Protein AF-A0A0R3VYQ1-F1 (afdb_monomer_lite)

Secondary structure (DSSP, 8-state):
--HHHHHHHHHHHHHHHHHHHHHHTSS--S-HHHHHHHHHHHHHT--SHHHHHHHHHHHTSSS-----HHHHHHHHHHHHHHHHHHTSSSS--HHHHHHHHHHHHHHHHT-S--TTTS-HHHHHHHHHHHHHHHHS---HHHHHHHHHHHHHHHHHHTTS-HHHHHHHHHS-TTTTT-TTS--S---HHHHHHHHHHHT---HHHHHHHHHHHHTT--HHHHHHHHHHHHHHHS-S-----HHHHHHHHHHHHHHHHHHHH---HHHHHHHHHTTTTHHHHHHHHHHTT-S-HHHHHHHHHHHHHHHHHHHHT--SSS--HHHHHHHHHHHTS-TTSHHHHHHHHHHHHHHHHH----HHHHHHHHHHTT---------TT--HHHHHHHHHHHHHHHT--SHHHHHHHHHHHHHHHHTS-SS--HHHHHHHHHHHHHHTSTT---HHHHHHHHHH-TTHHHHHHHHHGGG--TTTHHHHHHHHHHHHSTTSTT---PPPP-HHHHHHHHHHHHHHTT---SS--------

Foldseek 3Di:
DDPVVLVVVLVVLLVVLLVVLVVQLPDDDPPLVVNLVSLVVNLVSQPDLVSNLVSLLSQLPLRADDHDLVSLAVNLVSLLVSLCQCLDPVNPDLVSNLSSLQSLLSSLQRDQDQQPRYDPVSLVSVLVSLLSVQVDPDPLVSLLSNLQSVLNNLVSNQNDALQVLVCVQLVCPPPVPPPPDDPPDDGSSSVSVCSQVVPDPDLLSQLSNLSNSLVPHDLVRCLNCLLSSLVSLLDPDPDPPVSNLLSSLSSLLSSLVSLLPRPDLVSLCVCVVVVSCVSLVVSLVVCCPPPPPSSNVSSLSSLLSVLLSVLQSPPDPDDDPVLLVSLLVLQVDDLLDLSSLSSLLSNLVSNVVNDLDALLNVLVSNVVSPNDFDDDPDDPPADPSQRSLLRNLLVLQVSCPDLSSLLSSLSSLLSNLVRHDPPDDSNNVSSLCSLLVQLQDPVHGDPSSLVNNCLSNVVSLLCCCVPPVVSHDPSNLVSNVSSVVCCPDCSSPDDDDRPDDDPVSVVVNVVVVVVVVVPPDDDDDDDDDDD

Radius of gyration: 31.17 Å; chains: 1; bounding box: 85×54×91 Å

Organism: Taenia asiatica (NCBI:txid60517)

Structure (mmCIF, N/CA/C/O backbone):
data_AF-A0A0R3VYQ1-F1
#
_entry.id   AF-A0A0R3VYQ1-F1
#
loop_
_atom_site.group_PDB
_atom_site.id
_atom_site.type_symbol
_atom_site.label_atom_id
_atom_site.label_alt_id
_atom_site.label_comp_id
_atom_site.label_asym_id
_atom_site.label_entity_id
_atom_site.label_seq_id
_atom_site.pdbx_PDB_ins_code
_atom_site.Cartn_x
_atom_site.Cartn_y
_atom_site.Cartn_z
_atom_site.occupancy
_atom_site.B_iso_or_equiv
_atom_site.auth_seq_id
_atom_site.auth_comp_id
_atom_site.auth_asym_id
_atom_site.auth_atom_id
_atom_site.pdbx_PDB_model_num
ATOM 1 N N . MET A 1 1 ? -56.409 3.157 23.678 1.00 45.16 1 MET A N 1
ATOM 2 C CA . MET A 1 1 ? -55.342 3.843 22.927 1.00 45.16 1 MET A CA 1
ATOM 3 C C . MET A 1 1 ? -54.782 2.841 21.954 1.00 45.16 1 MET A C 1
ATOM 5 O O . MET A 1 1 ? -54.425 1.750 22.385 1.00 45.16 1 MET A O 1
ATOM 9 N N . ASP A 1 2 ? -54.827 3.175 20.672 1.00 32.62 2 ASP A N 1
ATOM 10 C CA . ASP A 1 2 ? -54.421 2.280 19.596 1.00 32.62 2 ASP A CA 1
ATOM 11 C C . ASP A 1 2 ? -52.894 2.101 19.630 1.00 32.62 2 ASP A C 1
ATOM 13 O O . ASP A 1 2 ? -52.153 3.074 19.787 1.00 32.62 2 ASP A O 1
ATOM 17 N N . LEU A 1 3 ? -52.404 0.863 19.523 1.00 35.00 3 LEU A N 1
ATOM 18 C CA . LEU A 1 3 ? -50.963 0.544 19.594 1.00 35.00 3 LEU A CA 1
ATOM 19 C C . LEU A 1 3 ? -50.147 1.296 18.522 1.00 35.00 3 LEU A C 1
ATOM 21 O O . LEU A 1 3 ? -48.975 1.616 18.713 1.00 35.00 3 LEU A O 1
ATOM 25 N N . THR A 1 4 ? -50.794 1.643 17.413 1.00 38.72 4 THR A N 1
ATOM 26 C CA . THR A 1 4 ? -50.254 2.455 16.320 1.00 38.72 4 THR A CA 1
ATOM 27 C C . THR A 1 4 ? -50.067 3.926 16.702 1.00 38.72 4 THR A C 1
ATOM 29 O O . THR A 1 4 ? -49.025 4.498 16.379 1.00 38.72 4 THR A O 1
ATOM 32 N N . GLU A 1 5 ? -50.993 4.533 17.451 1.00 32.50 5 GLU A N 1
ATOM 33 C CA . GLU A 1 5 ? -50.864 5.918 17.936 1.00 32.50 5 GLU A CA 1
ATOM 34 C C . GLU A 1 5 ? -49.740 6.062 18.967 1.00 32.50 5 GLU A C 1
ATOM 36 O O . GLU A 1 5 ? -48.996 7.042 18.928 1.00 32.50 5 GLU A O 1
ATOM 41 N N . VAL A 1 6 ? -49.560 5.061 19.836 1.00 40.41 6 VAL A N 1
ATOM 42 C CA . VAL A 1 6 ? -48.460 5.026 20.817 1.00 40.41 6 VAL A CA 1
ATOM 43 C C . VAL A 1 6 ? -47.104 4.981 20.114 1.00 40.41 6 VAL A C 1
ATOM 45 O O . VAL A 1 6 ? -46.226 5.784 20.429 1.00 40.41 6 VAL A O 1
ATOM 48 N N . SER A 1 7 ? -46.960 4.120 19.101 1.00 42.09 7 SER A N 1
ATOM 49 C CA . SER A 1 7 ? -45.720 4.007 18.320 1.00 42.09 7 SER A CA 1
ATOM 50 C C . SER A 1 7 ? -45.385 5.292 17.543 1.00 42.09 7 SER A C 1
ATOM 52 O O . SER A 1 7 ? -44.220 5.684 17.430 1.00 42.09 7 SER A O 1
ATOM 54 N N . HIS A 1 8 ? -46.408 5.999 17.050 1.00 43.09 8 HIS A N 1
ATOM 55 C CA . HIS A 1 8 ? -46.244 7.259 16.328 1.00 43.09 8 HIS A CA 1
ATOM 56 C C . HIS A 1 8 ? -45.840 8.399 17.274 1.00 43.09 8 HIS A C 1
ATOM 58 O O . HIS A 1 8 ? -44.893 9.132 16.985 1.00 43.09 8 HIS A O 1
ATOM 64 N N . LEU A 1 9 ? -46.498 8.513 18.432 1.00 41.31 9 LEU A N 1
ATOM 65 C CA . LEU A 1 9 ? -46.154 9.477 19.482 1.00 41.31 9 LEU A CA 1
ATOM 66 C C . LEU A 1 9 ? -44.746 9.245 20.040 1.00 41.31 9 LEU A C 1
ATOM 68 O O . LEU A 1 9 ? -44.014 10.209 20.234 1.00 41.31 9 LEU A O 1
ATOM 72 N N . GLN A 1 10 ? -44.321 7.995 20.226 1.00 47.66 10 GLN A N 1
ATOM 73 C CA . GLN A 1 10 ? -42.955 7.663 20.649 1.00 47.66 10 GLN A CA 1
ATOM 74 C C . GLN A 1 10 ? -41.904 8.016 19.588 1.00 47.66 10 GLN A C 1
ATOM 76 O O . GLN A 1 10 ? -40.834 8.526 19.923 1.00 47.66 10 GLN A O 1
ATOM 81 N N . CYS A 1 11 ? -42.197 7.787 18.305 1.00 47.78 11 CYS A N 1
ATOM 82 C CA . CYS A 1 11 ? -41.309 8.170 17.206 1.00 47.78 11 CYS A CA 1
ATOM 83 C C . CYS A 1 11 ? -41.167 9.698 17.105 1.00 47.78 11 CYS A C 1
ATOM 85 O O . CYS A 1 11 ? -40.054 10.213 16.970 1.00 47.78 11 CYS A O 1
ATOM 87 N N . GLU A 1 12 ? -42.273 10.433 17.235 1.00 47.22 12 GLU A N 1
ATOM 88 C CA . GLU A 1 12 ? -42.270 11.898 17.270 1.00 47.22 12 GLU A CA 1
ATOM 89 C C . GLU A 1 12 ? -41.597 12.445 18.533 1.00 47.22 12 GLU A C 1
ATOM 91 O O . GLU A 1 12 ? -40.822 13.390 18.427 1.00 47.22 12 GLU A O 1
ATOM 96 N N . LEU A 1 13 ? -41.765 11.808 19.696 1.00 48.72 13 LEU A N 1
ATOM 97 C CA . LEU A 1 13 ? -41.075 12.188 20.930 1.00 48.72 13 LEU A CA 1
ATOM 98 C C . LEU A 1 13 ? -39.569 11.904 20.845 1.00 48.72 13 LEU A C 1
ATOM 100 O O . LEU A 1 13 ? -38.765 12.736 21.244 1.00 48.72 13 LEU A O 1
ATOM 104 N N . SER A 1 14 ? -39.150 10.791 20.238 1.00 48.53 14 SER A N 1
ATOM 105 C CA . SER A 1 14 ? -37.733 10.503 19.973 1.00 48.53 14 SER A CA 1
ATOM 106 C C . SER A 1 14 ? -37.116 11.519 19.004 1.00 48.53 14 SER A C 1
ATOM 108 O O . SER A 1 14 ? -35.980 11.964 19.200 1.00 48.53 14 SER A O 1
ATOM 110 N N . LYS A 1 15 ? -37.855 11.936 17.964 1.00 55.78 15 LYS A N 1
ATOM 111 C CA . LYS A 1 15 ? -37.440 13.012 17.046 1.00 55.78 15 LYS A CA 1
ATOM 112 C C . LYS A 1 15 ? -37.413 14.374 17.734 1.00 55.78 15 LYS A C 1
ATOM 114 O O . LYS A 1 15 ? -36.499 15.145 17.456 1.00 55.78 15 LYS A O 1
ATOM 119 N N . PHE A 1 16 ? -38.377 14.651 18.607 1.00 55.66 16 PHE A N 1
ATOM 120 C CA . PHE A 1 16 ? -38.473 15.867 19.405 1.00 55.66 16 PHE A CA 1
ATOM 121 C C . PHE A 1 16 ? -37.310 15.954 20.393 1.00 55.66 16 PHE A C 1
ATOM 123 O O . PHE A 1 16 ? -36.534 16.891 20.299 1.00 55.66 16 PHE A O 1
ATOM 130 N N . ILE A 1 17 ? -37.065 14.920 21.202 1.00 56.56 17 ILE A N 1
ATOM 131 C CA . ILE A 1 17 ? -35.902 14.823 22.096 1.00 56.56 17 ILE A CA 1
ATOM 132 C C . ILE A 1 17 ? -34.601 14.937 21.290 1.00 56.56 17 ILE A C 1
ATOM 134 O O . ILE A 1 17 ? -33.708 15.676 21.671 1.00 56.56 17 ILE A O 1
ATOM 138 N N . SER A 1 18 ? -34.497 14.309 20.111 1.00 52.81 18 SER A N 1
ATOM 139 C CA . SER A 1 18 ? -33.324 14.470 19.229 1.00 52.81 18 SER A CA 1
ATOM 140 C C . SER A 1 18 ? -33.150 15.898 18.672 1.00 52.81 18 SER A C 1
ATOM 142 O O . SER A 1 18 ? -32.033 16.274 18.310 1.00 52.81 18 SER A O 1
ATOM 144 N N . ARG A 1 19 ? -34.238 16.667 18.512 1.00 56.88 19 ARG A N 1
ATOM 145 C CA . ARG A 1 19 ? -34.227 18.073 18.065 1.00 56.88 19 ARG A CA 1
ATOM 146 C C . ARG A 1 19 ? -33.914 19.019 19.221 1.00 56.88 19 ARG A C 1
ATOM 148 O O . ARG A 1 19 ? -33.087 19.902 19.038 1.00 56.88 19 ARG A O 1
ATOM 155 N N . GLU A 1 20 ? -34.500 18.789 20.388 1.00 54.22 20 GLU A N 1
ATOM 156 C CA . GLU A 1 20 ? -34.239 19.554 21.608 1.00 54.22 20 GLU A CA 1
ATOM 157 C C . GLU A 1 20 ? -32.807 19.329 22.106 1.00 54.22 20 GLU A C 1
ATOM 159 O O . GLU A 1 20 ? -32.096 20.289 22.377 1.00 54.22 20 GLU A O 1
ATOM 164 N N . LEU A 1 21 ? -32.296 18.091 22.055 1.00 52.69 21 LEU A N 1
ATOM 165 C CA . LEU A 1 21 ? -30.882 17.790 22.319 1.00 52.69 21 LEU A CA 1
ATOM 166 C C . LEU A 1 21 ? -29.932 18.581 21.405 1.00 52.69 21 LEU A C 1
ATOM 168 O O . LEU A 1 21 ? -28.858 18.973 21.840 1.00 52.69 21 LEU A O 1
ATOM 172 N N . LYS A 1 22 ? -30.313 18.870 20.151 1.00 48.47 22 LYS A N 1
ATOM 173 C CA . LYS A 1 22 ? -29.518 19.744 19.267 1.00 48.47 22 LYS A CA 1
ATOM 174 C C . LYS A 1 22 ? -29.574 21.221 19.665 1.00 48.47 22 LYS A C 1
ATOM 176 O O . LYS A 1 22 ? -28.632 21.941 19.346 1.00 48.47 22 LYS A O 1
ATOM 181 N N . HIS A 1 23 ? -30.659 21.671 20.291 1.00 45.97 23 HIS A N 1
ATOM 182 C CA . HIS A 1 23 ? -30.848 23.058 20.718 1.00 45.97 23 HIS A CA 1
ATOM 183 C C . HIS A 1 23 ? -30.190 23.359 22.073 1.00 45.97 23 HIS A C 1
ATOM 185 O O . HIS A 1 23 ? -29.711 24.472 22.263 1.00 45.97 23 HIS A O 1
ATOM 191 N N . VAL A 1 24 ? -30.096 22.374 22.972 1.00 46.88 24 VAL A N 1
ATOM 192 C CA . VAL A 1 24 ? -29.507 22.523 24.320 1.00 46.88 24 VAL A CA 1
ATOM 193 C C . VAL A 1 24 ? -27.963 22.499 24.309 1.00 46.88 24 VAL A C 1
ATOM 195 O O . VAL A 1 24 ? -27.329 23.026 25.218 1.00 46.88 24 VAL A O 1
ATOM 198 N N . CYS A 1 25 ? -27.323 21.987 23.250 1.00 44.28 25 CYS A N 1
ATOM 199 C CA . CYS A 1 25 ? -25.856 21.917 23.109 1.00 44.28 25 CYS A CA 1
ATOM 200 C C . CYS A 1 25 ? -25.134 23.258 22.832 1.00 44.28 25 CYS A C 1
ATOM 202 O O . CYS A 1 25 ? -23.959 23.247 22.459 1.00 44.28 25 CYS A O 1
ATOM 204 N N . SER A 1 26 ? -25.777 24.419 22.987 1.00 43.22 26 SER A N 1
ATOM 205 C CA . SER A 1 26 ? -25.088 25.716 22.924 1.00 43.22 26 SER A CA 1
ATOM 206 C C . SER A 1 26 ? -24.446 26.056 24.277 1.00 43.22 26 SER A C 1
ATOM 208 O O . SER A 1 26 ? -25.034 26.784 25.066 1.00 43.22 26 SER A O 1
ATOM 210 N N . ASN A 1 27 ? -23.266 25.478 24.516 1.00 41.31 27 ASN A N 1
ATOM 211 C CA . ASN A 1 27 ? -22.177 25.778 25.468 1.00 41.31 27 ASN A CA 1
ATOM 212 C C . ASN A 1 27 ? -22.392 26.340 26.894 1.00 41.31 27 ASN A C 1
ATOM 214 O O . ASN A 1 27 ? -21.417 26.302 27.626 1.00 41.31 27 ASN A O 1
ATOM 218 N N . ASP A 1 28 ? -23.566 26.768 27.355 1.00 44.12 28 ASP A N 1
ATOM 219 C CA . ASP A 1 28 ? -23.769 27.264 28.731 1.00 44.12 28 ASP A CA 1
ATOM 220 C C . ASP A 1 28 ? -25.247 27.128 29.158 1.00 44.12 28 ASP A C 1
ATOM 222 O O . ASP A 1 28 ? -25.944 28.119 29.386 1.00 44.12 28 ASP A O 1
ATOM 226 N N . CYS A 1 29 ? -25.775 25.899 29.232 1.00 42.38 29 CYS A N 1
ATOM 227 C CA . CYS A 1 29 ? -27.145 25.675 29.710 1.00 42.38 29 CYS A CA 1
ATOM 228 C C . CYS A 1 29 ? -27.147 25.195 31.179 1.00 42.38 29 CYS A C 1
ATOM 230 O O . CYS A 1 29 ? -26.582 24.141 31.464 1.00 42.38 29 CYS A O 1
ATOM 232 N N . PRO A 1 30 ? -27.794 25.907 32.121 1.00 42.44 30 PRO A N 1
ATOM 233 C CA . PRO A 1 30 ? -27.829 25.550 33.547 1.00 42.44 30 PRO A CA 1
ATOM 234 C C . PRO A 1 30 ? -28.748 24.355 33.895 1.00 42.44 30 PRO A C 1
ATOM 236 O O . PRO A 1 30 ? -28.987 24.097 35.071 1.00 42.44 30 PRO A O 1
ATOM 239 N N . HIS A 1 31 ? -29.251 23.606 32.905 1.00 52.00 31 HIS A N 1
ATOM 240 C CA . HIS A 1 31 ? -30.287 22.573 33.064 1.00 52.00 31 HIS A CA 1
ATOM 241 C C . HIS A 1 31 ? -29.769 21.130 32.863 1.00 52.00 31 HIS A C 1
ATOM 243 O O . HIS A 1 31 ? -30.383 20.337 32.150 1.00 52.00 31 HIS A O 1
ATOM 249 N N . ASN A 1 32 ? -28.645 20.755 33.489 1.00 53.91 32 ASN A N 1
ATOM 250 C CA . ASN A 1 32 ? -28.122 19.377 33.405 1.00 53.91 32 ASN A CA 1
ATOM 251 C C . ASN A 1 32 ? -29.105 18.316 33.952 1.00 53.91 32 ASN A C 1
ATOM 253 O O . ASN A 1 32 ? -29.183 17.222 33.401 1.00 53.91 32 ASN A O 1
ATOM 257 N N . GLU A 1 33 ? -29.900 18.641 34.978 1.00 57.22 33 GLU A N 1
ATOM 258 C CA . GLU A 1 33 ? -30.879 17.705 35.564 1.00 57.22 33 GLU A CA 1
ATOM 259 C C . GLU A 1 33 ? -32.045 17.376 34.611 1.00 57.22 33 GLU A C 1
ATOM 261 O O . GLU A 1 33 ? -32.518 16.239 34.564 1.00 57.22 33 GLU A O 1
ATOM 266 N N . GLU A 1 34 ? -32.493 18.342 33.802 1.00 65.12 34 GLU A N 1
ATOM 267 C CA . GLU A 1 34 ? -33.549 18.112 32.805 1.00 65.12 34 GLU A CA 1
ATOM 268 C C . GLU A 1 34 ? -33.045 17.227 31.660 1.00 65.12 34 GLU A C 1
ATOM 270 O O . GLU A 1 34 ? -33.768 16.354 31.174 1.00 65.12 34 GLU A O 1
ATOM 275 N N . LEU A 1 35 ? -31.780 17.402 31.267 1.00 69.38 35 LEU A N 1
ATOM 276 C CA . LEU A 1 35 ? -31.125 16.580 30.256 1.00 69.38 35 LEU A CA 1
ATOM 277 C C . LEU A 1 35 ? -31.011 15.115 30.701 1.00 69.38 35 LEU A C 1
ATOM 279 O O . LEU A 1 35 ? -31.327 14.214 29.924 1.00 69.38 35 LEU A O 1
ATOM 283 N N . ASP A 1 36 ? -30.612 14.873 31.949 1.00 72.31 36 ASP A N 1
ATOM 284 C CA . ASP A 1 36 ? -30.504 13.527 32.517 1.00 72.31 36 ASP A CA 1
ATOM 285 C C . ASP A 1 36 ? -31.854 12.804 32.550 1.00 72.31 36 ASP A C 1
ATOM 287 O O . ASP A 1 36 ? -31.963 11.654 32.110 1.00 72.31 36 ASP A O 1
ATOM 291 N N . MET A 1 37 ? -32.912 13.497 32.984 1.00 74.31 37 MET A N 1
ATOM 292 C CA . MET A 1 37 ? -34.269 12.947 32.974 1.00 74.31 37 MET A CA 1
ATOM 293 C C . MET A 1 37 ? -34.762 12.645 31.556 1.00 74.31 37 MET A C 1
ATOM 295 O O . MET A 1 37 ? -35.376 11.602 31.329 1.00 74.31 37 MET A O 1
ATOM 299 N N . LEU A 1 38 ? -34.471 13.513 30.583 1.00 74.81 38 LEU A N 1
ATOM 300 C CA . LEU A 1 38 ? -34.826 13.291 29.178 1.00 74.81 38 LEU A CA 1
ATOM 301 C C . LEU A 1 38 ? -34.079 12.098 28.572 1.00 74.81 38 LEU A C 1
ATOM 303 O O . LEU A 1 38 ? -34.663 11.339 27.794 1.00 74.81 38 LEU A O 1
ATOM 307 N N . VAL A 1 39 ? -32.810 11.901 28.935 1.00 79.25 39 VAL A N 1
ATOM 308 C CA . VAL A 1 39 ? -32.007 10.754 28.493 1.00 79.25 39 VAL A CA 1
ATOM 309 C C . VAL A 1 39 ? -32.536 9.455 29.099 1.00 79.25 39 VAL A C 1
ATOM 311 O O . VAL A 1 39 ? -32.794 8.504 28.355 1.00 79.25 39 VAL A O 1
ATOM 314 N N . ALA A 1 40 ? -32.772 9.420 30.413 1.00 78.00 40 ALA A N 1
ATOM 315 C CA . ALA A 1 40 ? -33.327 8.254 31.097 1.00 78.00 40 ALA A CA 1
ATOM 316 C C . ALA A 1 40 ? -34.730 7.902 30.571 1.00 78.00 40 ALA A C 1
ATOM 318 O O . ALA A 1 40 ? -35.016 6.742 30.254 1.00 78.00 40 ALA A O 1
ATOM 319 N N . HIS A 1 41 ? -35.591 8.908 30.389 1.00 77.00 41 HIS A N 1
ATOM 320 C CA . HIS A 1 41 ? -36.925 8.706 29.837 1.00 77.00 41 HIS A CA 1
ATOM 321 C C . HIS A 1 41 ? -36.859 8.222 28.381 1.00 77.00 41 HIS A C 1
ATOM 323 O O . HIS A 1 41 ? -37.486 7.220 28.038 1.00 77.00 41 HIS A O 1
ATOM 329 N N . GLY A 1 42 ? -36.031 8.845 27.539 1.00 75.62 42 GLY A N 1
ATOM 330 C CA . GLY A 1 42 ? -35.837 8.435 26.148 1.00 75.62 42 GLY A CA 1
ATOM 331 C C . GLY A 1 42 ? -35.333 6.995 25.998 1.00 75.62 42 GLY A C 1
ATOM 332 O O . GLY A 1 42 ? -35.818 6.267 25.130 1.00 75.62 42 GLY A O 1
ATOM 333 N N . LEU A 1 43 ? -34.430 6.543 26.876 1.00 79.56 43 LEU A N 1
ATOM 334 C CA . LEU A 1 43 ? -33.985 5.146 26.915 1.00 79.56 43 LEU A CA 1
ATOM 335 C C . LEU A 1 43 ? -35.097 4.181 27.328 1.00 79.56 43 LEU A C 1
ATOM 337 O O . LEU A 1 43 ? -35.216 3.111 26.728 1.00 79.56 43 LEU A O 1
ATOM 341 N N . SER A 1 44 ? -35.931 4.552 28.305 1.00 78.44 44 SER A N 1
ATOM 342 C CA . SER A 1 44 ? -37.046 3.701 28.749 1.00 78.44 44 SER A CA 1
ATOM 343 C C . SER A 1 44 ? -38.131 3.520 27.679 1.00 78.44 44 SER A C 1
ATOM 345 O O . SER A 1 44 ? -38.766 2.470 27.626 1.00 78.44 44 SER A O 1
ATOM 347 N N . LEU A 1 45 ? -38.286 4.492 26.775 1.00 77.88 45 LEU A N 1
ATOM 348 C CA . LEU A 1 45 ? -39.202 4.424 25.630 1.00 77.88 45 LEU A CA 1
ATOM 349 C C . LEU A 1 45 ? -38.680 3.577 24.461 1.00 77.88 45 LEU A C 1
ATOM 351 O O . LEU A 1 45 ? -39.418 3.304 23.518 1.00 77.88 45 LEU A O 1
ATOM 355 N N . CYS A 1 46 ? -37.409 3.176 24.482 1.00 80.50 46 CYS A N 1
ATOM 356 C CA . CYS A 1 46 ? -36.840 2.357 23.422 1.00 80.50 46 CYS A CA 1
ATOM 357 C C . CYS A 1 46 ? -37.143 0.868 23.668 1.00 80.50 46 CYS A C 1
ATOM 359 O O . CYS A 1 46 ? -36.549 0.235 24.549 1.00 80.50 46 CYS A O 1
ATOM 361 N N . GLU A 1 47 ? -38.024 0.296 22.845 1.00 77.19 47 GLU A N 1
ATOM 362 C CA . GLU A 1 47 ? -38.499 -1.092 22.972 1.00 77.19 47 GLU A CA 1
ATOM 363 C C . GLU A 1 47 ? -37.479 -2.142 22.508 1.00 77.19 47 GLU A C 1
ATOM 365 O O . GLU A 1 47 ? -37.463 -3.261 23.013 1.00 77.19 47 GLU A O 1
ATOM 370 N N . THR A 1 48 ? -36.595 -1.790 21.568 1.00 82.94 48 THR A N 1
ATOM 371 C CA . THR A 1 48 ? -35.614 -2.726 20.992 1.00 82.94 48 THR A CA 1
ATOM 372 C C . THR A 1 48 ? -34.173 -2.301 21.257 1.00 82.94 48 THR A C 1
ATOM 374 O O . THR A 1 48 ? -33.861 -1.107 21.353 1.00 82.94 48 THR A O 1
ATOM 377 N N . ASN A 1 49 ? -33.256 -3.274 21.269 1.00 84.69 49 ASN A N 1
ATOM 378 C CA . ASN A 1 49 ? -31.814 -3.022 21.361 1.00 84.69 49 ASN A CA 1
ATOM 379 C C . ASN A 1 49 ? -31.316 -2.095 20.241 1.00 84.69 49 ASN A C 1
ATOM 381 O O . ASN A 1 49 ? -30.498 -1.213 20.487 1.00 84.69 49 ASN A O 1
ATOM 385 N N . SER A 1 50 ? -31.863 -2.225 19.027 1.00 81.38 50 SER A N 1
ATOM 386 C CA . SER A 1 50 ? -31.516 -1.348 17.905 1.00 81.38 50 SER A CA 1
ATOM 387 C C . SER A 1 50 ? -31.950 0.101 18.149 1.00 81.38 50 SER A C 1
ATOM 389 O O . SER A 1 50 ? -31.152 1.018 17.957 1.00 81.38 50 SER A O 1
ATOM 391 N N . THR A 1 51 ? -33.176 0.319 18.638 1.00 81.81 51 THR A N 1
ATOM 392 C CA . THR A 1 51 ? -33.670 1.668 18.964 1.00 81.81 51 THR A CA 1
ATOM 393 C C . THR A 1 51 ? -32.896 2.307 20.114 1.00 81.81 51 THR A C 1
ATOM 395 O O . THR A 1 51 ? -32.535 3.479 20.016 1.00 81.81 51 THR A O 1
ATOM 398 N N . ARG A 1 52 ? -32.545 1.527 21.149 1.00 84.00 52 ARG A N 1
ATOM 399 C CA . ARG A 1 52 ? -31.699 1.982 22.266 1.00 84.00 52 ARG A CA 1
ATOM 400 C C . ARG A 1 52 ? -30.324 2.415 21.772 1.00 84.00 52 ARG A C 1
ATOM 402 O O . ARG A 1 52 ? -29.854 3.499 22.105 1.00 84.00 52 ARG A O 1
ATOM 409 N N . LEU A 1 53 ? -29.711 1.600 20.917 1.00 85.56 53 LEU A N 1
ATOM 410 C CA . LEU A 1 53 ? -28.400 1.884 20.349 1.00 85.56 53 LEU A CA 1
ATOM 411 C C . LEU A 1 53 ? -28.411 3.139 19.464 1.00 85.56 53 LEU A C 1
ATOM 413 O O . LEU A 1 53 ? -27.526 3.987 19.569 1.00 85.56 53 LEU A O 1
ATOM 417 N N . GLN A 1 54 ? -29.432 3.297 18.618 1.00 84.00 54 GLN A N 1
ATOM 418 C CA . GLN A 1 54 ? -29.599 4.500 17.803 1.00 84.00 54 GLN A CA 1
ATOM 419 C C . GLN A 1 54 ? -29.812 5.748 18.663 1.00 84.00 54 GLN A C 1
ATOM 421 O O . GLN A 1 54 ? -29.256 6.799 18.346 1.00 84.00 54 GLN A O 1
ATOM 426 N N . PHE A 1 55 ? -30.579 5.646 19.749 1.00 83.56 55 PHE A N 1
ATOM 427 C CA . PHE A 1 55 ? -30.783 6.746 20.686 1.00 83.56 55 PHE A CA 1
ATOM 428 C C . PHE A 1 55 ? -29.465 7.169 21.349 1.00 83.56 55 PHE A C 1
ATOM 430 O O . PHE A 1 55 ? -29.074 8.332 21.231 1.00 83.56 55 PHE A O 1
ATOM 437 N N . LEU A 1 56 ? -28.708 6.218 21.908 1.00 84.62 56 LEU A N 1
ATOM 438 C CA . LEU A 1 56 ? -27.379 6.477 22.476 1.00 84.62 56 LEU A CA 1
ATOM 439 C C . LEU A 1 56 ? -26.412 7.082 21.449 1.00 84.62 56 LEU A C 1
ATOM 441 O O . LEU A 1 56 ? -25.685 8.018 21.768 1.00 84.62 56 LEU A O 1
ATOM 445 N N . SER A 1 57 ? -26.449 6.625 20.192 1.00 83.88 57 SER A N 1
ATOM 446 C CA . SER A 1 57 ? -25.612 7.182 19.118 1.00 83.88 57 SER A CA 1
ATOM 447 C C . SER A 1 57 ? -25.908 8.644 18.786 1.00 83.88 57 SER A C 1
ATOM 449 O O . SER A 1 57 ? -25.052 9.334 18.236 1.00 83.88 57 SER A O 1
ATOM 451 N N . LYS A 1 58 ? -27.126 9.119 19.071 1.00 80.50 58 LYS A N 1
ATOM 452 C CA . LYS A 1 58 ? -27.505 10.518 18.864 1.00 80.50 58 LYS A CA 1
ATOM 453 C C . LYS A 1 58 ? -27.063 11.402 20.021 1.00 80.50 58 LYS A C 1
ATOM 455 O O . LYS A 1 58 ? -26.703 12.542 19.751 1.00 80.50 58 LYS A O 1
ATOM 460 N N . ILE A 1 59 ? -27.090 10.872 21.244 1.00 76.81 59 ILE A N 1
ATOM 461 C CA . ILE A 1 59 ? -26.590 11.549 22.444 1.00 76.81 59 ILE A CA 1
ATOM 462 C C . ILE A 1 59 ? -25.072 11.687 22.342 1.00 76.81 59 ILE A C 1
ATOM 464 O O . ILE A 1 59 ? -24.543 12.789 22.345 1.00 76.81 59 ILE A O 1
ATOM 468 N N . TYR A 1 60 ? -24.368 10.573 22.152 1.00 75.94 60 TYR A N 1
ATOM 469 C CA . TYR A 1 60 ? -22.906 10.531 22.151 1.00 75.94 60 TYR A CA 1
ATOM 470 C C . TYR A 1 60 ? -22.323 10.669 20.744 1.00 75.94 60 TYR A C 1
ATOM 472 O O . TYR A 1 60 ? -21.515 9.858 20.293 1.00 75.94 60 TYR A O 1
ATOM 480 N N . LYS A 1 61 ? -22.752 11.712 20.027 1.00 70.06 61 LYS A N 1
ATOM 481 C CA . LYS A 1 61 ? -22.071 12.152 18.803 1.00 70.06 61 LYS A CA 1
ATOM 482 C C . LYS A 1 61 ? -20.730 12.809 19.154 1.00 70.06 61 LYS A C 1
ATOM 484 O O . LYS A 1 61 ? -20.554 13.241 20.285 1.00 70.06 61 LYS A O 1
ATOM 489 N N . PRO A 1 62 ? -19.810 12.982 18.187 1.00 54.94 62 PRO A N 1
ATOM 490 C CA . PRO A 1 62 ? -18.536 13.683 18.409 1.00 54.94 62 PRO A CA 1
ATOM 491 C C . PRO A 1 62 ? -18.661 15.166 18.835 1.00 54.94 62 PRO A C 1
ATOM 493 O O . PRO A 1 62 ? -17.652 15.854 18.918 1.00 54.94 62 PRO A O 1
ATOM 496 N N . ALA A 1 63 ? -19.871 15.676 19.092 1.00 50.31 63 ALA A N 1
ATOM 497 C CA . ALA A 1 63 ? -20.112 16.976 19.707 1.00 50.31 63 ALA A CA 1
ATOM 498 C C . ALA A 1 63 ? -20.476 16.756 21.184 1.00 50.31 63 ALA A C 1
ATOM 500 O O . ALA A 1 63 ? -21.406 16.009 21.479 1.00 50.31 63 ALA A O 1
ATOM 501 N N . HIS A 1 64 ? -19.716 17.373 22.089 1.00 54.66 64 HIS A N 1
ATOM 502 C CA . HIS A 1 64 ? -19.774 17.151 23.535 1.00 54.66 64 HIS A CA 1
ATOM 503 C C . HIS A 1 64 ? -21.183 17.368 24.117 1.00 54.66 64 HIS A C 1
ATOM 505 O O . HIS A 1 64 ? -21.669 18.495 24.175 1.00 54.66 64 HIS A O 1
ATOM 511 N N . VAL A 1 65 ? -21.822 16.288 24.577 1.00 59.44 65 VAL A N 1
ATOM 512 C CA . VAL A 1 65 ? -23.022 16.344 25.425 1.00 59.44 65 VAL A CA 1
ATOM 513 C C . VAL A 1 65 ? -22.597 16.042 26.859 1.00 59.44 65 VAL A C 1
ATOM 515 O O . VAL A 1 65 ? -22.073 14.963 27.135 1.00 59.44 65 VAL A O 1
ATOM 518 N N . PHE A 1 66 ? -22.817 16.994 27.766 1.00 64.44 66 PHE A N 1
ATOM 519 C CA . PHE A 1 66 ? -22.509 16.852 29.188 1.00 64.44 66 PHE A CA 1
ATOM 520 C C . PHE A 1 66 ? -23.737 16.316 29.932 1.00 64.44 66 PHE A C 1
ATOM 522 O O . PHE A 1 66 ? -24.620 17.080 30.294 1.00 64.44 66 PHE A O 1
ATOM 529 N N . VAL A 1 67 ? -23.800 15.000 30.135 1.00 71.81 67 VAL A N 1
ATOM 530 C CA . VAL A 1 67 ? -24.744 14.364 31.078 1.00 71.81 67 VAL A CA 1
ATOM 531 C C . VAL A 1 67 ? -24.092 14.216 32.454 1.00 71.81 67 VAL A C 1
ATOM 533 O O . VAL A 1 67 ? -22.859 14.250 32.552 1.00 71.81 67 VAL A O 1
ATOM 536 N N . SER A 1 68 ? -24.877 14.035 33.520 1.00 74.69 68 SER A N 1
ATOM 537 C CA . SER A 1 68 ? -24.294 13.781 34.841 1.00 74.69 68 SER A CA 1
ATOM 538 C C . SER A 1 68 ? -23.526 12.461 34.894 1.00 74.69 68 SER A C 1
ATOM 540 O O . SER A 1 68 ? -23.669 11.562 34.058 1.00 74.69 68 SER A O 1
ATOM 542 N N . LYS A 1 69 ? -22.690 12.344 35.930 1.00 75.12 69 LYS A N 1
ATOM 543 C CA . LYS A 1 69 ? -21.891 11.150 36.212 1.00 75.12 69 LYS A CA 1
ATOM 544 C C . LYS A 1 69 ? -22.760 9.891 36.322 1.00 75.12 69 LYS A C 1
ATOM 546 O O . LYS A 1 69 ? -22.418 8.867 35.741 1.00 75.12 69 LYS A O 1
ATOM 551 N N . GLU A 1 70 ? -23.882 9.984 37.027 1.00 80.44 70 GLU A N 1
ATOM 552 C CA . GLU A 1 70 ? -24.793 8.861 37.275 1.00 80.44 70 GLU A CA 1
ATOM 553 C C . GLU A 1 70 ? -25.452 8.381 35.976 1.00 80.44 70 GLU A C 1
ATOM 555 O O . GLU A 1 70 ? -25.444 7.185 35.677 1.00 80.44 70 GLU A O 1
ATOM 560 N N . THR A 1 71 ? -25.931 9.310 35.143 1.00 81.06 71 THR A N 1
ATOM 561 C CA . THR A 1 71 ? -26.475 8.998 33.813 1.00 81.06 71 THR A CA 1
ATOM 562 C C . THR A 1 71 ? -25.418 8.367 32.909 1.00 81.06 71 THR A C 1
ATOM 564 O O . THR A 1 71 ? -25.706 7.423 32.172 1.00 81.06 71 THR A O 1
ATOM 567 N N . LEU A 1 72 ? -24.172 8.848 32.962 1.00 80.62 72 LEU A N 1
ATOM 568 C CA . LEU A 1 72 ? -23.070 8.298 32.173 1.00 80.62 72 LEU A CA 1
ATOM 569 C C . LEU A 1 72 ? -22.743 6.845 32.570 1.00 80.62 72 LEU A C 1
ATOM 571 O O . LEU A 1 72 ? -22.549 6.006 31.688 1.00 80.62 72 LEU A O 1
ATOM 575 N N . GLU A 1 73 ? -22.733 6.527 33.867 1.00 80.44 73 GLU A N 1
ATOM 576 C CA . GLU A 1 73 ? -22.537 5.161 34.383 1.00 80.44 73 GLU A CA 1
ATOM 577 C C . GLU A 1 73 ? -23.682 4.216 33.973 1.00 80.44 73 GLU A C 1
ATOM 579 O O . GLU A 1 73 ? -23.442 3.095 33.505 1.00 80.44 73 GLU A O 1
ATOM 584 N N . GLN A 1 74 ? -24.933 4.674 34.068 1.00 84.50 74 GLN A N 1
ATOM 585 C CA . GLN A 1 74 ? -26.104 3.901 33.636 1.00 84.50 74 GLN A CA 1
ATOM 586 C C . GLN A 1 74 ? -26.104 3.649 32.123 1.00 84.50 74 GLN A C 1
ATOM 588 O O . GLN A 1 74 ? -26.363 2.528 31.666 1.00 84.50 74 GLN A O 1
ATOM 593 N N . ASN A 1 75 ? -25.761 4.669 31.334 1.00 87.19 75 ASN A N 1
ATOM 594 C CA . ASN A 1 75 ? -25.656 4.562 29.882 1.00 87.19 75 ASN A CA 1
ATOM 595 C C . ASN A 1 75 ? -24.524 3.621 29.472 1.00 87.19 75 ASN A C 1
ATOM 597 O O . ASN A 1 75 ? -24.687 2.850 28.527 1.00 87.19 75 ASN A O 1
ATOM 601 N N . PHE A 1 76 ? -23.404 3.628 30.198 1.00 86.44 76 PHE A N 1
ATOM 602 C CA . PHE A 1 76 ? -22.312 2.688 29.973 1.00 86.44 76 PHE A CA 1
ATOM 603 C C . PHE A 1 76 ? -22.710 1.248 30.267 1.00 86.44 76 PHE A C 1
ATOM 605 O O . PHE A 1 76 ? -22.480 0.371 29.435 1.00 86.44 76 PHE A O 1
ATOM 612 N N . THR A 1 77 ? -23.369 1.009 31.397 1.00 87.38 77 THR A N 1
ATOM 613 C CA . THR A 1 77 ? -23.882 -0.322 31.746 1.00 87.38 77 THR A CA 1
ATOM 614 C C . THR A 1 77 ? -24.838 -0.831 30.664 1.00 87.38 77 THR A C 1
ATOM 616 O O . THR A 1 77 ? -24.665 -1.935 30.142 1.00 87.38 77 THR A O 1
ATOM 619 N N . SER A 1 78 ? -25.768 0.028 30.232 1.00 88.12 78 SER A N 1
ATOM 620 C CA . SER A 1 78 ? -26.701 -0.262 29.137 1.00 88.12 78 SER A CA 1
ATOM 621 C C . SER A 1 78 ? -25.975 -0.552 27.821 1.00 88.12 78 SER A C 1
ATOM 623 O O . SER A 1 78 ? -26.334 -1.478 27.095 1.00 88.12 78 SER A O 1
ATOM 625 N N . LEU A 1 79 ? -24.922 0.204 27.502 1.00 90.31 79 LEU A N 1
ATOM 626 C CA . LEU A 1 79 ? -24.110 -0.013 26.309 1.00 90.31 79 LEU A CA 1
ATOM 627 C C . LEU A 1 79 ? -23.366 -1.353 26.353 1.00 90.31 79 LEU A C 1
ATOM 629 O O . LEU A 1 79 ? -23.277 -2.023 25.327 1.00 90.31 79 LEU A O 1
ATOM 633 N N . LEU A 1 80 ? -22.859 -1.769 27.518 1.00 89.62 80 LEU A N 1
ATOM 634 C CA . LEU A 1 80 ? -22.223 -3.078 27.686 1.00 89.62 80 LEU A CA 1
ATOM 635 C C . LEU A 1 80 ? -23.218 -4.227 27.509 1.00 89.62 80 LEU A C 1
ATOM 637 O O . LEU A 1 80 ? -22.851 -5.255 26.941 1.00 89.62 80 LEU A O 1
ATOM 641 N N . ASP A 1 81 ? -24.463 -4.064 27.956 1.00 90.00 81 ASP A N 1
ATOM 642 C CA . ASP A 1 81 ? -25.533 -5.035 27.699 1.00 90.00 81 ASP A CA 1
ATOM 643 C C . ASP A 1 81 ? -25.861 -5.129 26.207 1.00 90.00 81 ASP A C 1
ATOM 645 O O . ASP A 1 81 ? -25.915 -6.228 25.651 1.00 90.00 81 ASP A O 1
ATOM 649 N N . LEU A 1 82 ? -25.993 -3.984 25.529 1.00 90.69 82 LEU A N 1
ATOM 650 C CA . LEU A 1 82 ? -26.216 -3.929 24.081 1.00 90.69 82 LEU A CA 1
ATOM 651 C C . LEU A 1 82 ? -25.051 -4.544 23.301 1.00 90.69 82 LEU A C 1
ATOM 653 O O . LEU A 1 82 ? -25.274 -5.313 22.368 1.00 90.69 82 LEU A O 1
ATOM 657 N N . LEU A 1 83 ? -23.810 -4.247 23.694 1.00 89.62 83 LEU A N 1
ATOM 658 C CA . LEU A 1 83 ? -22.617 -4.836 23.096 1.00 89.62 83 LEU A CA 1
ATOM 659 C C . LEU A 1 83 ? -22.576 -6.347 23.340 1.00 89.62 83 LEU A C 1
ATOM 661 O O . LEU A 1 83 ? -22.269 -7.092 22.416 1.00 89.62 83 LEU A O 1
ATOM 665 N N . SER A 1 84 ? -22.918 -6.822 24.540 1.00 88.56 84 SER A N 1
ATOM 666 C CA . SER A 1 84 ? -22.991 -8.255 24.845 1.00 88.56 84 SER A CA 1
ATOM 667 C C . SER A 1 84 ? -24.052 -8.972 24.004 1.00 88.56 84 SER A C 1
ATOM 669 O O . SER A 1 84 ? -23.818 -10.093 23.559 1.00 88.56 84 SER A O 1
ATOM 671 N N . ALA A 1 85 ? -25.203 -8.338 23.766 1.00 87.62 85 ALA A N 1
ATOM 672 C CA . ALA A 1 85 ? -26.263 -8.887 22.923 1.00 87.62 85 ALA A CA 1
ATOM 673 C C . ALA A 1 85 ? -25.840 -8.934 21.444 1.00 87.62 85 ALA A C 1
ATOM 675 O O . ALA A 1 85 ? -25.885 -9.997 20.822 1.00 87.62 85 ALA A O 1
ATOM 676 N N . ALA A 1 86 ? -25.328 -7.816 20.915 1.00 85.69 86 ALA A N 1
ATOM 677 C CA . ALA A 1 86 ? -24.848 -7.694 19.534 1.00 85.69 86 ALA A CA 1
ATOM 678 C C . ALA A 1 86 ? -23.599 -8.546 19.244 1.00 85.69 86 ALA A C 1
ATOM 680 O O . ALA A 1 86 ? -23.301 -8.860 18.092 1.00 85.69 86 ALA A O 1
ATOM 681 N N . SER A 1 87 ? -22.858 -8.916 20.289 1.00 83.88 87 SER A N 1
ATOM 682 C CA . SER A 1 87 ? -21.732 -9.844 20.224 1.00 83.88 87 SER A CA 1
ATOM 683 C C . SER A 1 87 ? -22.118 -11.271 20.609 1.00 83.88 87 SER A C 1
ATOM 685 O O . SER A 1 87 ? -21.234 -12.109 20.713 1.00 83.88 87 SER A O 1
ATOM 687 N N . SER A 1 88 ? -23.392 -11.618 20.814 1.00 82.94 88 SER A N 1
ATOM 688 C CA . SER A 1 88 ? -23.796 -12.999 21.128 1.00 82.94 88 SER A CA 1
ATOM 689 C C . SER A 1 88 ? -23.577 -13.941 19.928 1.00 82.94 88 SER A C 1
ATOM 691 O O . SER A 1 88 ? -23.433 -13.493 18.793 1.00 82.94 88 SER A O 1
ATOM 693 N N . LYS A 1 89 ? -23.434 -15.260 20.146 1.00 70.25 89 LYS A N 1
ATOM 694 C CA . LYS A 1 89 ? -23.175 -16.218 19.040 1.00 70.25 89 LYS A CA 1
ATOM 695 C C . LYS A 1 89 ? -24.359 -16.348 18.077 1.00 70.25 89 LYS A C 1
ATOM 697 O O . LYS A 1 89 ? -24.148 -16.634 16.906 1.00 70.25 89 LYS A O 1
ATOM 702 N N . SER A 1 90 ? -25.577 -16.153 18.571 1.00 73.00 90 SER A N 1
ATOM 703 C CA . SER A 1 90 ? -26.818 -16.300 17.809 1.00 73.00 90 SER A CA 1
ATOM 704 C C . SER A 1 90 ? -27.235 -15.035 17.055 1.00 73.00 90 SER A C 1
ATOM 706 O O . SER A 1 90 ? -27.940 -15.150 16.060 1.00 73.00 90 SER A O 1
ATOM 708 N N . GLU A 1 91 ? -26.806 -13.848 17.496 1.00 74.31 91 GLU A N 1
ATOM 709 C CA . GLU A 1 91 ? -27.280 -12.554 16.969 1.00 74.31 91 GLU A CA 1
ATOM 710 C C . GLU A 1 91 ? -26.128 -11.608 16.584 1.00 74.31 91 GLU A C 1
ATOM 712 O O . GLU A 1 91 ? -26.253 -10.387 16.673 1.00 74.31 91 GLU A O 1
ATOM 717 N N . TYR A 1 92 ? -24.982 -12.162 16.175 1.00 81.44 92 TYR A N 1
ATOM 718 C CA . TYR A 1 92 ? -23.806 -11.358 15.851 1.00 81.44 92 TYR A CA 1
ATOM 719 C C . TYR A 1 92 ? -24.075 -10.354 14.717 1.00 81.44 92 TYR A C 1
ATOM 721 O O . TYR A 1 92 ? -24.566 -10.724 13.648 1.00 81.44 92 TYR A O 1
ATOM 729 N N . ASN A 1 93 ? -23.720 -9.085 14.941 1.00 85.31 93 ASN A N 1
ATOM 730 C CA . ASN A 1 93 ? -23.931 -8.011 13.973 1.00 85.31 93 ASN A CA 1
ATOM 731 C C . ASN A 1 93 ? -22.781 -6.985 13.977 1.00 85.31 93 ASN A C 1
ATOM 733 O O . ASN A 1 93 ? -22.728 -6.120 14.855 1.00 85.31 93 ASN A O 1
ATOM 737 N N . ASP A 1 94 ? -21.914 -7.025 12.952 1.00 84.00 94 ASP A N 1
ATOM 738 C CA . ASP A 1 94 ? -20.779 -6.098 12.757 1.00 84.00 94 ASP A CA 1
ATOM 739 C C . ASP A 1 94 ? -21.180 -4.630 12.936 1.00 84.00 94 ASP A C 1
ATOM 741 O O . ASP A 1 94 ? -20.491 -3.854 13.596 1.00 84.00 94 ASP A O 1
ATOM 745 N N . THR A 1 95 ? -22.319 -4.236 12.362 1.00 86.50 95 THR A N 1
ATOM 746 C CA . THR A 1 95 ? -22.756 -2.834 12.349 1.00 86.50 95 THR A CA 1
ATOM 747 C C . THR A 1 95 ? -23.135 -2.368 13.749 1.00 86.50 95 THR A C 1
ATOM 749 O O . THR A 1 95 ? -22.777 -1.261 14.153 1.00 86.50 95 THR A O 1
ATOM 752 N N . GLN A 1 96 ? -23.839 -3.212 14.507 1.00 88.00 96 GLN A N 1
ATOM 753 C CA . GLN A 1 96 ? -24.218 -2.899 15.883 1.00 88.00 96 GLN A CA 1
ATOM 754 C C . GLN A 1 96 ? -23.004 -2.911 16.812 1.00 88.00 96 GLN A C 1
ATOM 756 O O . GLN A 1 96 ? -22.873 -2.002 17.625 1.00 88.00 96 GLN A O 1
ATOM 761 N N . VAL A 1 97 ? -22.078 -3.862 16.647 1.00 87.94 97 VAL A N 1
ATOM 762 C CA . VAL A 1 97 ? -20.830 -3.918 17.427 1.00 87.94 97 VAL A CA 1
ATOM 763 C C . VAL A 1 97 ? -19.980 -2.666 17.202 1.00 87.94 97 VAL A C 1
ATOM 765 O O . VAL A 1 97 ? -19.593 -2.009 18.169 1.00 87.94 97 VAL A O 1
ATOM 768 N N . ILE A 1 98 ? -19.752 -2.278 15.943 1.00 87.81 98 ILE A N 1
ATOM 769 C CA . ILE A 1 98 ? -18.990 -1.066 15.605 1.00 87.81 98 ILE A CA 1
ATOM 770 C C . ILE A 1 98 ? -19.681 0.182 16.165 1.00 87.81 98 ILE A C 1
ATOM 772 O O . ILE A 1 98 ? -19.017 1.071 16.700 1.00 87.81 98 ILE A O 1
ATOM 776 N N . LEU A 1 99 ? -21.012 0.265 16.067 1.00 88.31 99 LEU A N 1
ATOM 777 C CA . LEU A 1 99 ? -21.763 1.396 16.605 1.00 88.31 99 LEU A CA 1
ATOM 778 C C . LEU A 1 99 ? -21.668 1.461 18.136 1.00 88.31 99 LEU A C 1
ATOM 780 O O . LEU A 1 99 ? -21.435 2.545 18.666 1.00 88.31 99 LEU A O 1
ATOM 784 N N . CYS A 1 100 ? -21.762 0.324 18.835 1.00 89.94 100 CYS A N 1
ATOM 785 C CA . CYS A 1 100 ? -21.544 0.251 20.280 1.00 89.94 100 CYS A CA 1
ATOM 786 C C . CYS A 1 100 ? -20.152 0.768 20.662 1.00 89.94 100 CYS A C 1
ATOM 788 O O . CYS A 1 100 ? -20.031 1.605 21.553 1.00 89.94 100 CYS A O 1
ATOM 790 N N . LEU A 1 101 ? -19.100 0.320 19.969 1.00 87.06 101 LEU A N 1
ATOM 791 C CA . LEU A 1 101 ? -17.728 0.741 20.270 1.00 87.06 101 LEU A CA 1
ATOM 792 C C . LEU A 1 101 ? -17.463 2.205 19.921 1.00 87.06 101 LEU A C 1
ATOM 794 O O . LEU A 1 101 ? -16.696 2.874 20.608 1.00 87.06 101 LEU A O 1
ATOM 798 N N . ARG A 1 102 ? -18.137 2.738 18.901 1.00 87.75 102 ARG A N 1
ATOM 799 C CA . ARG A 1 102 ? -18.071 4.164 18.576 1.00 87.75 102 ARG A CA 1
ATOM 800 C C . ARG A 1 102 ? -18.717 5.013 19.665 1.00 87.75 102 ARG A C 1
ATOM 802 O O . ARG A 1 102 ? -18.128 6.011 20.069 1.00 87.75 102 ARG A O 1
ATOM 809 N N . ILE A 1 103 ? -19.894 4.607 20.143 1.00 87.00 103 ILE A N 1
ATOM 810 C CA . ILE A 1 103 ? -20.574 5.262 21.269 1.00 87.00 103 ILE A CA 1
ATOM 811 C C . ILE A 1 103 ? -19.686 5.201 22.508 1.00 87.00 103 ILE A C 1
ATOM 813 O O . ILE A 1 103 ? -19.498 6.224 23.149 1.00 87.00 103 ILE A O 1
ATOM 817 N N . PHE A 1 104 ? -19.082 4.045 22.795 1.00 86.12 104 PHE A N 1
ATOM 818 C CA . PHE A 1 104 ? -18.134 3.875 23.896 1.00 86.12 104 PHE A CA 1
ATOM 819 C C . PHE A 1 104 ? -16.965 4.863 23.806 1.00 86.12 104 PHE A C 1
ATOM 821 O O . PHE A 1 104 ? -16.717 5.606 24.752 1.00 86.12 104 PHE A O 1
ATOM 828 N N . ALA A 1 105 ? -16.285 4.931 22.657 1.00 81.44 105 ALA A N 1
ATOM 829 C CA . ALA A 1 105 ? -15.180 5.865 22.455 1.00 81.44 105 ALA A CA 1
ATOM 830 C C . ALA A 1 105 ? -15.631 7.330 22.618 1.00 81.44 105 ALA A C 1
ATOM 832 O O . ALA A 1 105 ? -14.963 8.109 23.293 1.00 81.44 105 ALA A O 1
ATOM 833 N N . SER A 1 106 ? -16.795 7.698 22.065 1.00 80.56 106 SER A N 1
ATOM 834 C CA . SER A 1 106 ? -17.349 9.056 22.177 1.00 80.56 106 SER A CA 1
ATOM 835 C C . SER A 1 106 ? -17.743 9.419 23.611 1.00 80.56 106 SER A C 1
ATOM 837 O O . SER A 1 106 ? -17.361 10.487 24.087 1.00 80.56 106 SER A O 1
ATOM 839 N N . MET A 1 107 ? -18.427 8.515 24.319 1.00 81.75 107 MET A N 1
ATOM 840 C CA . MET A 1 107 ? -18.796 8.666 25.730 1.00 81.75 107 MET A CA 1
ATOM 841 C C . MET A 1 107 ? -17.587 8.995 26.596 1.00 81.75 107 MET A C 1
ATOM 843 O O . MET A 1 107 ? -17.662 9.879 27.441 1.00 81.75 107 MET A O 1
ATOM 847 N N . ILE A 1 108 ? -16.477 8.293 26.370 1.00 76.25 108 ILE A N 1
ATOM 848 C CA . ILE A 1 108 ? -15.289 8.437 27.203 1.00 76.25 108 ILE A CA 1
ATOM 849 C C . ILE A 1 108 ? -14.464 9.660 26.779 1.00 76.25 108 ILE A C 1
ATOM 851 O O . ILE A 1 108 ? -13.963 10.398 27.621 1.00 76.25 108 ILE A O 1
ATOM 855 N N . SER A 1 109 ? -14.373 9.955 25.482 1.00 70.38 109 SER A N 1
ATOM 856 C CA . SER A 1 109 ? -13.648 11.141 25.001 1.00 70.38 109 SER A CA 1
ATOM 857 C C . SER A 1 109 ? -14.242 12.477 25.481 1.00 70.38 109 SER A C 1
ATOM 859 O O . SER A 1 109 ? -13.530 13.475 25.552 1.00 70.38 109 SER A O 1
ATOM 861 N N . GLY A 1 110 ? -15.539 12.512 25.813 1.00 62.69 110 GLY A N 1
ATOM 862 C CA . GLY A 1 110 ? -16.260 13.734 26.182 1.00 62.69 110 GLY A CA 1
ATOM 863 C C . GLY A 1 110 ? -16.157 14.148 27.652 1.00 62.69 110 GLY A C 1
ATOM 864 O O . GLY A 1 110 ? -16.598 15.240 27.996 1.00 62.69 110 GLY A O 1
ATOM 865 N N . SER A 1 111 ? -15.589 13.313 28.519 1.00 60.72 111 SER A N 1
ATOM 866 C CA . SER A 1 111 ? -15.598 13.521 29.972 1.00 60.72 111 SER A CA 1
ATOM 867 C C . SER A 1 111 ? -14.183 13.678 30.523 1.00 60.72 111 SER A C 1
ATOM 869 O O . SER A 1 111 ? -13.397 12.740 30.553 1.00 60.72 111 SER A O 1
ATOM 871 N N . SER A 1 112 ? -13.854 14.872 31.006 1.00 53.47 112 SER A N 1
ATOM 872 C CA . SER A 1 112 ? -12.503 15.247 31.443 1.00 53.47 112 SER A CA 1
ATOM 873 C C . SER A 1 112 ? -12.042 14.626 32.777 1.00 53.47 112 SER A C 1
ATOM 875 O O . SER A 1 112 ? -10.873 14.760 33.118 1.00 53.47 112 SER A O 1
ATOM 877 N N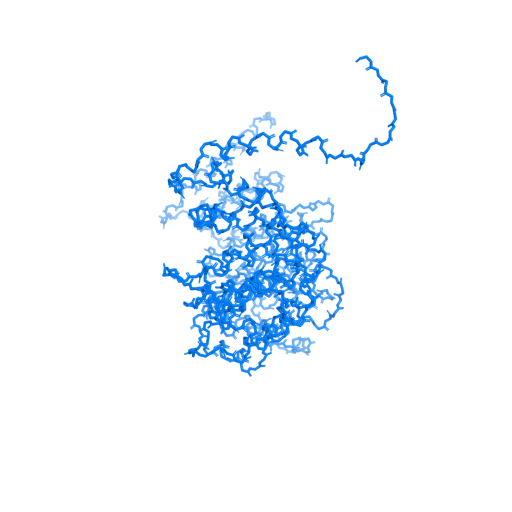 . ASN A 1 113 ? -12.908 13.918 33.522 1.00 53.72 113 ASN A N 1
ATOM 878 C CA . ASN A 1 113 ? -12.607 13.357 34.854 1.00 53.72 113 ASN A CA 1
ATOM 879 C C . ASN A 1 113 ? -13.123 11.913 35.041 1.00 53.72 113 ASN A C 1
ATOM 881 O O . ASN A 1 113 ? -13.956 11.625 35.899 1.00 53.72 113 ASN A O 1
ATOM 885 N N . LEU A 1 114 ? -12.617 10.982 34.230 1.00 55.59 114 LEU A N 1
ATOM 886 C CA . LEU A 1 114 ? -13.128 9.606 34.145 1.00 55.59 114 LEU A CA 1
ATOM 887 C C . LEU A 1 114 ? -12.453 8.548 35.013 1.00 55.59 114 LEU A C 1
ATOM 889 O O . LEU A 1 114 ? -12.998 7.447 35.116 1.00 55.59 114 LEU A O 1
ATOM 893 N N . LYS A 1 115 ? -11.299 8.841 35.632 1.00 50.75 115 LYS A N 1
ATOM 894 C CA . LYS A 1 115 ? -10.475 7.826 36.327 1.00 50.75 115 LYS A CA 1
ATOM 895 C C . LYS A 1 115 ? -11.235 7.005 37.389 1.00 50.75 115 LYS A C 1
ATOM 897 O O . LYS A 1 115 ? -10.762 5.940 37.766 1.00 50.75 115 LYS A O 1
ATOM 902 N N . TRP A 1 116 ? -12.407 7.463 37.839 1.00 53.59 116 TRP A N 1
ATOM 903 C CA . TRP A 1 116 ? -13.186 6.880 38.939 1.00 53.59 116 TRP A CA 1
ATOM 904 C C . TRP A 1 116 ? -14.661 6.602 38.604 1.00 53.59 116 TRP A C 1
ATOM 906 O O . TRP A 1 116 ? -15.479 6.528 39.521 1.00 53.59 116 TRP A O 1
ATOM 916 N N . LEU A 1 117 ? -15.034 6.537 37.320 1.00 62.88 117 LEU A N 1
ATOM 917 C CA . LEU A 1 117 ? -16.442 6.375 36.927 1.00 62.88 117 LEU A CA 1
ATOM 918 C C . LEU A 1 117 ? -16.890 4.914 36.816 1.00 62.88 117 LEU A C 1
ATOM 920 O O . LEU A 1 117 ? -18.003 4.578 37.186 1.00 62.88 117 LEU A O 1
ATOM 924 N N . PHE A 1 118 ? -16.047 4.027 36.292 1.00 69.69 118 PHE A N 1
ATOM 925 C CA . PHE A 1 118 ? -16.504 2.683 35.935 1.00 69.69 118 PHE A CA 1
ATOM 926 C C . PHE A 1 118 ? -16.115 1.642 36.972 1.00 69.69 118 PHE A C 1
ATOM 928 O O . PHE A 1 118 ? -14.979 1.599 37.450 1.00 69.69 118 PHE A O 1
ATOM 935 N N . SER A 1 119 ? -17.067 0.767 37.295 1.00 70.69 119 SER A N 1
ATOM 936 C CA . SER A 1 119 ? -16.840 -0.325 38.230 1.00 70.69 119 SER A CA 1
ATOM 937 C C . SER A 1 119 ? -15.828 -1.330 37.664 1.00 70.69 119 SER A C 1
ATOM 939 O O . SER A 1 119 ? -15.744 -1.567 36.454 1.00 70.69 119 SER A O 1
ATOM 941 N N . SER A 1 120 ? -15.078 -1.998 38.548 1.00 71.00 120 SER A N 1
ATOM 942 C CA . SER A 1 120 ? -14.196 -3.098 38.132 1.00 71.00 120 SER A CA 1
ATOM 943 C C . SER A 1 120 ? -14.969 -4.217 37.424 1.00 71.00 120 SER A C 1
ATOM 945 O O . SER A 1 120 ? -14.396 -4.901 36.581 1.00 71.00 120 SER A O 1
ATOM 947 N N . SER A 1 121 ? -16.245 -4.426 37.759 1.00 78.88 121 SER A N 1
ATOM 948 C CA . SER A 1 121 ? -17.101 -5.424 37.112 1.00 78.88 121 SER A CA 1
ATOM 949 C C . SER A 1 121 ? -17.420 -5.078 35.661 1.00 78.88 121 SER A C 1
ATOM 951 O O . SER A 1 121 ? -17.411 -5.977 34.818 1.00 78.88 121 SER A O 1
ATOM 953 N N . ASP A 1 122 ? -17.656 -3.802 35.354 1.00 78.38 122 ASP A N 1
ATOM 954 C CA . ASP A 1 122 ? -17.992 -3.356 33.999 1.00 78.38 122 ASP A CA 1
ATOM 955 C C . ASP A 1 122 ? -16.781 -3.418 33.077 1.00 78.38 122 ASP A C 1
ATOM 957 O O . ASP A 1 122 ? -16.873 -3.918 31.955 1.00 78.38 122 ASP A O 1
ATOM 961 N N . LEU A 1 123 ? -15.613 -3.010 33.579 1.00 76.50 123 LEU A N 1
ATOM 962 C CA . LEU A 1 123 ? -14.351 -3.195 32.867 1.00 76.50 123 LEU A CA 1
ATOM 963 C C . LEU A 1 123 ? -14.085 -4.687 32.620 1.00 76.50 123 LEU A C 1
ATOM 965 O O . LEU A 1 123 ? -13.780 -5.095 31.503 1.00 76.50 123 LEU A O 1
ATOM 969 N N . ASP A 1 124 ? -14.305 -5.548 33.612 1.00 76.94 124 ASP A N 1
ATOM 970 C CA . ASP A 1 124 ? -14.129 -6.995 33.449 1.00 76.94 124 ASP A CA 1
ATOM 971 C C . ASP A 1 124 ? -15.126 -7.620 32.468 1.00 76.94 124 ASP A C 1
ATOM 973 O O . ASP A 1 124 ? -14.826 -8.626 31.814 1.00 76.94 124 ASP A O 1
ATOM 977 N N . LYS A 1 125 ? -16.327 -7.052 32.362 1.00 83.00 125 LYS A N 1
ATOM 978 C CA . LYS A 1 125 ? -17.320 -7.429 31.358 1.00 83.00 125 LYS A CA 1
ATOM 979 C C . LYS A 1 125 ? -16.883 -6.976 29.965 1.00 83.00 125 LYS A C 1
ATOM 981 O O . LYS A 1 125 ? -16.900 -7.794 29.049 1.00 83.00 125 LYS A O 1
ATOM 986 N N . LEU A 1 126 ? -16.400 -5.742 29.820 1.00 83.31 126 LEU A N 1
ATOM 987 C CA . LEU A 1 126 ? -15.856 -5.228 28.565 1.00 83.31 126 LEU A CA 1
ATOM 988 C C . LEU A 1 126 ? -14.684 -6.085 28.065 1.00 83.31 126 LEU A C 1
ATOM 990 O O . LEU A 1 126 ? -14.708 -6.511 26.917 1.00 83.31 126 LEU A O 1
ATOM 994 N N . ALA A 1 127 ? -13.704 -6.413 28.917 1.00 77.00 127 ALA A N 1
ATOM 995 C CA . ALA A 1 127 ? -12.566 -7.263 28.533 1.00 77.00 127 ALA A CA 1
ATOM 996 C C . ALA A 1 127 ? -13.011 -8.636 28.025 1.00 77.00 127 ALA A C 1
ATOM 998 O O . ALA A 1 127 ? -12.458 -9.138 27.049 1.00 77.00 127 ALA A O 1
ATOM 999 N N . ARG A 1 128 ? -14.008 -9.245 28.680 1.00 79.75 128 ARG A N 1
ATOM 1000 C CA . ARG A 1 128 ? -14.567 -10.532 28.250 1.00 79.75 128 ARG A CA 1
ATOM 1001 C C . ARG A 1 128 ? -15.216 -10.423 26.875 1.00 79.75 128 ARG A C 1
ATOM 1003 O O . ARG A 1 128 ? -14.865 -11.196 25.995 1.00 79.75 128 ARG A O 1
ATOM 1010 N N . ILE A 1 129 ? -16.078 -9.427 26.675 1.00 83.19 129 ILE A N 1
ATOM 1011 C CA . ILE A 1 129 ? -16.745 -9.212 25.386 1.00 83.19 129 ILE A CA 1
ATOM 1012 C C . ILE A 1 129 ? -15.721 -8.932 24.274 1.00 83.19 129 ILE A C 1
ATOM 1014 O O . ILE A 1 129 ? -15.841 -9.473 23.179 1.00 83.19 129 ILE A O 1
ATOM 1018 N N . GLN A 1 130 ? -14.689 -8.130 24.549 1.00 80.25 130 GLN A N 1
ATOM 1019 C CA . GLN A 1 130 ? -13.628 -7.851 23.577 1.00 80.25 130 GLN A CA 1
ATOM 1020 C C . GLN A 1 130 ? -12.822 -9.099 23.236 1.00 80.25 130 GLN A C 1
ATOM 1022 O O . GLN A 1 130 ? -12.610 -9.375 22.060 1.00 80.25 130 GLN A O 1
ATOM 1027 N N . SER A 1 131 ? -12.422 -9.880 24.244 1.00 76.31 131 SER A N 1
ATOM 1028 C CA . SER A 1 131 ? -11.758 -11.166 24.020 1.00 76.31 131 SER A CA 1
ATOM 1029 C C . SER A 1 131 ? -12.595 -12.039 23.085 1.00 76.31 131 SER A C 1
ATOM 1031 O O . SER A 1 131 ? -12.077 -12.483 22.067 1.00 76.31 131 SER A O 1
ATOM 1033 N N . ASP A 1 132 ? -13.893 -12.186 23.367 1.00 78.62 132 ASP A N 1
ATOM 1034 C CA . ASP A 1 132 ? -14.832 -12.969 22.557 1.00 78.62 132 ASP A CA 1
ATOM 1035 C C . ASP A 1 132 ? -14.951 -12.456 21.113 1.00 78.62 132 ASP A C 1
ATOM 1037 O O . ASP A 1 132 ? -15.022 -13.253 20.176 1.00 78.62 132 ASP A O 1
ATOM 1041 N N . LEU A 1 133 ? -14.967 -11.135 20.910 1.00 78.56 133 LEU A N 1
ATOM 1042 C CA . LEU A 1 133 ? -15.007 -10.515 19.582 1.00 78.56 133 LEU A CA 1
ATOM 1043 C C . LEU A 1 133 ? -13.733 -10.793 18.775 1.00 78.56 133 LEU A C 1
ATOM 1045 O O . LEU A 1 133 ? -13.824 -11.034 17.572 1.00 78.56 133 LEU A O 1
ATOM 1049 N N . PHE A 1 134 ? -12.568 -10.808 19.428 1.00 74.75 134 PHE A N 1
ATOM 1050 C CA . PHE A 1 134 ? -11.289 -11.138 18.797 1.00 74.75 134 PHE A CA 1
ATOM 1051 C C . PHE A 1 134 ? -11.113 -12.646 18.519 1.00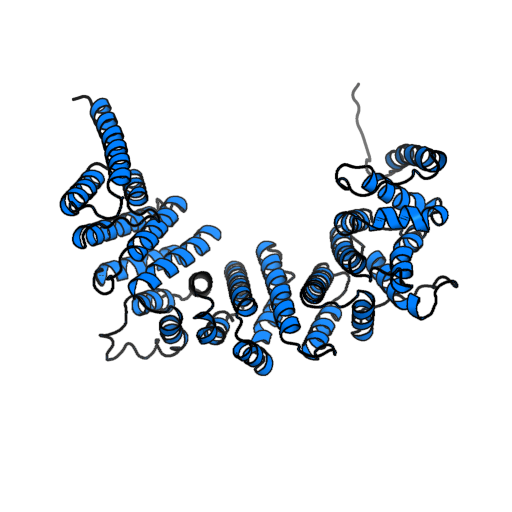 74.75 134 PHE A C 1
ATOM 1053 O O . PHE A 1 134 ? -10.286 -13.001 17.682 1.00 74.75 134 PHE A O 1
ATOM 1060 N N . GLU A 1 135 ? -11.849 -13.550 19.187 1.00 70.06 135 GLU A N 1
ATOM 1061 C CA . GLU A 1 135 ? -11.815 -14.996 18.866 1.00 70.06 135 GLU A CA 1
ATOM 1062 C C . GLU A 1 135 ? -12.718 -15.382 17.690 1.00 70.06 135 GLU A C 1
ATOM 1064 O O . GLU A 1 135 ? -12.560 -16.450 17.099 1.00 70.06 135 GLU A O 1
ATOM 1069 N N . ARG A 1 136 ? -13.726 -14.562 17.395 1.00 71.38 136 ARG A N 1
ATOM 1070 C CA . ARG A 1 136 ? -14.768 -14.909 16.429 1.00 71.38 136 ARG A CA 1
ATOM 1071 C C . ARG A 1 136 ? -14.318 -14.670 14.999 1.00 71.38 136 ARG A C 1
ATOM 1073 O O . ARG A 1 136 ? -13.506 -13.794 14.712 1.00 71.38 136 ARG A O 1
ATOM 1080 N N . VAL A 1 137 ? -14.952 -15.403 14.085 1.00 63.09 137 VAL A N 1
ATOM 1081 C CA . VAL A 1 137 ? -14.885 -15.140 12.643 1.00 63.09 137 VAL A CA 1
ATOM 1082 C C . VAL A 1 137 ? -15.669 -13.857 12.356 1.00 63.09 137 VAL A C 1
ATOM 1084 O O . VAL A 1 137 ? -16.844 -13.888 12.002 1.00 63.09 137 VAL A O 1
ATOM 1087 N N . THR A 1 138 ? -15.028 -12.721 12.603 1.00 72.94 138 THR A N 1
ATOM 1088 C CA . THR A 1 138 ? -15.523 -11.384 12.268 1.00 72.94 138 THR A CA 1
ATOM 1089 C C . THR A 1 138 ? -14.922 -10.949 10.937 1.00 72.94 138 THR A C 1
ATOM 1091 O O . THR A 1 138 ? -13.894 -11.481 10.503 1.00 72.94 138 THR A O 1
ATOM 1094 N N . SER A 1 139 ? -15.554 -9.999 10.244 1.00 80.88 139 SER A N 1
ATOM 1095 C CA . SER A 1 139 ? -14.918 -9.437 9.053 1.00 80.88 139 SER A CA 1
ATOM 1096 C C . SER A 1 139 ? -13.606 -8.745 9.446 1.00 80.88 139 SER A C 1
ATOM 1098 O O . SER A 1 139 ? -13.524 -8.083 10.480 1.00 80.88 139 SER A O 1
ATOM 1100 N N . PHE A 1 140 ? -12.569 -8.863 8.612 1.00 82.31 140 PHE A N 1
ATOM 1101 C CA . PHE A 1 140 ? -11.263 -8.253 8.895 1.00 82.31 140 PHE A CA 1
ATOM 1102 C C . PHE A 1 140 ? -11.366 -6.738 9.150 1.00 82.31 140 PHE A C 1
ATOM 1104 O O . PHE A 1 140 ? -10.735 -6.200 10.054 1.00 82.31 140 PHE A O 1
ATOM 1111 N N . ASN A 1 141 ? -12.239 -6.046 8.413 1.00 83.81 141 ASN A N 1
ATOM 1112 C CA . ASN A 1 141 ? -12.489 -4.620 8.622 1.00 83.81 141 ASN A CA 1
ATOM 1113 C C . ASN A 1 141 ? -13.158 -4.331 9.973 1.00 83.81 141 ASN A C 1
ATOM 1115 O O . ASN A 1 141 ? -12.829 -3.328 10.609 1.00 83.81 141 ASN A O 1
ATOM 1119 N N . CYS A 1 142 ? -14.080 -5.191 10.422 1.00 84.00 142 CYS A N 1
ATOM 1120 C CA . CYS A 1 142 ? -14.671 -5.080 11.753 1.00 84.00 142 CYS A CA 1
ATOM 1121 C C . CYS A 1 142 ? -13.604 -5.301 12.829 1.00 84.00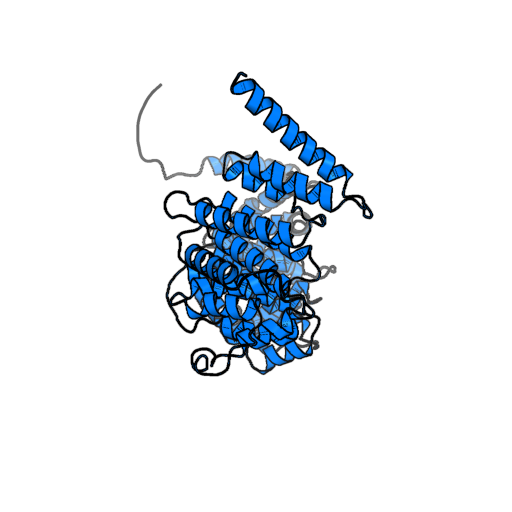 142 CYS A C 1
ATOM 1123 O O . CYS A 1 142 ? -13.513 -4.495 13.747 1.00 84.00 142 CYS A O 1
ATOM 1125 N N . LEU A 1 143 ? -12.731 -6.300 12.666 1.00 85.31 143 LEU A N 1
ATOM 1126 C CA . LEU A 1 143 ? -11.611 -6.565 13.571 1.00 85.31 143 LEU A CA 1
ATOM 1127 C C . LEU A 1 143 ? -10.711 -5.333 13.764 1.00 85.31 143 LEU A C 1
ATOM 1129 O O . LEU A 1 143 ? -10.465 -4.927 14.901 1.00 85.31 143 LEU A O 1
ATOM 1133 N N . LEU A 1 144 ? -10.269 -4.712 12.663 1.00 87.00 144 LEU A N 1
ATOM 1134 C CA . LEU A 1 144 ? -9.449 -3.496 12.709 1.00 87.00 144 LEU A CA 1
ATOM 1135 C C . LEU A 1 144 ? -10.217 -2.314 13.312 1.00 87.00 144 LEU A C 1
ATOM 1137 O O . LEU A 1 144 ? -9.697 -1.591 14.154 1.00 87.00 144 LEU A O 1
ATOM 1141 N N . THR A 1 145 ? -11.473 -2.111 12.912 1.00 87.38 145 THR A N 1
ATOM 1142 C CA . THR A 1 145 ? -12.285 -0.997 13.429 1.00 87.38 145 THR A CA 1
ATOM 1143 C C . THR A 1 145 ? -12.514 -1.134 14.933 1.00 87.38 145 THR A C 1
ATOM 1145 O O . THR A 1 145 ? -12.396 -0.157 15.672 1.00 87.38 145 THR A O 1
ATOM 1148 N N . ASN A 1 146 ? -12.806 -2.350 15.396 1.00 86.81 146 ASN A N 1
ATOM 1149 C CA . ASN A 1 146 ? -13.020 -2.647 16.804 1.00 86.81 146 ASN A CA 1
ATOM 1150 C C . ASN A 1 146 ? -11.754 -2.377 17.613 1.00 86.81 146 ASN A C 1
ATOM 1152 O O . ASN A 1 146 ? -11.846 -1.766 18.676 1.00 86.81 146 ASN A O 1
ATOM 1156 N N . SER A 1 147 ? -10.581 -2.777 17.112 1.00 86.50 147 SER A N 1
ATOM 1157 C CA . SER A 1 147 ? -9.334 -2.546 17.836 1.00 86.50 147 SER A CA 1
ATOM 1158 C C . SER A 1 147 ? -8.977 -1.067 17.947 1.00 86.50 147 SER A C 1
ATOM 1160 O O . SER A 1 147 ? -8.563 -0.636 19.022 1.00 86.50 147 SER A O 1
ATOM 1162 N N . VAL A 1 148 ? -9.204 -0.271 16.897 1.00 87.62 148 VAL A N 1
ATOM 1163 C CA . VAL A 1 148 ? -8.991 1.185 16.932 1.00 87.62 148 VAL A CA 1
ATOM 1164 C C . VAL A 1 148 ? -9.939 1.858 17.924 1.00 87.62 148 VAL A C 1
ATOM 1166 O O . VAL A 1 148 ? -9.488 2.584 18.805 1.00 87.62 148 VAL A O 1
ATOM 1169 N N . LEU A 1 149 ? -11.248 1.600 17.826 1.00 85.44 149 LEU A N 1
ATOM 1170 C CA . LEU A 1 149 ? -12.246 2.214 18.713 1.00 85.44 149 LEU A CA 1
ATOM 1171 C C . LEU A 1 149 ? -12.036 1.817 20.177 1.00 85.44 149 LEU A C 1
ATOM 1173 O O . LEU A 1 149 ? -12.208 2.640 21.078 1.00 85.44 149 LEU A O 1
ATOM 1177 N N . LEU A 1 150 ? -11.637 0.566 20.415 1.00 80.12 150 LEU A N 1
ATOM 1178 C CA . LEU A 1 150 ? -11.276 0.100 21.743 1.00 80.12 150 LEU A CA 1
ATOM 1179 C C . LEU A 1 150 ? -10.051 0.854 22.261 1.00 80.12 150 LEU A C 1
ATOM 1181 O O . LEU A 1 150 ? -10.118 1.411 23.351 1.00 80.12 150 LEU A O 1
ATOM 1185 N N . ALA A 1 151 ? -8.966 0.924 21.487 1.00 79.75 151 ALA A N 1
ATOM 1186 C CA . ALA A 1 151 ? -7.770 1.655 21.890 1.00 79.75 151 ALA A CA 1
ATOM 1187 C C . ALA A 1 151 ? -8.101 3.120 22.231 1.00 79.75 151 ALA A C 1
ATOM 1189 O O . ALA A 1 151 ? -7.678 3.604 23.278 1.00 79.75 151 ALA A O 1
ATOM 1190 N N . GLN A 1 152 ? -8.932 3.790 21.418 1.00 80.00 152 GLN A N 1
ATOM 1191 C CA . GLN A 1 152 ? -9.379 5.167 21.673 1.00 80.00 152 GLN A CA 1
ATOM 1192 C C . GLN A 1 152 ? -10.098 5.289 23.014 1.00 80.00 152 GLN A C 1
ATOM 1194 O O . GLN A 1 152 ? -9.691 6.080 23.864 1.00 80.00 152 GLN A O 1
ATOM 1199 N N . GLY A 1 153 ? -11.146 4.485 23.219 1.00 74.88 153 GLY A N 1
ATOM 1200 C CA . GLY A 1 153 ? -11.926 4.534 24.451 1.00 74.88 153 GLY A CA 1
ATOM 1201 C C . GLY A 1 153 ? -11.078 4.210 25.678 1.00 74.88 153 GLY A C 1
ATOM 1202 O O . GLY A 1 153 ? -11.187 4.884 26.694 1.00 74.88 153 GLY A O 1
ATOM 1203 N N . LEU A 1 154 ? -10.175 3.233 25.591 1.00 73.19 154 LEU A N 1
ATOM 1204 C CA . LEU A 1 154 ? -9.331 2.886 26.727 1.00 73.19 154 LEU A CA 1
ATOM 1205 C C . LEU A 1 154 ? -8.293 3.975 27.034 1.00 73.19 154 LEU A C 1
ATOM 1207 O O . LEU A 1 154 ? -8.095 4.287 28.206 1.00 73.19 154 LEU A O 1
ATOM 1211 N N . CYS A 1 155 ? -7.641 4.573 26.032 1.00 71.00 155 CYS A N 1
ATOM 1212 C CA . CYS A 1 155 ? -6.687 5.661 26.273 1.00 71.00 155 CYS A CA 1
ATOM 1213 C C . CYS A 1 155 ? -7.360 6.864 26.949 1.00 71.00 155 CYS A C 1
ATOM 1215 O O . CYS A 1 155 ? -6.783 7.472 27.854 1.00 71.00 155 CYS A O 1
ATOM 1217 N N . SER A 1 156 ? -8.607 7.168 26.576 1.00 72.56 156 SER A N 1
ATOM 1218 C CA . SER A 1 156 ? -9.385 8.242 27.198 1.00 72.56 156 SER A CA 1
ATOM 1219 C C . SER A 1 156 ? -9.733 7.980 28.675 1.00 72.56 156 SER A C 1
ATOM 1221 O O . SER A 1 156 ? -9.857 8.939 29.434 1.00 72.56 156 SER A O 1
ATOM 1223 N N . LEU A 1 157 ? -9.827 6.721 29.129 1.00 68.69 157 LEU A N 1
ATOM 1224 C CA . LEU A 1 157 ? -10.135 6.391 30.535 1.00 68.69 157 LEU A CA 1
ATOM 1225 C C . LEU A 1 157 ? -9.063 6.844 31.529 1.00 68.69 157 LEU A C 1
ATOM 1227 O O . LEU A 1 157 ? -9.373 7.128 32.686 1.00 68.69 157 LEU A O 1
ATOM 1231 N N . GLU A 1 158 ? -7.801 6.889 31.111 1.00 61.31 158 GLU A N 1
ATOM 1232 C CA . GLU A 1 158 ? -6.691 7.134 32.030 1.00 61.31 158 GLU A CA 1
ATOM 1233 C C . GLU A 1 158 ? -6.151 8.573 31.995 1.00 61.31 158 GLU A C 1
ATOM 1235 O O . GLU A 1 158 ? -5.215 8.874 32.735 1.00 61.31 158 GLU A O 1
ATOM 1240 N N . GLY A 1 159 ? -6.685 9.466 31.156 1.00 55.53 159 GLY A N 1
ATOM 1241 C CA . GLY A 1 159 ? -6.397 10.911 31.204 1.00 55.53 159 GLY A CA 1
ATOM 1242 C C . GLY A 1 159 ? -4.908 11.310 31.217 1.00 55.53 159 GLY A C 1
ATOM 1243 O O . GLY A 1 159 ? -4.505 12.107 32.056 1.00 55.53 159 GLY A O 1
ATOM 1244 N N . GLY A 1 160 ? -4.077 10.740 30.336 1.00 59.47 160 GLY A N 1
ATOM 1245 C CA . GLY A 1 160 ? -2.630 11.030 30.235 1.00 59.47 160 GLY A CA 1
ATOM 1246 C C . GLY A 1 160 ? -2.059 10.623 28.870 1.00 59.47 160 GLY A C 1
ATOM 1247 O O . GLY A 1 160 ? -2.808 10.048 28.081 1.00 59.47 160 GLY A O 1
ATOM 1248 N N . SER A 1 161 ? -0.777 10.910 28.599 1.00 57.44 161 SER A N 1
ATOM 1249 C CA . SER A 1 161 ? -0.137 10.607 27.304 1.00 57.44 161 SER A CA 1
ATOM 1250 C C . SER A 1 161 ? -0.179 9.107 26.999 1.00 57.44 161 SER A C 1
ATOM 1252 O O . SER A 1 161 ? -0.079 8.265 27.895 1.00 57.44 161 SER A O 1
ATOM 1254 N N . VAL A 1 162 ? -0.380 8.761 25.727 1.00 59.78 162 VAL A N 1
ATOM 1255 C CA . VAL A 1 162 ? -0.495 7.361 25.294 1.00 59.78 162 VAL A CA 1
ATOM 1256 C C . VAL A 1 162 ? 0.871 6.674 25.411 1.00 59.78 162 VAL A C 1
ATOM 1258 O O . VAL A 1 162 ? 0.924 5.497 25.764 1.00 59.78 162 VAL A O 1
ATOM 1261 N N . SER A 1 163 ? 1.962 7.427 25.213 1.00 56.75 163 SER A N 1
ATOM 1262 C CA . SER A 1 163 ? 3.360 6.973 25.331 1.00 56.75 163 SER A CA 1
ATOM 1263 C C . SER A 1 163 ? 3.661 6.278 26.661 1.00 56.75 163 SER A C 1
ATOM 1265 O O . SER A 1 163 ? 3.963 5.087 26.670 1.00 56.75 163 SER A O 1
ATOM 1267 N N . GLU A 1 164 ? 3.520 6.976 27.793 1.00 59.59 164 GLU A N 1
ATOM 1268 C CA . GLU A 1 164 ? 3.999 6.495 29.100 1.00 59.59 164 GLU A CA 1
ATOM 1269 C C . GLU A 1 164 ? 3.295 5.194 29.526 1.00 59.59 164 GLU A C 1
ATOM 1271 O O . GLU A 1 164 ? 3.905 4.259 30.049 1.00 59.59 164 GLU A O 1
ATOM 1276 N N . LYS A 1 165 ? 2.000 5.093 29.218 1.00 61.75 165 LYS A N 1
ATOM 1277 C CA . LYS A 1 165 ? 1.150 3.947 29.570 1.00 61.75 165 LYS A CA 1
ATOM 1278 C C . LYS A 1 165 ? 1.371 2.755 28.663 1.00 61.75 165 LYS A C 1
ATOM 1280 O O . LYS A 1 165 ? 1.452 1.618 29.127 1.00 61.75 165 LYS A O 1
ATOM 1285 N N . VAL A 1 166 ? 1.501 3.004 27.363 1.00 60.16 166 VAL A N 1
ATOM 1286 C CA . VAL A 1 166 ? 1.832 1.954 26.404 1.00 60.16 166 VAL A CA 1
ATOM 1287 C C . VAL A 1 166 ? 3.246 1.435 26.660 1.00 60.16 166 VAL A C 1
ATOM 1289 O O . VAL A 1 166 ? 3.458 0.227 26.610 1.00 60.16 166 VAL A O 1
ATOM 1292 N N . GLN A 1 167 ? 4.192 2.294 27.042 1.00 57.91 167 GLN A N 1
ATOM 1293 C CA . GLN A 1 167 ? 5.539 1.884 27.428 1.00 57.91 167 GLN A CA 1
ATOM 1294 C C . GLN A 1 167 ? 5.521 0.980 28.669 1.00 57.91 167 GLN A C 1
ATOM 1296 O O . GLN A 1 167 ? 6.112 -0.096 28.633 1.00 57.91 167 GLN A O 1
ATOM 1301 N N . GLN A 1 168 ? 4.778 1.336 29.724 1.00 60.44 168 GLN A N 1
ATOM 1302 C CA . GLN A 1 168 ? 4.619 0.482 30.913 1.00 60.44 168 GLN A CA 1
ATOM 1303 C C . GLN A 1 168 ? 3.996 -0.889 30.599 1.00 60.44 168 GLN A C 1
ATOM 1305 O O . GLN A 1 168 ? 4.334 -1.880 31.250 1.00 60.44 168 GLN A O 1
ATOM 1310 N N . LEU A 1 169 ? 3.116 -0.967 29.596 1.00 57.25 169 LEU A N 1
ATOM 1311 C CA . LEU A 1 169 ? 2.451 -2.206 29.183 1.00 57.25 169 LEU A CA 1
ATOM 1312 C C . LEU A 1 169 ? 3.282 -3.074 28.239 1.00 57.25 169 LEU A C 1
ATOM 1314 O O . LEU A 1 169 ? 3.263 -4.297 28.365 1.00 57.25 169 LEU A O 1
ATOM 1318 N N . LEU A 1 170 ? 3.998 -2.465 27.292 1.00 53.75 170 LEU A N 1
ATOM 1319 C CA . LEU A 1 170 ? 4.815 -3.180 26.309 1.00 53.75 170 LEU A CA 1
ATOM 1320 C C . LEU A 1 170 ? 6.194 -3.569 26.863 1.00 53.75 170 LEU A C 1
ATOM 1322 O O . LEU A 1 170 ? 6.744 -4.589 26.448 1.00 53.75 170 LEU A O 1
ATOM 1326 N N . MET A 1 171 ? 6.735 -2.809 27.825 1.00 50.59 171 MET A N 1
ATOM 1327 C CA . MET A 1 171 ? 8.033 -3.075 28.469 1.00 50.59 171 MET A CA 1
ATOM 1328 C C . MET A 1 171 ? 7.964 -4.041 29.648 1.00 50.59 171 MET A C 1
ATOM 1330 O O . MET A 1 171 ? 8.972 -4.252 30.320 1.00 50.59 171 MET A O 1
ATOM 1334 N N . ASN A 1 172 ? 6.810 -4.660 29.902 1.00 48.16 172 ASN A N 1
ATOM 1335 C CA . ASN A 1 172 ? 6.662 -5.644 30.966 1.00 48.16 172 ASN A CA 1
ATOM 1336 C C . ASN A 1 172 ? 6.523 -7.068 30.397 1.00 48.16 172 ASN A C 1
ATOM 1338 O O . ASN A 1 172 ? 5.448 -7.666 30.462 1.00 48.16 172 ASN A O 1
ATOM 1342 N N . PRO A 1 173 ? 7.613 -7.673 29.880 1.00 41.31 173 PRO A N 1
ATOM 1343 C CA . PRO A 1 173 ? 7.603 -9.082 29.492 1.00 41.31 173 PRO A CA 1
ATOM 1344 C C . PRO A 1 173 ? 7.433 -10.012 30.714 1.00 41.31 173 PRO A C 1
ATOM 1346 O O . PRO A 1 173 ? 7.211 -11.208 30.552 1.00 41.31 173 PRO A O 1
ATOM 1349 N N . ILE A 1 174 ? 7.496 -9.467 31.939 1.00 40.84 174 ILE A N 1
ATOM 1350 C CA . ILE A 1 174 ? 7.425 -10.176 33.228 1.00 40.84 174 ILE A CA 1
ATOM 1351 C C . ILE A 1 174 ? 6.031 -10.051 33.879 1.00 40.84 174 ILE A C 1
ATOM 1353 O O . ILE A 1 174 ? 5.811 -10.533 34.988 1.00 40.84 174 ILE A O 1
ATOM 1357 N N . PHE A 1 175 ? 5.022 -9.475 33.215 1.00 38.72 175 PHE A N 1
ATOM 1358 C CA . PHE A 1 175 ? 3.692 -9.413 33.842 1.00 38.72 175 PHE A CA 1
ATOM 1359 C C . PHE A 1 175 ? 3.040 -10.796 34.019 1.00 38.72 175 PHE A C 1
ATOM 1361 O O . PHE A 1 175 ? 2.192 -10.955 34.892 1.00 38.72 175 PHE A O 1
ATOM 1368 N N . ASN A 1 176 ? 3.514 -11.826 33.307 1.00 36.94 176 ASN A N 1
ATOM 1369 C CA . ASN A 1 176 ? 3.099 -13.217 33.524 1.00 36.94 176 ASN A CA 1
ATOM 1370 C C . ASN A 1 176 ? 3.604 -13.825 34.853 1.00 36.94 176 ASN A C 1
ATOM 1372 O O . ASN A 1 176 ? 3.078 -14.855 35.264 1.00 36.94 176 ASN A O 1
ATOM 1376 N N . GLN A 1 177 ? 4.591 -13.227 35.540 1.00 33.72 177 GLN A N 1
ATOM 1377 C CA . GLN A 1 177 ? 5.150 -13.768 36.795 1.00 33.72 177 GLN A CA 1
ATOM 1378 C C . GLN A 1 177 ? 4.864 -12.931 38.052 1.00 33.72 177 GLN A C 1
ATOM 1380 O O . GLN A 1 177 ? 5.039 -13.440 39.156 1.00 33.72 177 GLN A O 1
ATOM 1385 N N . LEU A 1 178 ? 4.397 -11.684 37.926 1.00 31.03 178 LEU A N 1
ATOM 1386 C CA . LEU A 1 178 ? 4.282 -10.748 39.059 1.00 31.03 178 LEU A CA 1
ATOM 1387 C C . LEU A 1 178 ? 2.849 -10.385 39.481 1.00 31.03 178 LEU A C 1
ATOM 1389 O O . LEU A 1 178 ? 2.659 -9.474 40.282 1.00 31.03 178 LEU A O 1
ATOM 1393 N N . ILE A 1 179 ? 1.830 -11.141 39.060 1.00 38.09 179 ILE A N 1
ATOM 1394 C CA . ILE A 1 179 ? 0.488 -11.076 39.678 1.00 38.09 179 ILE A CA 1
ATOM 1395 C C . ILE A 1 179 ? 0.415 -12.097 40.824 1.00 38.09 179 ILE A C 1
ATOM 1397 O O . ILE A 1 179 ? -0.388 -13.023 40.824 1.00 38.09 179 ILE A O 1
ATOM 1401 N N . GLY A 1 180 ? 1.328 -11.962 41.783 1.00 33.62 180 GLY A N 1
ATOM 1402 C CA . GLY A 1 180 ? 1.320 -12.731 43.031 1.00 33.62 180 GLY A CA 1
ATOM 1403 C C . GLY A 1 180 ? 1.161 -11.844 44.257 1.00 33.62 180 GLY A C 1
ATOM 1404 O O . GLY A 1 180 ? 0.524 -12.234 45.228 1.00 33.62 180 GLY A O 1
ATOM 1405 N N . THR A 1 181 ? 1.687 -10.622 44.223 1.00 33.47 181 THR A N 1
ATOM 1406 C CA . THR A 1 181 ? 1.720 -9.755 45.400 1.00 33.47 181 THR A CA 1
ATOM 1407 C C . THR A 1 181 ? 1.819 -8.300 44.948 1.00 33.47 181 THR A C 1
ATOM 1409 O O . THR A 1 181 ? 2.757 -7.980 44.232 1.00 33.47 181 THR A O 1
ATOM 1412 N N . THR A 1 182 ? 0.880 -7.458 45.407 1.00 36.44 182 THR A N 1
ATOM 1413 C CA . THR A 1 182 ? 0.851 -5.969 45.374 1.00 36.44 182 THR A CA 1
ATOM 1414 C C . THR A 1 182 ? 0.228 -5.207 44.183 1.00 36.44 182 THR A C 1
ATOM 1416 O O . THR A 1 182 ? 0.510 -4.025 43.995 1.00 36.44 182 THR A O 1
ATOM 1419 N N . ALA A 1 183 ? -0.726 -5.780 43.440 1.00 37.44 183 ALA A N 1
ATOM 1420 C CA . ALA A 1 183 ? -1.473 -5.042 42.405 1.00 37.44 183 ALA A CA 1
ATOM 1421 C C . ALA A 1 183 ? -2.783 -4.393 42.919 1.00 37.44 183 ALA A C 1
ATOM 1423 O O . ALA A 1 183 ? -3.872 -4.810 42.536 1.00 37.44 183 ALA A O 1
ATOM 1424 N N . GLU A 1 184 ? -2.694 -3.349 43.752 1.00 37.84 184 GLU A N 1
ATOM 1425 C CA . GLU A 1 184 ? -3.850 -2.481 44.089 1.00 37.84 184 GLU A CA 1
ATOM 1426 C C . GLU A 1 184 ? -3.809 -1.096 43.410 1.00 37.84 184 GLU A C 1
ATOM 1428 O O . GLU A 1 184 ? -4.710 -0.284 43.596 1.00 37.84 184 GLU A O 1
ATOM 1433 N N . LYS A 1 185 ? -2.806 -0.813 42.567 1.00 42.44 185 LYS A N 1
ATOM 1434 C CA . LYS A 1 185 ? -2.685 0.469 41.840 1.00 42.44 185 LYS A CA 1
ATOM 1435 C C . LYS A 1 185 ? -2.328 0.307 40.357 1.00 42.44 185 LYS A C 1
ATOM 1437 O O . LYS A 1 185 ? -1.487 1.030 39.840 1.00 42.44 185 LYS A O 1
ATOM 1442 N N . SER A 1 186 ? -2.935 -0.660 39.669 1.00 47.69 186 SER A N 1
ATOM 1443 C CA . SER A 1 186 ? -2.860 -0.731 38.201 1.00 47.69 186 SER A CA 1
ATOM 1444 C C . SER A 1 186 ? -4.008 0.084 37.602 1.00 47.69 186 SER A C 1
ATOM 1446 O O . SER A 1 186 ? -5.169 -0.167 37.931 1.00 47.69 186 SER A O 1
ATOM 1448 N N . GLU A 1 187 ? -3.678 1.075 36.771 1.00 57.53 187 GLU A N 1
ATOM 1449 C CA . GLU A 1 187 ? -4.643 1.932 36.074 1.00 57.53 187 GLU A CA 1
ATOM 1450 C C . GLU A 1 187 ? -5.561 1.113 35.113 1.00 57.53 187 GLU A C 1
ATOM 1452 O O . GLU A 1 187 ? -5.231 -0.003 34.689 1.00 57.53 187 GLU A O 1
ATOM 1457 N N . SER A 1 188 ? -6.770 1.617 34.823 1.00 58.34 188 SER A N 1
ATOM 1458 C CA . SER A 1 188 ? -7.867 0.881 34.157 1.00 58.34 188 SER A CA 1
ATOM 1459 C C . SER A 1 188 ? -7.565 0.376 32.731 1.00 58.34 188 SER A C 1
ATOM 1461 O O . SER A 1 188 ? -8.009 -0.720 32.380 1.00 58.34 188 SER A O 1
ATOM 1463 N N . PHE A 1 189 ? -6.804 1.120 31.920 1.00 60.72 189 PHE A N 1
ATOM 1464 C CA . PHE A 1 189 ? -6.272 0.689 30.612 1.00 60.72 189 PHE A CA 1
ATOM 1465 C C . PHE A 1 189 ? -5.314 -0.473 30.822 1.00 60.72 189 PHE A C 1
ATOM 1467 O O . PHE A 1 189 ? -5.487 -1.518 30.205 1.00 60.72 189 PHE A O 1
ATOM 1474 N N . SER A 1 190 ? -4.359 -0.336 31.746 1.00 60.44 190 SER A N 1
ATOM 1475 C CA . SER A 1 190 ? -3.336 -1.355 31.995 1.00 60.44 190 SER A CA 1
ATOM 1476 C C . SER A 1 190 ? -3.930 -2.690 32.429 1.00 60.44 190 SER A C 1
ATOM 1478 O O . SER A 1 190 ? -3.538 -3.757 31.943 1.00 60.44 190 SER A O 1
ATOM 1480 N N . ARG A 1 191 ? -4.950 -2.650 33.288 1.00 63.69 191 ARG A N 1
ATOM 1481 C CA . ARG A 1 191 ? -5.666 -3.848 33.732 1.00 63.69 191 ARG A CA 1
ATOM 1482 C C . ARG A 1 191 ? -6.516 -4.480 32.628 1.00 63.69 191 ARG A C 1
ATOM 1484 O O . ARG A 1 191 ? -6.578 -5.704 32.537 1.00 63.69 191 ARG A O 1
ATOM 1491 N N . LEU A 1 192 ? -7.179 -3.683 31.791 1.00 62.81 192 LEU A N 1
ATOM 1492 C CA . LEU A 1 192 ? -8.004 -4.219 30.708 1.00 62.81 192 LEU A CA 1
ATOM 1493 C C . LEU A 1 192 ? -7.152 -4.756 29.554 1.00 62.81 192 LEU A C 1
ATOM 1495 O O . LEU A 1 192 ? -7.391 -5.855 29.060 1.00 62.81 192 LEU A O 1
ATOM 1499 N N . TYR A 1 193 ? -6.131 -3.999 29.171 1.00 66.38 193 TYR A N 1
ATOM 1500 C CA . TYR A 1 193 ? -5.176 -4.345 28.131 1.00 66.38 193 TYR A CA 1
ATOM 1501 C C . TYR A 1 193 ? -4.414 -5.617 28.494 1.00 66.38 193 TYR A C 1
ATOM 1503 O O . TYR A 1 193 ? -4.363 -6.549 27.694 1.00 66.38 193 TYR A O 1
ATOM 1511 N N . SER A 1 194 ? -3.915 -5.717 29.733 1.00 64.25 194 SER A N 1
ATOM 1512 C CA . SER A 1 194 ? -3.310 -6.958 30.224 1.00 64.25 194 SER A CA 1
ATOM 1513 C C . SER A 1 194 ? -4.298 -8.117 30.192 1.00 64.25 194 SER A C 1
ATOM 1515 O O . SER A 1 194 ? -3.910 -9.192 29.771 1.00 64.25 194 SER A O 1
ATOM 1517 N N . LYS A 1 195 ? -5.581 -7.937 30.530 1.00 65.12 195 LYS A N 1
ATOM 1518 C CA . LYS A 1 195 ? -6.581 -9.016 30.413 1.00 65.12 195 LYS A CA 1
ATOM 1519 C C . LYS A 1 195 ? -6.827 -9.467 28.975 1.00 65.12 195 LYS A C 1
ATOM 1521 O O . LYS A 1 195 ? -7.017 -10.663 28.761 1.00 65.12 195 LYS A O 1
ATOM 1526 N N . ILE A 1 196 ? -6.820 -8.547 28.013 1.00 65.44 196 ILE A N 1
ATOM 1527 C CA . ILE A 1 196 ? -6.963 -8.873 26.588 1.00 65.44 196 ILE A CA 1
ATOM 1528 C C . ILE A 1 196 ? -5.708 -9.603 26.080 1.00 65.44 196 ILE A C 1
ATOM 1530 O O . ILE A 1 196 ? -5.828 -10.589 25.357 1.00 65.44 196 ILE A O 1
ATOM 1534 N N . MET A 1 197 ? -4.517 -9.173 26.509 1.00 62.44 197 MET A N 1
ATOM 1535 C CA . MET A 1 197 ? -3.236 -9.765 26.103 1.00 62.44 197 MET A CA 1
ATOM 1536 C C . MET A 1 197 ? -2.935 -11.107 26.793 1.00 62.44 197 MET A C 1
ATOM 1538 O O . MET A 1 197 ? -2.566 -12.071 26.128 1.00 62.44 197 MET A O 1
ATOM 1542 N N . MET A 1 198 ? -3.133 -11.202 28.110 1.00 56.09 198 MET A N 1
ATOM 1543 C CA . MET A 1 198 ? -2.849 -12.381 28.947 1.00 56.09 198 MET A CA 1
ATOM 1544 C C . MET A 1 198 ? -3.745 -13.576 28.645 1.00 56.09 198 MET A C 1
ATOM 1546 O O . MET A 1 198 ? -3.343 -14.712 28.860 1.00 56.09 198 MET A O 1
ATOM 1550 N N . ARG A 1 199 ? -4.979 -13.338 28.187 1.00 51.88 199 ARG A N 1
ATOM 1551 C CA . ARG A 1 199 ? -5.913 -14.415 27.828 1.00 51.88 199 ARG A CA 1
ATOM 1552 C C . ARG A 1 199 ? -5.711 -14.939 26.407 1.00 51.88 199 ARG A C 1
ATOM 1554 O O . ARG A 1 199 ? -6.500 -15.766 25.960 1.00 51.88 199 ARG A O 1
ATOM 1561 N N . SER A 1 200 ? -4.723 -14.431 25.671 1.00 50.62 200 SER A N 1
ATOM 1562 C CA . SER A 1 200 ? -4.570 -14.754 24.256 1.00 50.62 200 SER A CA 1
ATOM 1563 C C . SER A 1 200 ? -3.532 -15.855 24.023 1.00 50.62 200 SER A C 1
ATOM 1565 O O . SER A 1 200 ? -2.337 -15.601 23.941 1.00 50.62 200 SER A O 1
ATOM 1567 N N . ASP A 1 201 ? -4.014 -17.078 23.801 1.00 55.09 201 ASP A N 1
ATOM 1568 C CA . ASP A 1 201 ? -3.228 -18.147 23.159 1.00 55.09 201 ASP A CA 1
ATOM 1569 C C . ASP A 1 201 ? -3.087 -17.917 21.631 1.00 55.09 201 ASP A C 1
ATOM 1571 O O . ASP A 1 201 ? -2.451 -18.694 20.921 1.00 55.09 201 ASP A O 1
ATOM 1575 N N . PHE A 1 202 ? -3.685 -16.838 21.101 1.00 65.19 202 PHE A N 1
ATOM 1576 C CA . PHE A 1 202 ? -3.843 -16.571 19.669 1.00 65.19 202 PHE A CA 1
ATOM 1577 C C . PHE A 1 202 ? -3.091 -15.300 19.219 1.00 65.19 202 PHE A C 1
ATOM 1579 O O . PHE A 1 202 ? -3.488 -14.192 19.599 1.00 65.19 202 PHE A O 1
ATOM 1586 N N . PRO A 1 203 ? -2.071 -15.418 18.341 1.00 72.31 203 PRO A N 1
ATOM 1587 C CA . PRO A 1 203 ? -1.278 -14.285 17.847 1.00 72.31 203 PRO A CA 1
ATOM 1588 C C . PRO A 1 203 ? -2.089 -13.163 17.177 1.00 72.31 203 PRO A C 1
ATOM 1590 O O . PRO A 1 203 ? -1.733 -11.990 17.288 1.00 72.31 203 PRO A O 1
ATOM 1593 N N . SER A 1 204 ? -3.203 -13.496 16.519 1.00 75.81 204 SER A N 1
ATOM 1594 C CA . SER A 1 204 ? -4.059 -12.536 15.809 1.00 75.81 204 SER A CA 1
ATOM 1595 C C . SER A 1 204 ? -4.670 -11.476 16.732 1.00 75.81 204 SER A C 1
ATOM 1597 O O . SER A 1 204 ? -4.789 -10.316 16.349 1.00 75.81 204 SER A O 1
ATOM 1599 N N . ARG A 1 205 ? -5.007 -11.817 17.980 1.00 76.62 205 ARG A N 1
ATOM 1600 C CA . ARG A 1 205 ? -5.636 -10.860 18.911 1.00 76.62 205 ARG A CA 1
ATOM 1601 C C . ARG A 1 205 ? -4.652 -9.809 19.381 1.00 76.62 205 ARG A C 1
ATOM 1603 O O . ARG A 1 205 ? -4.949 -8.619 19.338 1.00 76.62 205 ARG A O 1
ATOM 1610 N N . ARG A 1 206 ? -3.460 -10.259 19.777 1.00 77.69 206 ARG A N 1
ATOM 1611 C CA . ARG A 1 206 ? -2.359 -9.379 20.168 1.00 77.69 206 ARG A CA 1
ATOM 1612 C C . ARG A 1 206 ? -2.028 -8.404 19.044 1.00 77.69 206 ARG A C 1
ATOM 1614 O O . ARG A 1 206 ? -1.951 -7.207 19.294 1.00 77.69 206 ARG A O 1
ATOM 1621 N N . LEU A 1 207 ? -1.913 -8.891 17.808 1.00 82.00 207 LEU A N 1
ATOM 1622 C CA . LEU A 1 207 ? -1.649 -8.037 16.648 1.00 82.00 207 LEU A CA 1
ATOM 1623 C C . LEU A 1 207 ? -2.797 -7.062 16.361 1.00 82.00 207 LEU A C 1
ATOM 1625 O O . LEU A 1 207 ? -2.540 -5.891 16.104 1.00 82.00 207 LEU A O 1
ATOM 1629 N N . ALA A 1 208 ? -4.056 -7.495 16.463 1.00 84.06 208 ALA A N 1
ATOM 1630 C CA . ALA A 1 208 ? -5.197 -6.601 16.279 1.00 84.06 208 ALA A CA 1
ATOM 1631 C C . ALA A 1 208 ? -5.196 -5.459 17.308 1.00 84.06 208 ALA A C 1
ATOM 1633 O O . ALA A 1 208 ? -5.421 -4.305 16.946 1.00 84.06 208 ALA A O 1
ATOM 1634 N N . VAL A 1 209 ? -4.883 -5.755 18.572 1.00 79.75 209 VAL A N 1
ATOM 1635 C CA . VAL A 1 209 ? -4.757 -4.741 19.626 1.00 79.75 209 VAL A CA 1
ATOM 1636 C C . VAL A 1 209 ? -3.566 -3.813 19.374 1.00 79.75 209 VAL A C 1
ATOM 1638 O O . VAL A 1 209 ? -3.732 -2.598 19.458 1.00 79.75 209 VAL A O 1
ATOM 1641 N N . ILE A 1 210 ? -2.398 -4.350 19.000 1.00 83.06 210 ILE A N 1
ATOM 1642 C CA . ILE A 1 210 ? -1.220 -3.543 18.631 1.00 83.06 210 ILE A CA 1
ATOM 1643 C C . ILE A 1 210 ? -1.560 -2.598 17.475 1.00 83.06 210 ILE A C 1
ATOM 1645 O O . ILE A 1 210 ? -1.240 -1.415 17.542 1.00 83.06 210 ILE A O 1
ATOM 1649 N N . PHE A 1 211 ? -2.256 -3.084 16.443 1.00 88.56 211 PHE A N 1
ATOM 1650 C CA . PHE A 1 211 ? -2.747 -2.248 15.348 1.00 88.56 211 PHE A CA 1
ATOM 1651 C C . PHE A 1 211 ? -3.647 -1.113 15.850 1.00 88.56 211 PHE A C 1
ATOM 1653 O O . PHE A 1 211 ? -3.495 0.032 15.422 1.00 88.56 211 PHE A O 1
ATOM 1660 N N . GLY A 1 212 ? -4.571 -1.421 16.766 1.00 87.25 212 GLY A N 1
ATOM 1661 C CA . GLY A 1 212 ? -5.465 -0.436 17.368 1.00 87.25 212 GLY A CA 1
ATOM 1662 C C . GLY A 1 212 ? -4.697 0.677 18.077 1.00 87.25 212 GLY A C 1
ATOM 1663 O O . GLY A 1 212 ? -4.974 1.847 17.835 1.00 87.25 212 GLY A O 1
ATOM 1664 N N . VAL A 1 213 ? -3.694 0.313 18.884 1.00 83.19 213 VAL A N 1
ATOM 1665 C CA . VAL A 1 213 ? -2.815 1.265 19.581 1.00 83.19 213 VAL A CA 1
ATOM 1666 C C . VAL A 1 213 ? -2.013 2.100 18.586 1.00 83.19 213 VAL A C 1
ATOM 1668 O O . VAL A 1 213 ? -2.062 3.324 18.657 1.00 83.19 213 VAL A O 1
ATOM 1671 N N . LEU A 1 214 ? -1.337 1.465 17.622 1.00 86.88 214 LEU A N 1
ATOM 1672 C CA . LEU A 1 214 ? -0.583 2.167 16.577 1.00 86.88 214 LEU A CA 1
ATOM 1673 C C . LEU A 1 214 ? -1.443 3.212 15.867 1.00 86.88 214 LEU A C 1
ATOM 1675 O O . LEU A 1 214 ? -0.983 4.315 15.639 1.00 86.88 214 LEU A O 1
ATOM 1679 N N . SER A 1 215 ? -2.707 2.897 15.590 1.00 88.56 215 SER A N 1
ATOM 1680 C CA . SER A 1 215 ? -3.610 3.783 14.847 1.00 88.56 215 SER A CA 1
ATOM 1681 C C . SER A 1 215 ? -4.031 5.053 15.599 1.00 88.56 215 SER A C 1
ATOM 1683 O O . SER A 1 215 ? -4.679 5.913 15.002 1.00 88.56 215 SER A O 1
ATOM 1685 N N . ILE A 1 216 ? -3.749 5.160 16.902 1.00 84.31 216 ILE A N 1
ATOM 1686 C CA . ILE A 1 216 ? -4.241 6.259 17.751 1.00 84.31 216 ILE A CA 1
ATOM 1687 C C . ILE A 1 216 ? -3.137 7.014 18.491 1.00 84.31 216 ILE A C 1
ATOM 1689 O O . ILE A 1 216 ? -3.402 8.086 19.032 1.00 84.31 216 ILE A O 1
ATOM 1693 N N . VAL A 1 217 ? -1.925 6.455 18.560 1.00 80.75 217 VAL A N 1
ATOM 1694 C CA . VAL A 1 217 ? -0.787 7.082 19.241 1.00 80.75 217 VAL A CA 1
ATOM 1695 C C . VAL A 1 217 ? -0.418 8.368 18.499 1.00 80.75 217 VAL A C 1
ATOM 1697 O O . VAL A 1 217 ? -0.325 8.384 17.271 1.00 80.75 217 VAL A O 1
ATOM 1700 N N . SER A 1 218 ? -0.220 9.464 19.234 1.00 78.31 218 SER A N 1
ATOM 1701 C CA . SER A 1 218 ? 0.222 10.724 18.634 1.00 78.31 218 SER A CA 1
ATOM 1702 C C . SER A 1 218 ? 1.674 10.622 18.160 1.00 78.31 218 SER A C 1
ATOM 1704 O O . SER A 1 218 ? 2.475 9.854 18.688 1.00 78.31 218 SER A O 1
ATOM 1706 N N . GLU A 1 219 ? 2.049 11.430 17.170 1.00 76.38 219 GLU A N 1
ATOM 1707 C CA . GLU A 1 219 ? 3.420 11.436 16.639 1.00 76.38 219 GLU A CA 1
ATOM 1708 C C . GLU A 1 219 ? 4.463 11.817 17.706 1.00 76.38 219 GLU A C 1
ATOM 1710 O O . GLU A 1 219 ? 5.563 11.269 17.695 1.00 76.38 219 GLU A O 1
ATOM 1715 N N . SER A 1 220 ? 4.104 12.694 18.655 1.00 73.00 220 SER A N 1
ATOM 1716 C CA . SER A 1 220 ? 4.963 13.080 19.786 1.00 73.00 220 SER A CA 1
ATOM 1717 C C . SER A 1 220 ? 5.257 11.915 20.726 1.00 73.00 220 SER A C 1
ATOM 1719 O O . SER A 1 220 ? 6.372 11.783 21.212 1.00 73.00 220 SER A O 1
ATOM 1721 N N . ASP A 1 221 ? 4.249 11.077 20.958 1.00 73.44 221 ASP A N 1
ATOM 1722 C CA . ASP A 1 221 ? 4.280 9.981 21.922 1.00 73.44 221 ASP A CA 1
ATOM 1723 C C . ASP A 1 221 ? 4.899 8.719 21.314 1.00 73.44 221 ASP A C 1
ATOM 1725 O O . ASP A 1 221 ? 5.451 7.873 22.013 1.00 73.44 221 ASP A O 1
ATOM 1729 N N . PHE A 1 222 ? 4.801 8.578 19.993 1.00 81.56 222 PHE A N 1
ATOM 1730 C CA . PHE A 1 222 ? 5.241 7.386 19.286 1.00 81.56 222 PHE A CA 1
ATOM 1731 C C . PHE A 1 222 ? 6.750 7.146 19.408 1.00 81.56 222 PHE A C 1
ATOM 1733 O O . PHE A 1 222 ? 7.176 5.993 19.479 1.00 81.56 222 PHE A O 1
ATOM 1740 N N . ALA A 1 223 ? 7.561 8.207 19.461 1.00 77.50 223 ALA A N 1
ATOM 1741 C CA . ALA A 1 223 ? 9.012 8.066 19.439 1.00 77.50 223 ALA A CA 1
ATOM 1742 C C . ALA A 1 223 ? 9.566 7.262 20.628 1.00 77.50 223 ALA A C 1
ATOM 1744 O O . ALA A 1 223 ? 10.488 6.469 20.450 1.00 77.50 223 ALA A O 1
ATOM 1745 N N . ASP A 1 224 ? 8.956 7.396 21.807 1.00 72.44 224 ASP A N 1
ATOM 1746 C CA . ASP A 1 224 ? 9.396 6.713 23.031 1.00 72.44 224 ASP A CA 1
ATOM 1747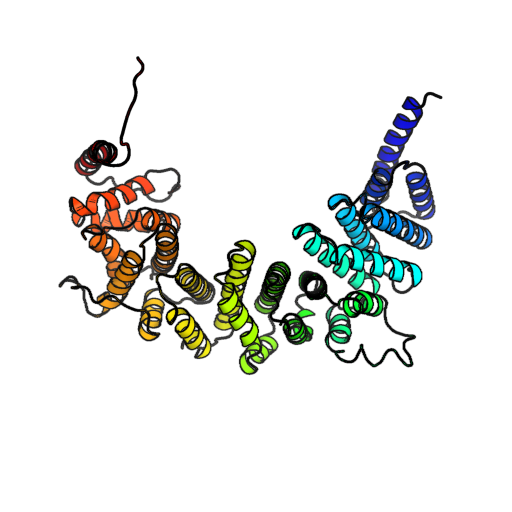 C C . ASP A 1 224 ? 9.021 5.220 23.056 1.00 72.44 224 ASP A C 1
ATOM 1749 O O . ASP A 1 224 ? 9.606 4.421 23.794 1.00 72.44 224 ASP A O 1
ATOM 1753 N N . VAL A 1 225 ? 8.024 4.828 22.253 1.00 74.25 225 VAL A N 1
ATOM 1754 C CA . VAL A 1 225 ? 7.453 3.471 22.229 1.00 74.25 225 VAL A CA 1
ATOM 1755 C C . VAL A 1 225 ? 7.743 2.711 20.936 1.00 74.25 225 VAL A C 1
ATOM 1757 O O . VAL A 1 225 ? 7.474 1.510 20.873 1.00 74.25 225 VAL A O 1
ATOM 1760 N N . ALA A 1 226 ? 8.323 3.364 19.926 1.00 79.44 226 ALA A N 1
ATOM 1761 C CA . ALA A 1 226 ? 8.515 2.826 18.581 1.00 79.44 226 ALA A CA 1
ATOM 1762 C C . ALA A 1 226 ? 9.269 1.484 18.560 1.00 79.44 226 ALA A C 1
ATOM 1764 O O . ALA A 1 226 ? 8.738 0.505 18.028 1.00 79.44 226 ALA A O 1
ATOM 1765 N N . SER A 1 227 ? 10.452 1.402 19.180 1.00 79.12 227 SER A N 1
ATOM 1766 C CA . SER A 1 227 ? 11.247 0.161 19.249 1.00 79.12 227 SER A CA 1
ATOM 1767 C C . SER A 1 227 ? 10.548 -0.937 20.057 1.00 79.12 227 SER A C 1
ATOM 1769 O O . SER A 1 227 ? 10.568 -2.112 19.689 1.00 79.12 227 SER A O 1
ATOM 1771 N N . SER A 1 228 ? 9.849 -0.565 21.137 1.00 75.94 228 SER A N 1
ATOM 1772 C CA . SER A 1 228 ? 9.058 -1.513 21.932 1.00 75.94 228 SER A CA 1
ATOM 1773 C C . SER A 1 228 ? 7.950 -2.145 21.102 1.00 75.94 228 SER A C 1
ATOM 1775 O O . SER A 1 228 ? 7.824 -3.365 21.056 1.00 75.94 228 SER A O 1
ATOM 1777 N N . MET A 1 229 ? 7.168 -1.317 20.405 1.00 78.06 229 MET A N 1
ATOM 1778 C CA . MET A 1 229 ? 6.086 -1.775 19.541 1.00 78.06 229 MET A CA 1
ATOM 1779 C C . MET A 1 229 ? 6.607 -2.671 18.432 1.00 78.06 229 MET A C 1
ATOM 1781 O O . MET A 1 229 ? 6.001 -3.704 18.162 1.00 78.06 229 MET A O 1
ATOM 1785 N N . LEU A 1 230 ? 7.743 -2.321 17.830 1.00 82.06 230 LEU A N 1
ATOM 1786 C CA . LEU A 1 230 ? 8.322 -3.115 16.759 1.00 82.06 230 LEU A CA 1
ATOM 1787 C C . LEU A 1 230 ? 8.640 -4.546 17.215 1.00 82.06 230 LEU A C 1
ATOM 1789 O O . LEU A 1 230 ? 8.196 -5.507 16.586 1.00 82.06 230 LEU A O 1
ATOM 1793 N N . ASN A 1 231 ? 9.289 -4.692 18.373 1.00 78.50 231 ASN A N 1
ATOM 1794 C CA . ASN A 1 231 ? 9.576 -5.993 18.990 1.00 78.50 231 ASN A CA 1
ATOM 1795 C C . ASN A 1 231 ? 8.316 -6.815 19.297 1.00 78.50 231 ASN A C 1
ATOM 1797 O O . ASN A 1 231 ? 8.364 -8.042 19.377 1.00 78.50 231 ASN A O 1
ATOM 1801 N N . GLN A 1 232 ? 7.177 -6.149 19.474 1.00 76.25 232 GLN A N 1
ATOM 1802 C CA . GLN A 1 232 ? 5.901 -6.786 19.787 1.00 76.25 232 GLN A CA 1
ATOM 1803 C C . GLN A 1 232 ? 5.148 -7.234 18.526 1.00 76.25 232 GLN A C 1
ATOM 1805 O O . GLN A 1 232 ? 4.318 -8.140 18.617 1.00 76.25 232 GLN A O 1
ATOM 1810 N N . ILE A 1 233 ? 5.439 -6.627 17.368 1.00 79.19 233 ILE A N 1
ATOM 1811 C CA . ILE A 1 233 ? 4.873 -7.013 16.069 1.00 79.19 233 ILE A CA 1
ATOM 1812 C C . ILE A 1 233 ? 5.566 -8.263 15.529 1.00 79.19 233 ILE A C 1
ATOM 1814 O O . ILE A 1 233 ? 4.881 -9.112 14.961 1.00 79.19 233 ILE A O 1
ATOM 1818 N N . ILE A 1 234 ? 6.893 -8.376 15.697 1.00 68.12 234 ILE A N 1
ATOM 1819 C CA . ILE A 1 234 ? 7.691 -9.492 15.170 1.00 68.12 234 ILE A CA 1
ATOM 1820 C C . ILE A 1 234 ? 7.159 -10.801 15.770 1.00 68.12 234 ILE A C 1
ATOM 1822 O O . ILE A 1 234 ? 7.341 -11.061 16.966 1.00 68.12 234 ILE A O 1
ATOM 1826 N N . PRO A 1 235 ? 6.473 -11.644 14.980 1.00 57.62 235 PRO A N 1
ATOM 1827 C CA . PRO A 1 235 ? 5.873 -12.841 15.527 1.00 57.62 235 PRO A CA 1
ATOM 1828 C C . PRO A 1 235 ? 6.986 -13.833 15.871 1.00 57.62 235 PRO A C 1
ATOM 1830 O O . PRO A 1 235 ? 7.746 -14.265 15.009 1.00 57.62 235 PRO A O 1
ATOM 1833 N N . GLN A 1 236 ? 7.054 -14.244 17.140 1.00 52.91 236 GLN A N 1
ATOM 1834 C CA . GLN A 1 236 ? 7.916 -15.350 17.578 1.00 52.91 236 GLN A CA 1
ATOM 1835 C C . GLN A 1 236 ? 7.499 -16.696 16.950 1.00 52.91 236 GLN A C 1
ATOM 1837 O O . GLN A 1 236 ? 8.280 -17.642 16.961 1.00 52.91 236 GLN A O 1
ATOM 1842 N N . ASN A 1 237 ? 6.297 -16.779 16.363 1.00 48.25 237 ASN A N 1
ATOM 1843 C CA . ASN A 1 237 ? 5.781 -17.972 15.701 1.00 48.25 237 ASN A CA 1
ATOM 1844 C C . ASN A 1 237 ? 5.585 -17.746 14.199 1.00 48.25 237 ASN A C 1
ATOM 1846 O O . ASN A 1 237 ? 4.721 -16.977 13.778 1.00 48.25 237 ASN A O 1
ATOM 1850 N N . ARG A 1 238 ? 6.344 -18.508 13.405 1.00 51.72 238 ARG A N 1
ATOM 1851 C CA . ARG A 1 238 ? 6.163 -18.727 11.962 1.00 51.72 238 ARG A CA 1
ATOM 1852 C C . ARG A 1 238 ? 4.937 -19.612 11.691 1.00 51.72 238 ARG A C 1
ATOM 1854 O O . ARG A 1 238 ? 5.054 -20.651 11.053 1.00 51.72 238 ARG A O 1
ATOM 1861 N N . ASN A 1 239 ? 3.777 -19.264 12.239 1.00 52.81 239 ASN A N 1
ATOM 1862 C CA . ASN A 1 239 ? 2.552 -19.966 11.876 1.00 52.81 239 ASN A CA 1
ATOM 1863 C C . ASN A 1 239 ? 2.072 -19.405 10.538 1.00 52.81 239 ASN A C 1
ATOM 1865 O O . ASN A 1 239 ? 1.861 -18.199 10.424 1.00 52.81 239 ASN A O 1
ATOM 1869 N N . ASP A 1 240 ? 1.864 -20.280 9.555 1.00 65.69 240 ASP A N 1
ATOM 1870 C CA . ASP A 1 240 ? 1.357 -19.966 8.209 1.00 65.69 240 ASP A CA 1
ATOM 1871 C C . ASP A 1 240 ? -0.105 -19.462 8.196 1.00 65.69 240 ASP A C 1
ATOM 1873 O O . ASP A 1 240 ? -0.785 -19.539 7.175 1.00 65.69 240 ASP A O 1
ATOM 1877 N N . ASP A 1 241 ? -0.610 -18.938 9.318 1.00 79.38 241 ASP A N 1
ATOM 1878 C CA . ASP A 1 241 ? -1.948 -18.366 9.415 1.00 79.38 241 ASP A CA 1
ATOM 1879 C C . ASP A 1 241 ? -2.019 -17.073 8.576 1.00 79.38 241 ASP A C 1
ATOM 1881 O O . ASP A 1 241 ? -1.353 -16.077 8.900 1.00 79.38 241 ASP A O 1
ATOM 1885 N N . PRO A 1 242 ? -2.834 -17.044 7.505 1.00 80.31 242 PRO A N 1
ATOM 1886 C CA . PRO A 1 242 ? -2.932 -15.876 6.645 1.00 80.31 242 PRO A CA 1
ATOM 1887 C C . PRO A 1 242 ? -3.510 -14.642 7.350 1.00 80.31 242 PRO A C 1
ATOM 1889 O O . PRO A 1 242 ? -3.156 -13.521 6.986 1.00 80.31 242 PRO A O 1
ATOM 1892 N N . LEU A 1 243 ? -4.356 -14.815 8.375 1.00 83.44 243 LEU A N 1
ATOM 1893 C CA . LEU A 1 243 ? -4.886 -13.704 9.171 1.00 83.44 243 LEU A CA 1
ATOM 1894 C C . LEU A 1 243 ? -3.786 -13.064 10.022 1.00 83.44 243 LEU A C 1
ATOM 1896 O O . LEU A 1 243 ? -3.712 -11.839 10.109 1.00 83.44 243 LEU A O 1
ATOM 1900 N N . VAL A 1 244 ? -2.919 -13.883 10.624 1.00 84.19 244 VAL A N 1
ATOM 1901 C CA . VAL A 1 244 ? -1.754 -13.402 11.382 1.00 84.19 244 VAL A CA 1
ATOM 1902 C C . VAL A 1 244 ? -0.804 -12.662 10.448 1.00 84.19 244 VAL A C 1
ATOM 1904 O O . VAL A 1 244 ? -0.437 -11.532 10.750 1.00 84.19 244 VAL A O 1
ATOM 1907 N N . GLY A 1 245 ? -0.490 -13.231 9.278 1.00 85.62 245 GLY A N 1
ATOM 1908 C CA . GLY A 1 245 ? 0.328 -12.559 8.264 1.00 85.62 245 GLY A CA 1
ATOM 1909 C C . GLY A 1 245 ? -0.256 -11.209 7.830 1.00 85.62 245 GLY A C 1
ATOM 1910 O O . GLY A 1 245 ? 0.458 -10.206 7.789 1.00 85.62 245 GLY A O 1
ATOM 1911 N N . LEU A 1 246 ? -1.566 -11.153 7.573 1.00 88.50 246 LEU A N 1
ATOM 1912 C CA . LEU A 1 246 ? -2.258 -9.920 7.200 1.00 88.50 246 LEU A CA 1
ATOM 1913 C C . LEU A 1 246 ? -2.206 -8.866 8.316 1.00 88.50 246 LEU A C 1
ATOM 1915 O O . LEU A 1 246 ? -1.867 -7.715 8.050 1.00 88.50 246 LEU A O 1
ATOM 1919 N N . LEU A 1 247 ? -2.478 -9.247 9.567 1.00 88.44 247 LEU A N 1
ATOM 1920 C CA . LEU A 1 247 ? -2.397 -8.335 10.711 1.00 88.44 247 LEU A CA 1
ATOM 1921 C C . LEU A 1 247 ? -0.972 -7.839 10.956 1.00 88.44 247 LEU A C 1
ATOM 1923 O O . LEU A 1 247 ? -0.780 -6.638 11.123 1.00 88.44 247 LEU A O 1
ATOM 1927 N N . THR A 1 248 ? 0.026 -8.725 10.916 1.00 89.12 248 THR A N 1
ATOM 1928 C CA . THR A 1 248 ? 1.442 -8.354 11.032 1.00 89.12 248 THR A CA 1
ATOM 1929 C C . THR A 1 248 ? 1.821 -7.326 9.969 1.00 89.12 248 THR A C 1
ATOM 1931 O O . THR A 1 248 ? 2.430 -6.308 10.292 1.00 89.12 248 THR A O 1
ATOM 1934 N N . SER A 1 249 ? 1.400 -7.531 8.718 1.00 90.62 249 SER A N 1
ATOM 1935 C CA . SER A 1 249 ? 1.665 -6.580 7.638 1.00 90.62 249 SER A CA 1
ATOM 1936 C C . SER A 1 249 ? 0.996 -5.222 7.864 1.00 90.62 249 SER A C 1
ATOM 1938 O O . SER A 1 249 ? 1.632 -4.189 7.666 1.00 90.62 249 SER A O 1
ATOM 1940 N N . TYR A 1 250 ? -0.253 -5.197 8.336 1.00 92.38 250 TYR A N 1
ATOM 1941 C CA . TYR A 1 250 ? -0.943 -3.947 8.664 1.00 92.38 250 TYR A CA 1
ATOM 1942 C C . TYR A 1 250 ? -0.315 -3.231 9.867 1.00 92.38 250 TYR A C 1
ATOM 1944 O O . TYR A 1 250 ? -0.224 -2.003 9.853 1.00 92.38 250 TYR A O 1
ATOM 1952 N N . CYS A 1 251 ? 0.159 -3.966 10.877 1.00 91.44 251 CYS A N 1
ATOM 1953 C CA . CYS A 1 251 ? 0.921 -3.401 11.988 1.00 91.44 251 CYS A CA 1
ATOM 1954 C C . CYS A 1 251 ? 2.231 -2.772 11.505 1.00 91.44 251 CYS A C 1
ATOM 1956 O O . CYS A 1 251 ? 2.491 -1.621 11.843 1.00 91.44 251 CYS A O 1
ATOM 1958 N N . PHE A 1 252 ? 3.024 -3.478 10.688 1.00 92.81 252 PHE A N 1
ATOM 1959 C CA . PHE A 1 252 ? 4.253 -2.913 10.126 1.00 92.81 252 PHE A CA 1
ATOM 1960 C C . PHE A 1 252 ? 3.971 -1.678 9.279 1.00 92.81 252 PHE A C 1
ATOM 1962 O O . PHE A 1 252 ? 4.640 -0.667 9.452 1.00 92.81 252 PHE A O 1
ATOM 1969 N N . ARG A 1 253 ? 2.928 -1.706 8.442 1.00 92.94 253 ARG A N 1
ATOM 1970 C CA . ARG A 1 253 ? 2.530 -0.546 7.643 1.00 92.94 253 ARG A CA 1
ATOM 1971 C C . ARG A 1 253 ? 2.202 0.664 8.516 1.00 92.94 253 ARG A C 1
ATOM 1973 O O . ARG A 1 253 ? 2.725 1.743 8.259 1.00 92.94 253 ARG A O 1
ATOM 1980 N N . GLN A 1 254 ? 1.358 0.504 9.540 1.00 91.56 254 GLN A N 1
ATOM 1981 C CA . GLN A 1 254 ? 1.017 1.614 10.441 1.00 91.56 254 GLN A CA 1
ATOM 1982 C C . GLN A 1 254 ? 2.240 2.112 11.207 1.00 91.56 254 GLN A C 1
ATOM 1984 O O . GLN A 1 254 ? 2.486 3.314 11.254 1.00 91.56 254 GLN A O 1
ATOM 1989 N N . TRP A 1 255 ? 3.053 1.200 11.735 1.00 92.56 255 TRP A N 1
ATOM 1990 C CA . TRP A 1 255 ? 4.298 1.551 12.409 1.00 92.56 255 TRP A CA 1
ATOM 1991 C C . TRP A 1 255 ? 5.227 2.363 11.493 1.00 92.56 255 TRP A C 1
ATOM 1993 O O . TRP A 1 255 ? 5.669 3.444 11.874 1.00 92.56 255 TRP A O 1
ATOM 2003 N N . SER A 1 256 ? 5.442 1.920 10.249 1.00 91.31 256 SER A N 1
ATOM 2004 C CA . SER A 1 256 ? 6.263 2.634 9.266 1.00 91.31 256 SER A CA 1
ATOM 2005 C C . SER A 1 256 ? 5.695 4.011 8.924 1.00 91.31 256 SER A C 1
ATOM 2007 O O . SER A 1 256 ? 6.467 4.957 8.796 1.00 91.31 256 SER A O 1
ATOM 2009 N N . ILE A 1 257 ? 4.367 4.164 8.826 1.00 90.50 257 ILE A N 1
ATOM 2010 C CA . ILE A 1 257 ? 3.727 5.477 8.631 1.00 90.50 257 ILE A CA 1
ATOM 2011 C C . ILE A 1 257 ? 4.102 6.432 9.771 1.00 90.50 257 ILE A C 1
ATOM 2013 O O . ILE A 1 257 ? 4.458 7.580 9.503 1.00 90.50 257 ILE A O 1
ATOM 2017 N N . HIS A 1 258 ? 4.046 5.973 11.023 1.00 88.25 258 HIS A N 1
ATOM 2018 C CA . HIS A 1 258 ? 4.402 6.801 12.175 1.00 88.25 258 HIS A CA 1
ATOM 2019 C C . HIS A 1 258 ? 5.890 7.155 12.202 1.00 88.25 258 HIS A C 1
ATOM 2021 O O . HIS A 1 258 ? 6.221 8.322 12.397 1.00 88.25 258 HIS A O 1
ATOM 2027 N N . VAL A 1 259 ? 6.788 6.200 11.939 1.00 87.88 259 VAL A N 1
ATOM 2028 C CA . VAL A 1 259 ? 8.239 6.466 11.907 1.00 87.88 259 VAL A CA 1
ATOM 2029 C C . VAL A 1 259 ? 8.600 7.465 10.807 1.00 87.88 259 VAL A C 1
ATOM 2031 O O . VAL A 1 259 ? 9.346 8.404 11.059 1.00 87.88 259 VAL A O 1
ATOM 2034 N N . VAL A 1 260 ? 8.038 7.305 9.604 1.00 85.44 260 VAL A N 1
ATOM 2035 C CA . VAL A 1 260 ? 8.284 8.197 8.455 1.00 85.44 260 VAL A CA 1
ATOM 2036 C C . VAL A 1 260 ? 7.789 9.621 8.714 1.00 85.44 260 VAL A C 1
ATOM 2038 O O . VAL A 1 260 ? 8.375 10.573 8.195 1.00 85.44 260 VAL A O 1
ATOM 2041 N N . LYS A 1 261 ? 6.709 9.783 9.485 1.00 84.38 261 LYS A N 1
ATOM 2042 C CA . LYS A 1 261 ? 6.190 11.099 9.889 1.00 84.38 261 LYS A CA 1
ATOM 2043 C C . LYS A 1 261 ? 6.901 11.681 11.107 1.00 84.38 261 LYS A C 1
ATOM 2045 O O . LYS A 1 261 ? 6.906 12.896 11.272 1.00 84.38 261 LYS A O 1
ATOM 2050 N N . SER A 1 262 ? 7.495 10.835 11.945 1.00 75.19 262 SER A N 1
ATOM 2051 C CA . SER A 1 262 ? 8.255 11.268 13.112 1.00 75.19 262 SER A CA 1
ATOM 2052 C C . SER A 1 262 ? 9.412 12.160 12.657 1.00 75.19 262 SER A C 1
ATOM 2054 O O . SER A 1 262 ? 10.291 11.736 11.909 1.00 75.19 262 SER A O 1
ATOM 2056 N N . THR A 1 263 ? 9.447 13.395 13.149 1.00 67.19 263 THR A N 1
ATOM 2057 C CA . THR A 1 263 ? 10.562 14.333 12.943 1.00 67.19 263 THR A CA 1
ATOM 2058 C C . THR A 1 263 ? 11.772 14.011 13.828 1.00 67.19 263 THR A C 1
ATOM 2060 O O . THR A 1 263 ? 12.732 14.778 13.878 1.00 67.19 263 THR A O 1
ATOM 2063 N N . ASN A 1 264 ? 11.744 12.888 14.554 1.00 77.19 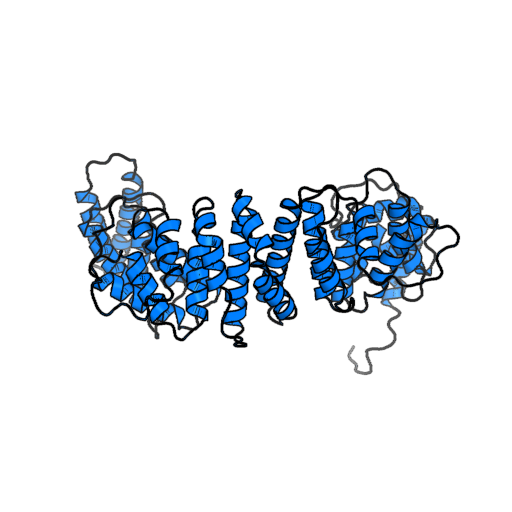264 ASN A N 1
ATOM 2064 C CA . ASN A 1 264 ? 12.777 12.515 15.506 1.00 77.19 264 ASN A CA 1
ATOM 2065 C C . ASN A 1 264 ? 13.925 11.755 14.819 1.00 77.19 264 ASN A C 1
ATOM 2067 O O . ASN A 1 264 ? 13.942 10.526 14.764 1.00 77.19 264 ASN A O 1
ATOM 2071 N N . GLU A 1 265 ? 14.924 12.495 14.337 1.00 77.88 265 GLU A N 1
ATOM 2072 C CA . GLU A 1 265 ? 16.121 11.928 13.696 1.00 77.88 265 GLU A CA 1
ATOM 2073 C C . GLU A 1 265 ? 16.897 10.960 14.606 1.00 77.88 265 GLU A C 1
ATOM 2075 O O . GLU A 1 265 ? 17.491 9.996 14.123 1.00 77.88 265 GLU A O 1
ATOM 2080 N N . SER A 1 266 ? 16.882 11.177 15.928 1.00 81.00 266 SER A N 1
ATOM 2081 C CA . SER A 1 266 ? 17.601 10.313 16.874 1.00 81.00 266 SER A CA 1
ATOM 2082 C C . SER A 1 266 ? 17.015 8.901 16.931 1.00 81.00 266 SER A C 1
ATOM 2084 O O . SER A 1 266 ? 17.771 7.929 16.929 1.00 81.00 266 SER A O 1
ATOM 2086 N N . LEU A 1 267 ? 15.683 8.785 16.882 1.00 82.19 267 LEU A N 1
ATOM 2087 C CA . LEU A 1 267 ? 14.986 7.505 16.793 1.00 82.19 267 LEU A CA 1
ATOM 2088 C C . LEU A 1 267 ? 15.359 6.782 15.502 1.00 82.19 267 LEU A C 1
ATOM 2090 O O . LEU A 1 267 ? 15.698 5.604 15.529 1.00 82.19 267 LEU A O 1
ATOM 2094 N N . VAL A 1 268 ? 15.314 7.477 14.365 1.00 78.06 268 VAL A N 1
ATOM 2095 C CA . VAL A 1 268 ? 15.575 6.823 13.079 1.00 78.06 268 VAL A CA 1
ATOM 2096 C C . VAL A 1 268 ? 17.022 6.343 12.988 1.00 78.06 268 VAL A C 1
ATOM 2098 O O . VAL A 1 268 ? 17.271 5.213 12.573 1.00 78.06 268 VAL A O 1
ATOM 2101 N N . ASN A 1 269 ? 17.973 7.150 13.463 1.00 80.06 269 ASN A N 1
ATOM 2102 C CA . ASN A 1 269 ? 19.370 6.737 13.556 1.00 80.06 269 ASN A CA 1
ATOM 2103 C C . ASN A 1 269 ? 19.542 5.517 14.470 1.00 80.06 269 ASN A C 1
ATOM 2105 O O . ASN A 1 269 ? 20.295 4.611 14.127 1.00 80.06 269 ASN A O 1
ATOM 2109 N N . HIS A 1 270 ? 18.823 5.455 15.594 1.00 83.50 270 HIS A N 1
ATOM 2110 C CA . HIS A 1 270 ? 18.829 4.290 16.479 1.00 83.50 270 HIS A CA 1
ATOM 2111 C C . HIS A 1 270 ? 18.317 3.025 15.774 1.00 83.50 270 HIS A C 1
ATOM 2113 O O . HIS A 1 270 ? 18.998 2.001 15.792 1.00 83.50 270 HIS A O 1
ATOM 2119 N N . LEU A 1 271 ? 17.169 3.114 15.093 1.00 82.56 271 LEU A N 1
ATOM 2120 C CA . LEU A 1 271 ? 16.562 1.999 14.356 1.00 82.56 271 LEU A CA 1
ATOM 2121 C C . LEU A 1 271 ? 17.498 1.440 13.273 1.00 82.56 271 LEU A C 1
ATOM 2123 O O . LEU A 1 271 ? 17.571 0.227 13.084 1.00 82.56 271 LEU A O 1
ATOM 2127 N N . ILE A 1 272 ? 18.216 2.321 12.568 1.00 79.38 272 ILE A N 1
ATOM 2128 C CA . ILE A 1 272 ? 19.150 1.940 11.501 1.00 79.38 272 ILE A CA 1
ATOM 2129 C C . ILE A 1 272 ? 20.441 1.347 12.080 1.00 79.38 272 ILE A C 1
ATOM 2131 O O . ILE A 1 272 ? 20.888 0.299 11.621 1.00 79.38 272 ILE A O 1
ATOM 2135 N N . LEU A 1 273 ? 21.052 1.998 13.077 1.00 79.75 273 LEU A N 1
ATOM 2136 C CA . LEU A 1 273 ? 22.341 1.572 13.641 1.00 79.75 273 LEU A CA 1
ATOM 2137 C C . LEU A 1 273 ? 22.255 0.237 14.390 1.00 79.75 273 LEU A C 1
ATOM 2139 O O . LEU A 1 273 ? 23.236 -0.503 14.412 1.00 79.75 273 LEU A O 1
ATOM 2143 N N . ASN A 1 274 ? 21.096 -0.071 14.975 1.00 81.00 274 ASN A N 1
ATOM 2144 C CA . ASN A 1 274 ? 20.868 -1.308 15.724 1.00 81.00 274 ASN A CA 1
ATOM 2145 C C . ASN A 1 274 ? 20.241 -2.434 14.889 1.00 81.00 274 ASN A C 1
ATOM 2147 O O . ASN A 1 274 ? 19.889 -3.469 15.448 1.00 81.00 274 ASN A O 1
ATOM 2151 N N . ASP A 1 275 ? 20.095 -2.242 13.574 1.00 79.94 275 ASP A N 1
ATOM 2152 C CA . ASP A 1 275 ? 19.500 -3.220 12.653 1.00 79.94 275 ASP A CA 1
ATOM 2153 C C . ASP A 1 275 ? 18.069 -3.656 13.046 1.00 79.94 275 ASP A C 1
ATOM 2155 O O . ASP A 1 275 ? 17.606 -4.751 12.722 1.00 79.94 275 ASP A O 1
ATOM 2159 N N . GLU A 1 276 ? 17.316 -2.778 13.725 1.00 83.81 276 GLU A N 1
ATOM 2160 C CA . GLU A 1 276 ? 15.951 -3.082 14.187 1.00 83.81 276 GLU A CA 1
ATOM 2161 C C . GLU A 1 276 ? 14.966 -3.248 13.018 1.00 83.81 276 GLU A C 1
ATOM 2163 O O . GLU A 1 276 ? 13.911 -3.862 13.171 1.00 83.81 276 GLU A O 1
ATOM 2168 N N . LEU A 1 277 ? 15.309 -2.743 11.828 1.00 87.12 277 LEU A N 1
ATOM 2169 C CA . LEU A 1 277 ? 14.487 -2.851 10.620 1.00 87.12 277 LEU A CA 1
ATOM 2170 C C . LEU A 1 277 ? 14.625 -4.201 9.897 1.00 87.12 277 LEU A C 1
ATOM 2172 O O . LEU A 1 277 ? 13.746 -4.545 9.099 1.00 87.12 277 LEU A O 1
ATOM 2176 N N . ALA A 1 278 ? 15.686 -4.978 10.152 1.00 85.62 278 ALA A N 1
ATOM 2177 C CA . ALA A 1 278 ? 15.935 -6.242 9.452 1.00 85.62 278 ALA A CA 1
ATOM 2178 C C . ALA A 1 278 ? 14.752 -7.229 9.515 1.00 85.62 278 ALA A C 1
ATOM 2180 O O . ALA A 1 278 ? 14.365 -7.742 8.462 1.00 85.62 278 ALA A O 1
ATOM 2181 N N . PRO A 1 279 ? 14.087 -7.453 10.668 1.00 85.50 279 PRO A N 1
ATOM 2182 C CA . PRO A 1 279 ? 12.922 -8.335 10.748 1.00 85.50 279 PRO A CA 1
ATOM 2183 C C . PRO A 1 279 ? 11.759 -7.910 9.843 1.00 85.50 279 PRO A C 1
ATOM 2185 O O . PRO A 1 279 ? 11.029 -8.765 9.339 1.00 85.50 279 PRO A O 1
ATOM 2188 N N . ILE A 1 280 ? 11.589 -6.603 9.607 1.00 90.69 280 ILE A N 1
ATOM 2189 C CA . ILE A 1 280 ? 10.545 -6.089 8.713 1.00 90.69 280 ILE A CA 1
ATOM 2190 C C . ILE A 1 280 ? 10.898 -6.419 7.264 1.00 90.69 280 ILE A C 1
ATOM 2192 O O . ILE A 1 280 ? 10.050 -6.911 6.520 1.00 90.69 280 ILE A O 1
ATOM 2196 N N . PHE A 1 281 ? 12.155 -6.204 6.865 1.00 90.06 281 PHE A N 1
ATOM 2197 C CA . PHE A 1 281 ? 12.624 -6.566 5.527 1.00 90.06 281 PHE A CA 1
ATOM 2198 C C . PHE A 1 281 ? 12.546 -8.076 5.285 1.00 90.06 281 PHE A C 1
ATOM 2200 O O . PHE A 1 281 ? 12.059 -8.488 4.234 1.00 90.06 281 PHE A O 1
ATOM 2207 N N . GLU A 1 282 ? 12.927 -8.910 6.257 1.00 89.44 282 GLU A N 1
ATOM 2208 C CA . GLU A 1 282 ? 12.752 -10.366 6.160 1.00 89.44 282 GLU A CA 1
ATOM 2209 C C . GLU A 1 282 ? 11.283 -10.753 5.972 1.00 89.44 282 GLU A C 1
ATOM 2211 O O . GLU A 1 282 ? 10.957 -11.565 5.104 1.00 89.44 282 GLU A O 1
ATOM 2216 N N . PHE A 1 283 ? 10.375 -10.131 6.730 1.00 89.44 283 PHE A N 1
ATOM 2217 C CA . PHE A 1 283 ? 8.941 -10.349 6.562 1.00 89.44 283 PHE A CA 1
ATOM 2218 C C . PHE A 1 283 ? 8.461 -9.943 5.160 1.00 89.44 283 PHE A C 1
ATOM 2220 O O . PHE A 1 283 ? 7.725 -10.698 4.521 1.00 89.44 283 PHE A O 1
ATOM 2227 N N . ILE A 1 284 ? 8.910 -8.791 4.652 1.00 91.50 284 ILE A N 1
ATOM 2228 C CA . ILE A 1 284 ? 8.589 -8.307 3.304 1.00 91.50 284 ILE A CA 1
ATOM 2229 C C . ILE A 1 284 ? 9.048 -9.317 2.249 1.00 91.50 284 ILE A C 1
ATOM 2231 O O . ILE A 1 284 ? 8.241 -9.754 1.429 1.00 91.50 284 ILE A O 1
ATOM 2235 N N . PHE A 1 285 ? 10.311 -9.745 2.287 1.00 90.69 285 PHE A N 1
ATOM 2236 C CA . PHE A 1 285 ? 10.852 -10.688 1.305 1.00 90.69 285 PHE A CA 1
ATOM 2237 C C . PHE A 1 285 ? 10.214 -12.075 1.391 1.00 90.69 285 PHE A C 1
ATOM 2239 O O . PHE A 1 285 ? 10.107 -12.759 0.372 1.00 90.69 285 PHE A O 1
ATOM 2246 N N . HIS A 1 286 ? 9.751 -12.477 2.574 1.00 88.44 286 HIS A N 1
ATOM 2247 C CA . HIS A 1 286 ? 9.046 -13.737 2.765 1.00 88.44 286 HIS A CA 1
ATOM 2248 C C . HIS A 1 286 ? 7.589 -13.694 2.274 1.00 88.44 286 HIS A C 1
ATOM 2250 O O . HIS A 1 286 ? 7.092 -14.692 1.756 1.00 88.44 286 HIS A O 1
ATOM 2256 N N . ARG A 1 287 ? 6.893 -12.555 2.413 1.00 88.44 287 ARG A N 1
ATOM 2257 C CA . ARG A 1 287 ? 5.448 -12.428 2.122 1.00 88.44 287 ARG A CA 1
ATOM 2258 C C . ARG A 1 287 ? 5.121 -11.657 0.839 1.00 88.44 287 ARG A C 1
ATOM 2260 O O . ARG A 1 287 ? 3.959 -11.589 0.453 1.00 88.44 287 ARG A O 1
ATOM 2267 N N . GLN A 1 288 ? 6.108 -11.114 0.131 1.00 88.06 288 GLN A N 1
ATOM 2268 C CA . GLN A 1 288 ? 5.894 -10.388 -1.131 1.00 88.06 288 GLN A CA 1
ATOM 2269 C C . GLN A 1 288 ? 5.211 -11.221 -2.230 1.00 88.06 288 GLN A C 1
ATOM 2271 O O . GLN A 1 288 ? 4.574 -10.655 -3.113 1.00 88.06 288 GLN A O 1
ATOM 2276 N N . SER A 1 289 ? 5.339 -12.550 -2.205 1.00 85.88 289 SER A N 1
ATOM 2277 C CA . SER A 1 289 ? 4.720 -13.482 -3.160 1.00 85.88 289 SER A CA 1
ATOM 2278 C C . SER A 1 289 ? 3.451 -14.153 -2.636 1.00 85.88 289 SER A C 1
ATOM 2280 O O . SER A 1 289 ? 2.980 -15.111 -3.246 1.00 85.88 289 SER A O 1
ATOM 2282 N N . ASP A 1 290 ? 2.885 -13.651 -1.537 1.00 86.50 290 ASP A N 1
ATOM 2283 C CA . ASP A 1 290 ? 1.670 -14.210 -0.953 1.00 86.50 290 ASP A CA 1
ATOM 2284 C C . ASP A 1 290 ? 0.478 -14.108 -1.935 1.00 86.50 290 ASP A C 1
ATOM 2286 O O . ASP A 1 290 ? 0.321 -13.084 -2.617 1.00 86.50 290 ASP A O 1
ATOM 2290 N N . PRO A 1 291 ? -0.365 -15.154 -2.042 1.00 84.69 291 PRO A N 1
ATOM 2291 C CA . PRO A 1 291 ? -1.547 -15.138 -2.904 1.00 84.69 291 PRO A CA 1
ATOM 2292 C C . PRO A 1 291 ? -2.618 -14.130 -2.461 1.00 84.69 291 PRO A C 1
ATOM 2294 O O . PRO A 1 291 ? -3.497 -13.792 -3.253 1.00 84.69 291 PRO A O 1
ATOM 2297 N N . ILE A 1 292 ? -2.581 -13.650 -1.215 1.00 86.56 292 ILE A N 1
ATOM 2298 C CA . ILE A 1 292 ? -3.531 -12.661 -0.708 1.00 86.56 292 ILE A CA 1
ATOM 2299 C C . ILE A 1 292 ? -3.091 -11.265 -1.150 1.00 86.56 292 ILE A C 1
ATOM 2301 O O . ILE A 1 292 ? -2.170 -10.673 -0.588 1.00 86.56 292 ILE A O 1
ATOM 2305 N N . ASP A 1 293 ? -3.816 -10.697 -2.116 1.00 86.25 293 ASP A N 1
ATOM 2306 C CA . ASP A 1 293 ? -3.518 -9.371 -2.670 1.00 86.25 293 ASP A CA 1
ATOM 2307 C C . ASP A 1 293 ? -3.400 -8.285 -1.588 1.00 86.25 293 ASP A C 1
ATOM 2309 O O . ASP A 1 293 ? -2.465 -7.493 -1.617 1.00 86.25 293 ASP A O 1
ATOM 2313 N N . ALA A 1 294 ? -4.292 -8.273 -0.591 1.00 85.94 294 ALA A N 1
ATOM 2314 C CA . ALA A 1 294 ? -4.263 -7.278 0.485 1.00 85.94 294 ALA A CA 1
ATOM 2315 C C . ALA A 1 294 ? -2.984 -7.341 1.340 1.00 85.94 294 ALA A C 1
ATOM 2317 O O . ALA A 1 294 ? -2.503 -6.306 1.800 1.00 85.94 294 ALA A O 1
ATOM 2318 N N . LEU A 1 295 ? -2.440 -8.544 1.546 1.00 87.75 295 LEU A N 1
ATOM 2319 C CA . LEU A 1 295 ? -1.183 -8.748 2.258 1.00 87.75 295 LEU A CA 1
ATOM 2320 C C . LEU A 1 295 ? -0.006 -8.304 1.387 1.00 87.75 295 LEU A C 1
ATOM 2322 O O . LEU A 1 295 ? 0.841 -7.546 1.851 1.00 87.75 295 LEU A O 1
ATOM 2326 N N . ARG A 1 296 ? 0.009 -8.702 0.110 1.00 89.19 296 ARG A N 1
ATOM 2327 C CA . ARG A 1 296 ? 1.042 -8.271 -0.837 1.00 89.19 296 ARG A CA 1
ATOM 2328 C C . ARG A 1 296 ? 1.109 -6.748 -0.951 1.00 89.19 296 ARG A C 1
ATOM 2330 O O . ARG A 1 296 ? 2.195 -6.189 -0.853 1.00 89.19 296 ARG A O 1
ATOM 2337 N N . GLU A 1 297 ? -0.025 -6.069 -1.119 1.00 90.31 297 GLU A N 1
ATOM 2338 C CA . GLU A 1 297 ? -0.052 -4.603 -1.217 1.00 90.31 297 GLU A CA 1
ATOM 2339 C C . GLU A 1 297 ? 0.421 -3.935 0.080 1.00 90.31 297 GLU A C 1
ATOM 2341 O O . GLU A 1 297 ? 1.237 -3.020 0.032 1.00 90.31 297 GLU A O 1
ATOM 2346 N N . ALA A 1 298 ? -0.008 -4.422 1.249 1.00 89.88 298 ALA A N 1
ATOM 2347 C CA . ALA A 1 298 ? 0.447 -3.870 2.524 1.00 89.88 298 ALA A CA 1
ATOM 2348 C C . ALA A 1 298 ? 1.963 -4.065 2.741 1.00 89.88 298 ALA A C 1
ATOM 2350 O O . ALA A 1 298 ? 2.631 -3.163 3.248 1.00 89.88 298 ALA A O 1
ATOM 2351 N N . VAL A 1 299 ? 2.523 -5.198 2.304 1.00 92.44 299 VAL A N 1
ATOM 2352 C CA . VAL A 1 299 ? 3.970 -5.468 2.286 1.00 92.44 299 VAL A CA 1
ATOM 2353 C C . VAL A 1 299 ? 4.714 -4.500 1.358 1.00 92.44 299 VAL A C 1
ATOM 2355 O O . VAL A 1 299 ? 5.721 -3.924 1.767 1.00 92.44 299 VAL A O 1
ATOM 2358 N N . MET A 1 300 ? 4.208 -4.275 0.143 1.00 93.88 300 MET A N 1
ATOM 2359 C CA . MET A 1 300 ? 4.827 -3.366 -0.833 1.00 93.88 300 MET A CA 1
ATOM 2360 C C . MET A 1 300 ? 4.766 -1.901 -0.389 1.00 93.88 300 MET A C 1
ATOM 2362 O O . MET A 1 300 ? 5.751 -1.179 -0.536 1.00 93.88 300 MET A O 1
ATOM 2366 N N . ASP A 1 301 ? 3.650 -1.474 0.204 1.00 93.62 301 ASP A N 1
ATOM 2367 C CA . ASP A 1 301 ? 3.507 -0.137 0.785 1.00 93.62 301 ASP A CA 1
ATOM 2368 C C . ASP A 1 301 ? 4.473 0.061 1.963 1.00 93.62 301 ASP A C 1
ATOM 2370 O O . ASP A 1 301 ? 5.109 1.106 2.083 1.00 93.62 301 ASP A O 1
ATOM 2374 N N . THR A 1 302 ? 4.619 -0.954 2.823 1.00 94.31 302 THR A N 1
ATOM 2375 C CA . THR A 1 302 ? 5.582 -0.922 3.938 1.00 94.31 302 THR A CA 1
ATOM 2376 C C . THR A 1 302 ? 7.011 -0.798 3.412 1.00 94.31 302 THR A C 1
ATOM 2378 O O . THR A 1 302 ? 7.787 0.007 3.922 1.00 94.31 302 THR A O 1
ATOM 2381 N N . PHE A 1 303 ? 7.353 -1.554 2.366 1.00 95.69 303 PHE A N 1
ATOM 2382 C CA . PHE A 1 303 ? 8.662 -1.481 1.727 1.00 95.69 303 PHE A CA 1
ATOM 2383 C C . PHE A 1 303 ? 8.960 -0.076 1.184 1.00 95.69 303 PHE A C 1
ATOM 2385 O O . PHE A 1 303 ? 10.011 0.478 1.496 1.00 95.69 303 PHE A O 1
ATOM 2392 N N . GLU A 1 304 ? 8.033 0.531 0.435 1.00 95.12 304 GLU A N 1
ATOM 2393 C CA . GLU A 1 304 ? 8.195 1.896 -0.090 1.00 95.12 304 GLU A CA 1
ATOM 2394 C C . GLU A 1 304 ? 8.397 2.922 1.035 1.00 95.12 304 GLU A C 1
ATOM 2396 O O . GLU A 1 304 ? 9.323 3.729 0.971 1.00 95.12 304 GLU A O 1
ATOM 2401 N N . LEU A 1 305 ? 7.599 2.839 2.107 1.00 93.31 305 LEU A N 1
ATOM 2402 C CA . LEU A 1 305 ? 7.718 3.718 3.275 1.00 93.31 305 LEU A CA 1
ATOM 2403 C C . LEU A 1 305 ? 9.084 3.599 3.964 1.00 93.31 305 LEU A C 1
ATOM 2405 O O . LEU A 1 305 ? 9.685 4.613 4.320 1.00 93.31 305 LEU A O 1
ATOM 2409 N N . LEU A 1 306 ? 9.593 2.377 4.142 1.00 91.69 306 LEU A N 1
ATOM 2410 C CA . LEU A 1 306 ? 10.913 2.159 4.735 1.00 91.69 306 LEU A CA 1
ATOM 2411 C C . LEU A 1 306 ? 12.036 2.671 3.831 1.00 91.69 306 LEU A C 1
ATOM 2413 O O . LEU A 1 306 ? 12.995 3.254 4.332 1.00 91.69 306 LEU A O 1
ATOM 2417 N N . VAL A 1 307 ? 11.925 2.513 2.508 1.00 91.88 307 VAL A N 1
ATOM 2418 C CA . VAL A 1 307 ? 12.902 3.103 1.581 1.00 91.88 307 VAL A CA 1
ATOM 2419 C C . VAL A 1 307 ? 12.861 4.631 1.670 1.00 91.88 307 VAL A C 1
ATOM 2421 O O . VAL A 1 307 ? 13.922 5.238 1.791 1.00 91.88 307 VAL A O 1
ATOM 2424 N N . CYS A 1 308 ? 11.678 5.260 1.711 1.00 89.69 308 CYS A N 1
ATOM 2425 C CA . CYS A 1 308 ? 11.551 6.709 1.925 1.00 89.69 308 CYS A CA 1
ATOM 2426 C C . CYS A 1 308 ? 12.264 7.160 3.207 1.00 89.69 308 CYS A C 1
ATOM 2428 O O . CYS A 1 308 ? 13.028 8.124 3.183 1.00 89.69 308 CYS A O 1
ATOM 2430 N N . LEU A 1 309 ? 12.058 6.440 4.315 1.00 87.25 309 LEU A N 1
ATOM 2431 C CA . LEU A 1 309 ? 12.724 6.716 5.589 1.00 87.25 309 LEU A CA 1
ATOM 2432 C C . LEU A 1 309 ? 14.252 6.697 5.447 1.00 87.25 309 LEU A C 1
ATOM 2434 O O . LEU A 1 309 ? 14.935 7.645 5.827 1.00 87.25 309 LEU A O 1
ATOM 2438 N N . LEU A 1 310 ? 14.784 5.620 4.868 1.00 86.44 310 LEU A N 1
ATOM 2439 C CA . LEU A 1 310 ? 16.223 5.410 4.712 1.00 86.44 310 LEU A CA 1
ATOM 2440 C C . LEU A 1 310 ? 16.862 6.455 3.795 1.00 86.44 310 LEU A C 1
ATOM 2442 O O . LEU A 1 310 ? 17.980 6.905 4.050 1.00 86.44 310 LEU A O 1
ATOM 2446 N N . VAL A 1 311 ? 16.155 6.858 2.739 1.00 85.88 311 VAL A N 1
ATOM 2447 C CA . VAL A 1 311 ? 16.607 7.909 1.826 1.00 85.88 311 VAL A CA 1
ATOM 2448 C C . VAL A 1 311 ? 16.643 9.266 2.534 1.00 85.88 311 VAL A C 1
ATOM 2450 O O . VAL A 1 311 ? 17.660 9.948 2.443 1.00 85.88 311 VAL A O 1
ATOM 2453 N N . ARG A 1 312 ? 15.604 9.636 3.299 1.00 81.69 312 ARG A N 1
ATOM 2454 C CA . ARG A 1 312 ? 15.572 10.902 4.062 1.00 81.69 312 ARG A CA 1
ATOM 2455 C C . ARG A 1 312 ? 16.708 11.028 5.069 1.00 81.69 312 ARG A C 1
ATOM 2457 O O . ARG A 1 312 ? 17.286 12.099 5.209 1.00 81.69 312 ARG A O 1
ATOM 2464 N N . CYS A 1 313 ? 17.042 9.943 5.762 1.00 74.69 313 CYS A N 1
ATOM 2465 C CA . CYS A 1 313 ? 18.089 9.952 6.788 1.00 74.69 313 CYS A CA 1
ATOM 2466 C C . CYS A 1 313 ? 19.509 9.939 6.216 1.00 74.69 313 CYS A C 1
ATOM 2468 O O . CYS A 1 313 ? 20.491 10.038 6.950 1.00 74.69 313 CYS A O 1
ATOM 2470 N N . SER A 1 314 ? 19.632 9.837 4.898 1.00 68.88 314 SER A N 1
ATOM 2471 C CA . SER A 1 314 ? 20.911 9.794 4.218 1.00 68.88 314 SER A CA 1
ATOM 2472 C C . SER A 1 314 ? 21.340 11.194 3.803 1.00 68.88 314 SER A C 1
ATOM 2474 O O . SER A 1 314 ? 21.044 11.666 2.711 1.00 68.88 314 SER A O 1
ATOM 2476 N N . THR A 1 315 ? 22.081 11.862 4.682 1.00 54.66 315 THR A N 1
ATOM 2477 C CA . THR A 1 315 ? 22.547 13.251 4.518 1.00 54.66 315 THR A CA 1
ATOM 2478 C C . THR A 1 315 ? 23.680 13.435 3.499 1.00 54.66 315 THR A C 1
ATOM 2480 O O . THR A 1 315 ? 24.262 14.516 3.410 1.00 54.66 315 THR A O 1
ATOM 2483 N N . VAL A 1 316 ? 24.024 12.411 2.710 1.00 49.25 316 VAL A N 1
ATOM 2484 C CA . VAL A 1 316 ? 25.234 12.417 1.879 1.00 49.25 316 VAL A CA 1
ATOM 2485 C C . VAL A 1 316 ? 24.892 12.328 0.395 1.00 49.25 316 VAL A C 1
ATOM 2487 O O . VAL A 1 316 ? 24.061 11.540 -0.043 1.00 49.25 316 VAL A O 1
ATOM 2490 N N . THR A 1 317 ? 25.626 13.103 -0.400 1.00 51.25 317 THR A N 1
ATOM 2491 C CA . THR A 1 317 ? 25.680 13.071 -1.872 1.00 51.25 317 THR A CA 1
ATOM 2492 C C . THR A 1 317 ? 26.022 11.693 -2.467 1.00 51.25 317 THR A C 1
ATOM 2494 O O . THR A 1 317 ? 25.905 11.502 -3.676 1.00 51.25 317 THR A O 1
ATOM 2497 N N . VAL A 1 318 ? 26.414 10.722 -1.637 1.00 57.44 318 VAL A N 1
ATOM 2498 C CA . VAL A 1 318 ? 26.785 9.349 -1.997 1.00 57.44 318 VAL A CA 1
ATOM 2499 C C . VAL A 1 318 ? 25.671 8.394 -1.574 1.00 57.44 318 VAL A C 1
ATOM 2501 O O . VAL A 1 318 ? 25.123 8.512 -0.482 1.00 57.44 318 VAL A O 1
ATOM 2504 N N . THR A 1 319 ? 25.341 7.432 -2.439 1.00 60.28 319 THR A N 1
ATOM 2505 C CA . THR A 1 319 ? 24.353 6.390 -2.135 1.00 60.28 319 THR A CA 1
ATOM 2506 C C . THR A 1 319 ? 24.717 5.660 -0.829 1.00 60.28 319 THR A C 1
ATOM 2508 O O . THR A 1 319 ? 25.827 5.135 -0.728 1.00 60.28 319 THR A O 1
ATOM 2511 N N . PRO A 1 320 ? 23.804 5.576 0.148 1.00 67.75 320 PRO A N 1
ATOM 2512 C CA . PRO A 1 320 ? 24.037 4.892 1.417 1.00 67.75 320 PRO A CA 1
ATOM 2513 C C . PRO A 1 320 ? 24.388 3.417 1.208 1.00 67.75 320 PRO A C 1
ATOM 2515 O O . PRO A 1 320 ? 23.708 2.751 0.420 1.00 67.75 320 PRO A O 1
ATOM 2518 N N . PRO A 1 321 ? 25.360 2.864 1.958 1.00 76.31 321 PRO A N 1
ATOM 2519 C CA . PRO A 1 321 ? 25.716 1.447 1.876 1.00 76.31 321 PRO A CA 1
ATOM 2520 C C . PRO A 1 321 ? 24.519 0.517 2.107 1.00 76.31 321 PRO A C 1
ATOM 2522 O O . PRO A 1 321 ? 24.380 -0.495 1.425 1.00 76.31 321 PRO A O 1
ATOM 2525 N N . PHE A 1 322 ? 23.618 0.894 3.022 1.00 78.69 322 PHE A N 1
ATOM 2526 C CA . PHE A 1 322 ? 22.409 0.125 3.308 1.00 78.69 322 PHE A CA 1
ATOM 2527 C C . PHE A 1 322 ? 21.434 0.108 2.123 1.00 78.69 322 PHE A C 1
ATOM 2529 O O . PHE A 1 322 ? 20.965 -0.957 1.738 1.00 78.69 322 PHE A O 1
ATOM 2536 N N . LEU A 1 323 ? 21.167 1.263 1.497 1.00 85.94 323 LEU A N 1
ATOM 2537 C CA . LEU A 1 323 ? 20.306 1.329 0.309 1.00 85.94 323 LEU A CA 1
ATOM 2538 C C . LEU A 1 323 ? 20.904 0.559 -0.869 1.00 85.94 323 LEU A C 1
ATOM 2540 O O . LEU A 1 323 ? 20.164 -0.079 -1.612 1.00 85.94 323 LEU A O 1
ATOM 2544 N N . HIS A 1 324 ? 22.229 0.602 -1.030 1.00 88.12 324 HIS A N 1
ATOM 2545 C CA . HIS A 1 324 ? 22.917 -0.197 -2.037 1.00 88.12 324 HIS A CA 1
ATOM 2546 C C . HIS A 1 324 ? 22.735 -1.697 -1.767 1.00 88.12 324 HIS A C 1
ATOM 2548 O O . HIS A 1 324 ? 22.267 -2.401 -2.649 1.00 88.12 324 HIS A O 1
ATOM 2554 N N . SER A 1 325 ? 22.996 -2.161 -0.539 1.00 88.62 325 SER A N 1
ATOM 2555 C CA . SER A 1 325 ? 22.797 -3.562 -0.134 1.00 88.62 325 SER A CA 1
ATOM 2556 C C . SER A 1 325 ? 21.347 -4.031 -0.314 1.00 88.62 325 SER A C 1
ATOM 2558 O O . SER A 1 325 ? 21.093 -5.107 -0.859 1.00 88.62 325 SER A O 1
ATOM 2560 N N . LEU A 1 326 ? 20.377 -3.197 0.076 1.00 90.94 326 LEU A N 1
ATOM 2561 C CA . LEU A 1 326 ? 18.956 -3.489 -0.093 1.00 90.94 326 LEU A CA 1
ATOM 2562 C C . LEU A 1 326 ? 18.590 -3.633 -1.574 1.00 90.94 326 LEU A C 1
ATOM 2564 O O . LEU A 1 326 ? 17.896 -4.580 -1.940 1.00 90.94 326 LEU A O 1
ATOM 2568 N N . LEU A 1 327 ? 19.081 -2.730 -2.427 1.00 92.31 327 LEU A N 1
ATOM 2569 C CA . LEU A 1 327 ? 18.882 -2.824 -3.869 1.00 92.31 327 LEU A CA 1
ATOM 2570 C C . LEU A 1 327 ? 19.548 -4.081 -4.440 1.00 92.31 327 LEU A C 1
ATOM 2572 O O . LEU A 1 327 ? 18.895 -4.790 -5.198 1.00 92.31 327 LEU A O 1
ATOM 2576 N N . THR A 1 328 ? 20.781 -4.413 -4.041 1.00 92.31 328 THR A N 1
ATOM 2577 C CA . THR A 1 328 ? 21.455 -5.660 -4.445 1.00 92.31 328 THR A CA 1
ATOM 2578 C C . THR A 1 328 ? 20.585 -6.870 -4.137 1.00 92.31 328 THR A C 1
ATOM 2580 O O . THR A 1 328 ? 20.304 -7.664 -5.028 1.00 92.31 328 THR A O 1
ATOM 2583 N N . ARG A 1 329 ? 20.050 -6.960 -2.915 1.00 92.00 329 ARG A N 1
ATOM 2584 C CA . ARG A 1 329 ? 19.157 -8.053 -2.508 1.00 92.00 329 ARG A CA 1
ATOM 2585 C C . ARG A 1 329 ? 17.861 -8.115 -3.324 1.00 92.00 329 ARG A C 1
ATOM 2587 O O . ARG A 1 329 ? 17.326 -9.197 -3.563 1.00 92.00 329 ARG A O 1
ATOM 2594 N N . VAL A 1 330 ? 17.317 -6.972 -3.747 1.00 93.69 330 VAL A N 1
ATOM 2595 C CA . VAL A 1 330 ? 16.172 -6.945 -4.673 1.00 93.69 330 VAL A CA 1
ATOM 2596 C C . VAL A 1 330 ? 16.586 -7.485 -6.046 1.00 93.69 330 VAL A C 1
ATOM 2598 O O . VAL A 1 330 ? 15.856 -8.289 -6.620 1.00 93.69 330 VAL A O 1
ATOM 2601 N N . LEU A 1 331 ? 17.750 -7.077 -6.556 1.00 91.88 331 LEU A N 1
ATOM 2602 C CA . LEU A 1 331 ? 18.252 -7.438 -7.887 1.00 91.88 331 LEU A CA 1
ATOM 2603 C C . LEU A 1 331 ? 18.784 -8.875 -7.995 1.00 91.88 331 LEU A C 1
ATOM 2605 O O . LEU A 1 331 ? 18.832 -9.414 -9.097 1.00 91.88 331 LEU A O 1
ATOM 2609 N N . GLU A 1 332 ? 19.129 -9.517 -6.878 1.00 91.38 332 GLU A N 1
ATOM 2610 C CA . GLU A 1 332 ? 19.432 -10.955 -6.817 1.00 91.38 332 GLU A CA 1
ATOM 2611 C C . GLU A 1 332 ? 18.207 -11.831 -7.123 1.00 91.38 332 GLU A C 1
ATOM 2613 O O . GLU A 1 332 ? 18.343 -13.005 -7.477 1.00 91.38 332 GLU A O 1
ATOM 2618 N N . GLN A 1 333 ? 16.997 -11.276 -7.007 1.00 90.81 333 GLN A N 1
ATOM 2619 C CA . GLN A 1 333 ? 15.775 -11.986 -7.362 1.00 90.81 333 GLN A CA 1
ATOM 2620 C C . GLN A 1 333 ? 15.578 -12.005 -8.887 1.00 90.81 333 GLN A C 1
ATOM 2622 O O . GLN A 1 333 ? 15.926 -11.044 -9.578 1.00 90.81 333 GLN A O 1
ATOM 2627 N N . PRO A 1 334 ? 14.974 -13.063 -9.455 1.00 89.00 334 PRO A N 1
ATOM 2628 C CA . PRO A 1 334 ? 14.798 -13.141 -10.899 1.00 89.00 334 PRO A CA 1
ATOM 2629 C C . PRO A 1 334 ? 13.870 -12.050 -11.454 1.00 89.00 334 PRO A C 1
ATOM 2631 O O . PRO A 1 334 ? 12.718 -11.942 -11.045 1.00 89.00 334 PRO A O 1
ATOM 2634 N N . LEU A 1 335 ? 14.318 -11.301 -12.470 1.00 86.38 335 LEU A N 1
ATOM 2635 C CA . LEU A 1 335 ? 13.525 -10.217 -13.080 1.00 86.38 335 LEU A CA 1
ATOM 2636 C C . LEU A 1 335 ? 12.217 -10.671 -13.746 1.00 86.38 335 LEU A C 1
ATOM 2638 O O . LEU A 1 335 ? 11.320 -9.857 -13.961 1.00 86.38 335 LEU A O 1
ATOM 2642 N N . TRP A 1 336 ? 12.094 -11.955 -14.087 1.00 81.19 336 TRP A N 1
ATOM 2643 C CA . TRP A 1 336 ? 10.843 -12.535 -14.585 1.00 81.19 336 TRP A CA 1
ATOM 2644 C C . TRP A 1 336 ? 9.833 -12.828 -13.463 1.00 81.19 336 TRP A C 1
ATOM 2646 O O . TRP A 1 336 ? 8.771 -13.386 -13.723 1.00 81.19 336 TRP A O 1
ATOM 2656 N N . MET A 1 337 ? 10.131 -12.464 -12.212 1.00 86.31 337 MET A N 1
ATOM 2657 C CA . MET A 1 337 ? 9.149 -12.417 -11.134 1.00 86.31 337 MET A CA 1
ATOM 2658 C C . MET A 1 337 ? 8.529 -11.023 -11.057 1.00 86.31 337 MET A C 1
ATOM 2660 O O . MET A 1 337 ? 9.213 -10.021 -10.848 1.00 86.31 337 MET A O 1
ATOM 2664 N N . ARG A 1 338 ? 7.197 -10.959 -11.158 1.00 86.12 338 ARG A N 1
ATOM 2665 C CA . ARG A 1 338 ? 6.432 -9.702 -11.097 1.00 86.12 338 ARG A CA 1
ATOM 2666 C C . ARG A 1 338 ? 6.800 -8.860 -9.876 1.00 86.12 338 ARG A C 1
ATOM 2668 O O . ARG A 1 338 ? 7.003 -7.658 -9.999 1.00 86.12 338 ARG A O 1
ATOM 2675 N N . ASN A 1 339 ? 6.917 -9.494 -8.714 1.00 89.50 339 ASN A N 1
ATOM 2676 C CA . ASN A 1 339 ? 7.170 -8.793 -7.458 1.00 89.50 339 ASN A CA 1
ATOM 2677 C C . ASN A 1 339 ? 8.565 -8.177 -7.389 1.00 89.50 339 ASN A C 1
ATOM 2679 O O . ASN A 1 339 ? 8.714 -7.135 -6.768 1.00 89.50 339 ASN A O 1
ATOM 2683 N N . THR A 1 340 ? 9.552 -8.739 -8.087 1.00 91.81 340 THR A N 1
ATOM 2684 C CA . THR A 1 340 ? 10.877 -8.125 -8.208 1.00 91.81 340 THR A CA 1
ATOM 2685 C C . THR A 1 340 ? 10.780 -6.785 -8.931 1.00 91.81 340 THR A C 1
ATOM 2687 O O . THR A 1 340 ? 11.286 -5.785 -8.435 1.00 91.81 340 THR A O 1
ATOM 2690 N N . LEU A 1 341 ? 10.050 -6.718 -10.050 1.00 93.31 341 LEU A N 1
ATOM 2691 C CA . LEU A 1 341 ? 9.818 -5.455 -10.762 1.00 93.31 341 LEU A CA 1
ATOM 2692 C C . LEU A 1 341 ? 8.989 -4.464 -9.935 1.00 93.31 341 LEU A C 1
ATOM 2694 O O . LEU A 1 341 ? 9.268 -3.269 -9.969 1.00 93.31 341 LEU A O 1
ATOM 2698 N N . VAL A 1 342 ? 8.013 -4.946 -9.159 1.00 93.62 342 VAL A N 1
ATOM 2699 C CA . VAL A 1 342 ? 7.243 -4.097 -8.233 1.00 93.62 342 VAL A CA 1
ATOM 2700 C C . VAL A 1 342 ? 8.137 -3.550 -7.117 1.00 93.62 342 VAL A C 1
ATOM 2702 O O . VAL A 1 342 ? 8.078 -2.355 -6.849 1.00 93.62 342 VAL A O 1
ATOM 2705 N N . LEU A 1 343 ? 9.003 -4.364 -6.507 1.00 95.38 343 LEU A N 1
ATOM 2706 C CA . LEU A 1 343 ? 9.970 -3.904 -5.507 1.00 95.38 343 LEU A CA 1
ATOM 2707 C C . LEU A 1 343 ? 10.932 -2.873 -6.095 1.00 95.38 343 LEU A C 1
ATOM 2709 O O . LEU A 1 343 ? 11.150 -1.837 -5.476 1.00 95.38 343 LEU A O 1
ATOM 2713 N N . ILE A 1 344 ? 11.458 -3.108 -7.301 1.00 95.44 344 ILE A N 1
ATOM 2714 C CA . ILE A 1 344 ? 12.302 -2.132 -8.005 1.00 95.44 344 ILE A CA 1
ATOM 2715 C C . ILE A 1 344 ? 11.523 -0.833 -8.217 1.00 95.44 344 ILE A C 1
ATOM 2717 O O . ILE A 1 344 ? 12.016 0.235 -7.872 1.00 95.44 344 ILE A O 1
ATOM 2721 N N . HIS A 1 345 ? 10.289 -0.905 -8.720 1.00 95.56 345 HIS A N 1
ATOM 2722 C CA . HIS A 1 345 ? 9.449 0.275 -8.906 1.00 95.56 345 HIS A CA 1
ATOM 2723 C C . HIS A 1 345 ? 9.233 1.039 -7.591 1.00 95.56 345 HIS A C 1
ATOM 2725 O O . HIS A 1 345 ? 9.452 2.245 -7.552 1.00 95.56 345 HIS A O 1
ATOM 2731 N N . ARG A 1 346 ? 8.838 0.356 -6.508 1.00 96.12 346 ARG A N 1
ATOM 2732 C CA . ARG A 1 346 ? 8.597 0.959 -5.184 1.00 96.12 346 ARG A CA 1
ATOM 2733 C C . ARG A 1 346 ? 9.868 1.569 -4.595 1.00 96.12 346 ARG A C 1
ATOM 2735 O O . ARG A 1 346 ? 9.827 2.676 -4.070 1.00 96.12 346 ARG A O 1
ATOM 2742 N N . PHE A 1 347 ? 11.002 0.890 -4.749 1.00 95.94 347 PHE A N 1
ATOM 2743 C CA . PHE A 1 347 ? 12.306 1.398 -4.334 1.00 95.94 347 PHE A CA 1
ATOM 2744 C C . PHE A 1 347 ? 12.655 2.695 -5.071 1.00 95.94 347 PHE A C 1
ATOM 2746 O O . PHE A 1 347 ? 12.988 3.701 -4.451 1.00 95.94 347 PHE A O 1
ATOM 2753 N N . LEU A 1 348 ? 12.546 2.694 -6.402 1.00 95.12 348 LEU A N 1
ATOM 2754 C CA . LEU A 1 348 ? 12.855 3.860 -7.225 1.00 95.12 348 LEU A CA 1
ATOM 2755 C C . LEU A 1 348 ? 11.866 5.008 -6.994 1.00 95.12 348 LEU A C 1
ATOM 2757 O O . LEU A 1 348 ? 12.282 6.160 -6.959 1.00 95.12 348 LEU A O 1
ATOM 2761 N N . SER A 1 349 ? 10.581 4.699 -6.804 1.00 95.06 349 SER A N 1
ATOM 2762 C CA . SER A 1 349 ? 9.528 5.668 -6.482 1.00 95.06 349 SER A CA 1
ATOM 2763 C C . SER A 1 349 ? 9.886 6.431 -5.209 1.00 95.06 349 SER A C 1
ATOM 2765 O O . SER A 1 349 ? 9.961 7.658 -5.225 1.00 95.06 349 SER A O 1
ATOM 2767 N N . ALA A 1 350 ? 10.244 5.709 -4.143 1.00 93.38 350 ALA A N 1
ATOM 2768 C CA . ALA A 1 350 ? 10.723 6.302 -2.900 1.00 93.38 350 ALA A CA 1
ATOM 2769 C C . ALA A 1 350 ? 11.986 7.160 -3.094 1.00 93.38 350 ALA A C 1
ATOM 2771 O O . ALA A 1 350 ? 12.059 8.277 -2.586 1.00 93.38 350 ALA A O 1
ATOM 2772 N N . VAL A 1 351 ? 12.966 6.681 -3.869 1.00 91.94 351 VAL A N 1
ATOM 2773 C CA . VAL A 1 351 ? 14.194 7.443 -4.162 1.00 91.94 351 VAL A CA 1
ATOM 2774 C C . VAL A 1 351 ? 13.886 8.750 -4.896 1.00 91.94 351 VAL A C 1
ATOM 2776 O O . VAL A 1 351 ? 14.437 9.785 -4.529 1.00 91.94 351 VAL A O 1
ATOM 2779 N N . PHE A 1 352 ? 13.020 8.731 -5.910 1.00 91.88 352 PHE A N 1
ATOM 2780 C CA . PHE A 1 352 ? 12.647 9.936 -6.656 1.00 91.88 352 PHE A CA 1
ATOM 2781 C C . PHE A 1 352 ? 11.771 10.899 -5.847 1.00 91.88 352 PHE A C 1
ATOM 2783 O O . PHE A 1 352 ? 11.874 12.106 -6.037 1.00 91.88 352 PHE A O 1
ATOM 2790 N N . MET A 1 353 ? 10.932 10.397 -4.935 1.00 89.88 353 MET A N 1
ATOM 2791 C CA . MET A 1 353 ? 10.137 11.256 -4.050 1.00 89.88 353 MET A CA 1
ATOM 2792 C C . MET A 1 353 ? 11.006 12.040 -3.063 1.00 89.88 353 MET A C 1
ATOM 2794 O O . MET A 1 353 ? 10.712 13.196 -2.772 1.00 89.88 353 MET A O 1
ATOM 2798 N N . GLU A 1 354 ? 12.073 11.420 -2.559 1.00 88.19 354 GLU A N 1
ATOM 2799 C CA . GLU A 1 354 ? 12.896 11.984 -1.483 1.00 88.19 354 GLU A CA 1
ATOM 2800 C C . GLU A 1 354 ? 14.201 12.628 -1.975 1.00 88.19 354 GLU A C 1
ATOM 2802 O O . GLU A 1 354 ? 14.901 13.286 -1.205 1.00 88.19 354 GLU A O 1
ATOM 2807 N N . THR A 1 355 ? 14.561 12.459 -3.252 1.00 84.75 355 THR A N 1
ATOM 2808 C CA . THR A 1 355 ? 15.794 13.021 -3.823 1.00 84.75 355 THR A CA 1
ATOM 2809 C C . THR A 1 355 ? 15.567 13.663 -5.182 1.00 84.75 355 THR A C 1
ATOM 2811 O O . THR A 1 355 ? 14.725 13.243 -5.963 1.00 84.75 355 THR A O 1
ATOM 2814 N N . ASN A 1 356 ? 16.430 14.617 -5.530 1.00 83.38 356 ASN A N 1
ATOM 2815 C CA . ASN A 1 356 ? 16.481 15.201 -6.873 1.00 83.38 356 ASN A CA 1
ATOM 2816 C C . ASN A 1 356 ? 17.339 14.371 -7.849 1.00 83.38 356 ASN A C 1
ATOM 2818 O O . ASN A 1 356 ? 17.947 14.935 -8.761 1.00 83.38 356 ASN A O 1
ATOM 2822 N N . ARG A 1 357 ? 17.468 13.052 -7.637 1.00 87.31 357 ARG A N 1
ATOM 2823 C CA . ARG A 1 357 ? 18.256 12.202 -8.538 1.00 87.31 357 ARG A CA 1
ATOM 2824 C C . ARG A 1 357 ? 17.601 12.137 -9.910 1.00 87.31 357 ARG A C 1
ATOM 2826 O O . ARG A 1 357 ? 16.388 11.988 -10.025 1.00 87.31 357 ARG A O 1
ATOM 2833 N N . THR A 1 358 ? 18.415 12.206 -10.958 1.00 90.62 358 THR A N 1
ATOM 2834 C CA . THR A 1 358 ? 17.935 11.992 -12.326 1.00 90.62 358 THR A CA 1
ATOM 2835 C C . THR A 1 358 ? 17.897 10.505 -12.651 1.00 90.62 358 THR A C 1
ATOM 2837 O O . THR A 1 358 ? 18.593 9.684 -12.046 1.00 90.62 358 THR A O 1
ATOM 2840 N N . SER A 1 359 ? 17.115 10.145 -13.665 1.00 92.06 359 SER A N 1
ATOM 2841 C CA . SER A 1 359 ? 17.068 8.764 -14.157 1.00 92.06 359 SER A CA 1
ATOM 2842 C C . SER A 1 359 ? 18.415 8.259 -14.656 1.00 92.06 359 SER A C 1
ATOM 2844 O O . SER A 1 359 ? 18.679 7.070 -14.554 1.00 92.06 359 SER A O 1
ATOM 2846 N N . GLU A 1 360 ? 19.303 9.138 -15.116 1.00 90.25 360 GLU A N 1
ATOM 2847 C CA . GLU A 1 360 ? 20.667 8.767 -15.512 1.00 90.25 360 GLU A CA 1
ATOM 2848 C C . GLU A 1 360 ? 21.466 8.238 -14.322 1.00 90.25 360 GLU A C 1
ATOM 2850 O O . GLU A 1 360 ? 22.000 7.132 -14.374 1.00 90.25 360 GLU A O 1
ATOM 2855 N N . GLN A 1 361 ? 21.460 8.985 -13.216 1.00 89.44 361 GLN A N 1
ATOM 2856 C CA . GLN A 1 361 ? 22.144 8.603 -11.980 1.00 89.44 361 GLN A CA 1
ATOM 2857 C C . GLN A 1 361 ? 21.571 7.305 -11.403 1.00 89.44 361 GLN A C 1
ATOM 2859 O O . GLN A 1 361 ? 22.302 6.458 -10.892 1.00 89.44 361 GLN A O 1
ATOM 2864 N N . VAL A 1 362 ? 20.250 7.133 -11.490 1.00 91.19 362 VAL A N 1
ATOM 2865 C CA . VAL A 1 362 ? 19.567 5.918 -11.035 1.00 91.19 362 VAL A CA 1
ATOM 2866 C C . VAL A 1 362 ? 19.881 4.720 -11.933 1.00 91.19 362 VAL A C 1
ATOM 2868 O O . VAL A 1 362 ? 20.134 3.637 -11.416 1.00 91.19 362 VAL A O 1
ATOM 2871 N N . ILE A 1 363 ? 19.912 4.892 -13.257 1.00 91.56 363 ILE A N 1
ATOM 2872 C CA . ILE A 1 363 ? 20.285 3.834 -14.206 1.00 91.56 363 ILE A CA 1
ATOM 2873 C C . ILE A 1 363 ? 21.731 3.395 -13.971 1.00 91.56 363 ILE A C 1
ATOM 2875 O O . ILE A 1 363 ? 22.000 2.198 -13.899 1.00 91.56 363 ILE A O 1
ATOM 2879 N N . GLU A 1 364 ? 22.663 4.334 -13.799 1.00 88.69 364 GLU A N 1
ATOM 2880 C CA . GLU A 1 364 ? 24.050 4.005 -13.453 1.00 88.69 364 GLU A CA 1
ATOM 2881 C C . GLU A 1 364 ? 24.138 3.232 -12.136 1.00 88.69 364 GLU A C 1
ATOM 2883 O O . GLU A 1 364 ? 24.876 2.246 -12.032 1.00 88.69 364 GLU A O 1
ATOM 2888 N N . TRP A 1 365 ? 23.344 3.631 -11.143 1.00 89.75 365 TRP A N 1
ATOM 2889 C CA . TRP A 1 365 ? 23.281 2.926 -9.874 1.00 89.75 365 TRP A CA 1
ATOM 2890 C C . TRP A 1 365 ? 22.711 1.506 -10.027 1.00 89.75 365 TRP A C 1
ATOM 2892 O O . TRP A 1 365 ? 23.332 0.559 -9.552 1.00 89.75 365 TRP A O 1
ATOM 2902 N N . LEU A 1 366 ? 21.607 1.308 -10.751 1.00 91.00 366 LEU A N 1
ATOM 2903 C CA . LEU A 1 366 ? 21.050 -0.025 -11.027 1.00 91.00 366 LEU A CA 1
ATOM 2904 C C . LEU A 1 366 ? 22.078 -0.940 -11.702 1.00 91.00 366 LEU A C 1
ATOM 2906 O O . LEU A 1 366 ? 22.298 -2.063 -11.252 1.00 91.00 366 LEU A O 1
ATOM 2910 N N . VAL A 1 367 ? 22.748 -0.445 -12.746 1.00 87.69 367 VAL A N 1
ATOM 2911 C CA . VAL A 1 367 ? 23.752 -1.216 -13.494 1.00 87.69 367 VAL A CA 1
ATOM 2912 C C . VAL A 1 367 ? 24.954 -1.564 -12.613 1.00 87.69 367 VAL A C 1
ATOM 2914 O O . VAL A 1 367 ? 25.393 -2.710 -12.604 1.00 87.69 367 VAL A O 1
ATOM 2917 N N . SER A 1 368 ? 25.469 -0.609 -11.835 1.00 86.88 368 SER A N 1
ATOM 2918 C CA . SER A 1 368 ? 26.588 -0.861 -10.907 1.00 86.88 368 SER A CA 1
ATOM 2919 C C . SER A 1 368 ? 26.230 -1.797 -9.750 1.00 86.88 368 SER A C 1
ATOM 2921 O O . SER A 1 368 ? 27.115 -2.454 -9.213 1.00 86.88 368 SER A O 1
ATOM 2923 N N . THR A 1 369 ? 24.948 -1.895 -9.398 1.00 87.38 369 THR A N 1
ATOM 2924 C CA . THR A 1 369 ? 24.433 -2.812 -8.365 1.00 87.38 369 THR A CA 1
ATOM 2925 C C . THR A 1 369 ? 24.155 -4.218 -8.923 1.00 87.38 369 THR A C 1
ATOM 2927 O O . THR A 1 369 ? 23.781 -5.119 -8.182 1.00 87.38 369 THR A O 1
ATOM 2930 N N . GLY A 1 370 ? 24.365 -4.437 -10.227 1.00 85.31 370 GLY A N 1
ATOM 2931 C CA . GLY A 1 370 ? 24.238 -5.753 -10.852 1.00 85.31 370 GLY A CA 1
ATOM 2932 C C . GLY A 1 370 ? 22.896 -6.016 -11.531 1.00 85.31 370 GLY A C 1
ATOM 2933 O O . GLY A 1 370 ? 22.571 -7.175 -11.781 1.00 85.31 370 GLY A O 1
ATOM 2934 N N . PHE A 1 371 ? 22.117 -4.977 -11.865 1.00 86.19 371 PHE A N 1
ATOM 2935 C CA . PHE A 1 371 ? 20.940 -5.153 -12.720 1.00 86.19 371 PHE A CA 1
ATOM 2936 C C . PHE A 1 371 ? 21.376 -5.828 -14.033 1.00 86.19 371 PHE A C 1
ATOM 2938 O O . PHE A 1 371 ? 22.288 -5.319 -14.693 1.00 86.19 371 PHE A O 1
ATOM 2945 N N . PRO A 1 372 ? 20.764 -6.957 -14.435 1.00 82.94 372 PRO A N 1
ATOM 2946 C CA . PRO A 1 372 ? 21.196 -7.673 -15.623 1.00 82.94 372 PRO A CA 1
ATOM 2947 C C . PRO A 1 372 ? 20.869 -6.836 -16.855 1.00 82.94 372 PRO A C 1
ATOM 2949 O O . PRO A 1 372 ? 19.744 -6.380 -17.041 1.00 82.94 372 PRO A O 1
ATOM 2952 N N . VAL A 1 373 ? 21.865 -6.627 -17.704 1.00 81.88 373 VAL A N 1
ATOM 2953 C CA . VAL A 1 373 ? 21.723 -5.867 -18.940 1.00 81.88 373 VAL A CA 1
ATOM 2954 C C . VAL A 1 373 ? 21.948 -6.824 -20.096 1.00 81.88 373 VAL A C 1
ATOM 2956 O O . VAL A 1 373 ? 22.984 -7.482 -20.165 1.00 81.88 373 VAL A O 1
ATOM 2959 N N . ILE A 1 374 ? 20.964 -6.932 -20.986 1.00 78.88 374 ILE A N 1
ATOM 2960 C CA . ILE A 1 374 ? 21.085 -7.795 -22.158 1.00 78.88 374 ILE A CA 1
ATOM 2961 C C . ILE A 1 374 ? 22.115 -7.192 -23.111 1.00 78.88 374 ILE A C 1
ATOM 2963 O O . ILE A 1 374 ? 21.966 -6.055 -23.565 1.00 78.88 374 ILE A O 1
ATOM 2967 N N . ASP A 1 375 ? 23.125 -7.995 -23.435 1.00 64.06 375 ASP A N 1
ATOM 2968 C CA . ASP A 1 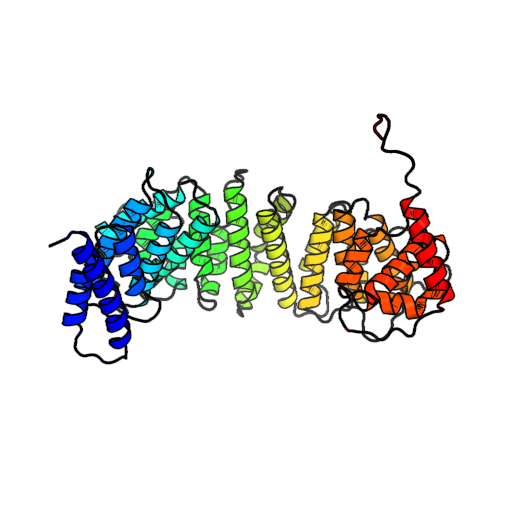375 ? 24.074 -7.705 -24.501 1.00 64.06 375 ASP A CA 1
ATOM 2969 C C . ASP A 1 375 ? 23.362 -7.918 -25.843 1.00 64.06 375 ASP A C 1
ATOM 2971 O O . ASP A 1 375 ? 23.097 -9.042 -26.278 1.00 64.06 375 ASP A O 1
ATOM 2975 N N . MET A 1 376 ? 22.927 -6.818 -26.448 1.00 65.38 376 MET A N 1
ATOM 2976 C CA . MET A 1 376 ? 22.339 -6.800 -27.781 1.00 65.38 376 MET A CA 1
ATOM 2977 C C . MET A 1 376 ? 23.285 -6.055 -28.704 1.00 65.38 376 MET A C 1
ATOM 2979 O O . MET A 1 376 ? 23.927 -5.102 -28.276 1.00 65.38 376 MET A O 1
ATOM 2983 N N . ALA A 1 377 ? 23.311 -6.433 -29.986 1.00 63.72 377 ALA A N 1
ATOM 2984 C CA . ALA A 1 377 ? 23.998 -5.653 -31.008 1.00 63.72 377 ALA A CA 1
ATOM 2985 C C . ALA A 1 377 ? 23.463 -4.214 -30.972 1.00 63.72 377 ALA A C 1
ATOM 2987 O O . ALA A 1 377 ? 22.348 -3.934 -31.423 1.00 63.72 377 ALA A O 1
ATOM 2988 N N . HIS A 1 378 ? 24.229 -3.322 -30.349 1.00 65.19 378 HIS A N 1
ATOM 2989 C CA . HIS A 1 378 ? 23.826 -1.941 -30.192 1.00 65.19 378 HIS A CA 1
ATOM 2990 C C . HIS A 1 378 ? 23.857 -1.266 -31.565 1.00 65.19 378 HIS A C 1
ATOM 2992 O O . HIS A 1 378 ? 24.768 -1.528 -32.356 1.00 65.19 378 HIS A O 1
ATOM 2998 N N . PRO A 1 379 ? 22.881 -0.395 -31.868 1.00 68.12 379 PRO A N 1
ATOM 2999 C CA . PRO A 1 379 ? 22.969 0.476 -33.026 1.00 68.12 379 PRO A CA 1
ATOM 3000 C C . PRO A 1 379 ? 24.330 1.175 -33.034 1.00 68.12 379 PRO A C 1
ATOM 3002 O O . PRO A 1 379 ? 24.707 1.795 -32.040 1.00 68.12 379 PRO A O 1
ATOM 3005 N N . SER A 1 380 ? 25.045 1.111 -34.159 1.00 63.75 380 SER A N 1
ATOM 3006 C CA . SER A 1 380 ? 26.371 1.729 -34.345 1.00 63.75 380 SER A CA 1
ATOM 3007 C C . SER A 1 380 ? 26.387 3.251 -34.139 1.00 63.75 380 SER A C 1
ATOM 3009 O O . SER A 1 380 ? 27.447 3.866 -34.136 1.00 63.75 380 SER A O 1
ATOM 3011 N N . GLU A 1 381 ? 25.210 3.854 -33.992 1.00 64.69 381 GLU A N 1
ATOM 3012 C CA . GLU A 1 381 ? 24.963 5.283 -33.809 1.00 64.69 381 GLU A CA 1
ATOM 3013 C C . GLU A 1 381 ? 24.917 5.714 -32.331 1.00 64.69 381 GLU A C 1
ATOM 3015 O O . GLU A 1 381 ? 24.901 6.911 -32.053 1.00 64.69 381 GLU A O 1
ATOM 3020 N N . LEU A 1 382 ? 24.883 4.776 -31.374 1.00 75.75 382 LEU A N 1
ATOM 3021 C CA . LEU A 1 382 ? 24.872 5.102 -29.945 1.00 75.75 382 LEU A CA 1
ATOM 3022 C C . LEU A 1 382 ? 26.296 5.312 -29.420 1.00 75.75 382 LEU A C 1
ATOM 3024 O O . LEU A 1 382 ? 27.180 4.485 -29.642 1.00 75.75 382 LEU A O 1
ATOM 3028 N N . SER A 1 383 ? 26.504 6.385 -28.657 1.00 76.81 383 SER A N 1
ATOM 3029 C CA . SER A 1 383 ? 27.736 6.556 -27.888 1.00 76.81 383 SER A CA 1
ATOM 3030 C C . SER A 1 383 ? 27.840 5.533 -26.749 1.00 76.81 383 SER A C 1
ATOM 3032 O O . SER A 1 383 ? 26.857 4.902 -26.346 1.00 76.81 383 SER A O 1
ATOM 3034 N N . SER A 1 384 ? 29.031 5.429 -26.159 1.00 75.62 384 SER A N 1
ATOM 3035 C CA . SER A 1 384 ? 29.277 4.585 -24.986 1.00 75.62 384 SER A CA 1
ATOM 3036 C C . SER A 1 384 ? 28.464 4.999 -23.749 1.00 75.62 384 SER A C 1
ATOM 3038 O O . SER A 1 384 ? 28.070 4.134 -22.965 1.00 75.62 384 SER A O 1
ATOM 3040 N N . SER A 1 385 ? 28.169 6.293 -23.567 1.00 76.62 385 SER A N 1
ATOM 3041 C CA . SER A 1 385 ? 27.313 6.795 -22.477 1.00 76.62 385 SER A CA 1
ATOM 3042 C C . SER A 1 385 ? 25.841 6.422 -22.670 1.00 76.62 385 SER A C 1
ATOM 3044 O O . SER A 1 385 ? 25.117 6.215 -21.697 1.00 76.62 385 SER A O 1
ATOM 3046 N N . ALA A 1 386 ? 25.399 6.278 -23.919 1.00 82.94 386 ALA A N 1
ATOM 3047 C CA . ALA A 1 386 ? 24.027 5.941 -24.285 1.00 82.94 386 ALA A CA 1
ATOM 3048 C C . ALA A 1 386 ? 23.715 4.433 -24.194 1.00 82.94 386 ALA A C 1
ATOM 3050 O O . ALA A 1 386 ? 22.551 4.037 -24.077 1.00 82.94 386 ALA A O 1
ATOM 3051 N N . THR A 1 387 ? 24.746 3.583 -24.221 1.00 85.12 387 THR A N 1
ATOM 3052 C CA . THR A 1 387 ? 24.613 2.121 -24.255 1.00 85.12 387 THR A CA 1
ATOM 3053 C C . THR A 1 387 ? 23.869 1.558 -23.044 1.00 85.12 387 THR A C 1
ATOM 3055 O O . THR A 1 387 ? 22.993 0.710 -23.201 1.00 85.12 387 THR A O 1
ATOM 3058 N N . ARG A 1 388 ? 24.174 2.037 -21.831 1.00 86.69 388 ARG A N 1
ATOM 3059 C CA . ARG A 1 388 ? 23.590 1.502 -20.586 1.00 86.69 388 ARG A CA 1
ATOM 3060 C C . ARG A 1 388 ? 22.083 1.779 -20.459 1.00 86.69 388 ARG A C 1
ATOM 3062 O O . ARG A 1 388 ? 21.343 0.812 -20.276 1.00 86.69 388 ARG A O 1
ATOM 3069 N N . PRO A 1 389 ? 21.593 3.031 -20.602 1.00 90.06 389 PRO A N 1
ATOM 3070 C CA . PRO A 1 389 ? 20.155 3.307 -20.643 1.00 90.06 389 PRO A CA 1
ATOM 3071 C C . PRO A 1 389 ? 19.432 2.499 -21.721 1.00 90.06 389 PRO A C 1
ATOM 3073 O O . PRO A 1 389 ? 18.382 1.917 -21.456 1.00 90.06 389 PRO A O 1
ATOM 3076 N N . PHE A 1 390 ? 20.014 2.417 -22.921 1.00 91.19 390 PHE A N 1
ATOM 3077 C CA . PHE A 1 390 ? 19.429 1.659 -24.021 1.00 91.19 390 PHE A CA 1
ATOM 3078 C C . PHE A 1 390 ? 19.263 0.175 -23.666 1.00 91.19 390 PHE A C 1
ATOM 3080 O O . PHE A 1 390 ? 18.178 -0.395 -23.772 1.00 91.19 390 PHE A O 1
ATOM 3087 N N . ALA A 1 391 ? 20.336 -0.454 -23.201 1.00 90.38 391 ALA A N 1
ATOM 3088 C CA . ALA A 1 391 ? 20.352 -1.880 -22.930 1.00 90.38 391 ALA A CA 1
ATOM 3089 C C . ALA A 1 391 ? 19.454 -2.258 -21.734 1.00 90.38 391 ALA A C 1
ATOM 3091 O O . ALA A 1 391 ? 18.769 -3.285 -21.770 1.00 90.38 391 ALA A O 1
ATOM 3092 N N . LEU A 1 392 ? 19.366 -1.398 -20.712 1.00 92.69 392 LEU A N 1
ATOM 3093 C CA . LEU A 1 392 ? 18.427 -1.577 -19.600 1.00 92.69 392 LEU A CA 1
ATOM 3094 C C . LEU A 1 392 ? 16.969 -1.478 -20.078 1.00 92.69 392 LEU A C 1
ATOM 3096 O O . LEU A 1 392 ? 16.164 -2.352 -19.757 1.00 92.69 392 LEU A O 1
ATOM 3100 N N . GLY A 1 393 ? 16.625 -0.476 -20.895 1.00 93.25 393 GLY A N 1
ATOM 3101 C CA . GLY A 1 393 ? 15.270 -0.345 -21.443 1.00 93.25 393 GLY A CA 1
ATOM 3102 C C . GLY A 1 393 ? 14.882 -1.524 -22.345 1.00 93.25 393 GLY A C 1
ATOM 3103 O O . GLY A 1 393 ? 13.784 -2.066 -22.217 1.00 93.25 393 GLY A O 1
ATOM 3104 N N . CYS A 1 394 ? 15.808 -2.010 -23.178 1.00 92.81 394 CYS A N 1
ATOM 3105 C CA . CYS A 1 394 ? 15.627 -3.255 -23.930 1.00 92.81 394 CYS A CA 1
ATOM 3106 C C . CYS A 1 394 ? 15.403 -4.464 -23.013 1.00 92.81 394 CYS A C 1
ATOM 3108 O O . CYS A 1 394 ? 14.551 -5.301 -23.312 1.00 92.81 394 CYS A O 1
ATOM 3110 N N . THR A 1 395 ? 16.119 -4.544 -21.889 1.00 92.50 395 THR A N 1
ATOM 3111 C CA . THR A 1 395 ? 15.947 -5.623 -20.908 1.00 92.50 395 THR A CA 1
ATOM 3112 C C . THR A 1 395 ? 14.537 -5.623 -20.321 1.00 92.50 395 THR A C 1
ATOM 3114 O O . THR A 1 395 ? 13.892 -6.666 -20.328 1.00 92.50 395 THR A O 1
ATOM 3117 N N . LEU A 1 396 ? 14.015 -4.464 -19.904 1.00 93.56 396 LEU A N 1
ATOM 3118 C CA . LEU A 1 396 ? 12.643 -4.342 -19.384 1.00 93.56 396 LEU A CA 1
ATOM 3119 C C . LEU A 1 396 ? 11.574 -4.740 -20.412 1.00 93.56 396 LEU A C 1
ATOM 3121 O O . LEU A 1 396 ? 10.561 -5.339 -20.063 1.00 93.56 396 LEU A O 1
ATOM 3125 N N . ILE A 1 397 ? 11.785 -4.419 -21.690 1.00 92.94 397 ILE A N 1
ATOM 3126 C CA . ILE A 1 397 ? 10.856 -4.819 -22.755 1.00 92.94 397 ILE A CA 1
ATOM 3127 C C . ILE A 1 397 ? 10.938 -6.332 -22.998 1.00 92.94 397 ILE A C 1
ATOM 3129 O O . ILE A 1 397 ? 9.925 -6.974 -23.263 1.00 92.94 397 ILE A O 1
ATOM 3133 N N . LEU A 1 398 ? 12.130 -6.921 -22.901 1.00 89.81 398 LEU A N 1
ATOM 3134 C CA . LEU A 1 398 ? 12.337 -8.347 -23.142 1.00 89.81 398 LEU A CA 1
ATOM 3135 C C . LEU A 1 398 ? 11.866 -9.238 -21.989 1.00 89.81 398 LEU A C 1
ATOM 3137 O O . LEU A 1 398 ? 11.465 -10.366 -22.266 1.00 89.81 398 LEU A O 1
ATOM 3141 N N . THR A 1 399 ? 11.861 -8.755 -20.742 1.00 85.50 399 THR A N 1
ATOM 3142 C CA . THR A 1 399 ? 11.314 -9.483 -19.579 1.00 85.50 399 THR A CA 1
ATOM 3143 C C . THR A 1 399 ? 9.781 -9.564 -19.581 1.00 85.50 399 THR A C 1
ATOM 3145 O O . THR A 1 399 ? 9.199 -10.351 -18.834 1.00 85.50 399 THR A O 1
ATOM 3148 N N . ALA A 1 400 ? 9.110 -8.788 -20.437 1.00 82.88 400 ALA A N 1
ATOM 3149 C CA . ALA A 1 400 ? 7.658 -8.688 -20.556 1.00 82.88 400 ALA A CA 1
ATOM 3150 C C . ALA A 1 400 ? 7.013 -9.907 -21.262 1.00 82.88 400 ALA A C 1
ATOM 3152 O O . ALA A 1 400 ? 6.407 -9.783 -22.326 1.00 82.88 400 ALA A O 1
ATOM 3153 N N . HIS A 1 401 ? 7.149 -11.104 -20.682 1.00 81.94 401 HIS A N 1
ATOM 3154 C CA . HIS A 1 401 ? 6.667 -12.362 -21.275 1.00 81.94 401 HIS A CA 1
ATOM 3155 C C . HIS A 1 401 ? 5.158 -12.602 -21.128 1.00 81.94 401 HIS A C 1
ATOM 3157 O O . HIS A 1 401 ? 4.565 -13.301 -21.948 1.00 81.94 401 HIS A O 1
ATOM 3163 N N . ASP A 1 402 ? 4.534 -12.017 -20.106 1.00 88.62 402 ASP A N 1
ATOM 3164 C CA . ASP A 1 402 ? 3.089 -12.062 -19.883 1.00 88.62 402 ASP A CA 1
ATOM 3165 C C . ASP A 1 402 ? 2.521 -10.659 -19.625 1.00 88.62 402 ASP A C 1
ATOM 3167 O O . ASP A 1 402 ? 3.256 -9.670 -19.558 1.00 88.62 402 ASP A O 1
ATOM 3171 N N . VAL A 1 403 ? 1.196 -10.555 -19.501 1.00 87.94 403 VAL A N 1
ATOM 3172 C CA . VAL A 1 403 ? 0.503 -9.274 -19.301 1.00 87.94 403 VAL A CA 1
ATOM 3173 C C . VAL A 1 403 ? 0.888 -8.608 -17.976 1.00 87.94 403 VAL A C 1
ATOM 3175 O O . VAL A 1 403 ? 1.089 -7.397 -17.954 1.00 87.94 403 VAL A O 1
ATOM 3178 N N . ALA A 1 404 ? 1.004 -9.360 -16.882 1.00 87.69 404 ALA A N 1
ATOM 3179 C CA . ALA A 1 404 ? 1.287 -8.803 -15.562 1.00 87.69 404 ALA A CA 1
ATOM 3180 C C . ALA A 1 404 ? 2.745 -8.325 -15.451 1.00 87.69 404 ALA A C 1
ATOM 3182 O O . ALA A 1 404 ? 2.994 -7.219 -14.975 1.00 87.69 404 ALA A O 1
ATOM 3183 N N . LEU A 1 405 ? 3.696 -9.108 -15.968 1.00 91.12 405 LEU A N 1
ATOM 3184 C CA . LEU A 1 405 ? 5.098 -8.719 -16.114 1.00 91.12 405 LEU A CA 1
ATOM 3185 C C . LEU A 1 405 ? 5.258 -7.531 -17.058 1.00 91.12 405 LEU A C 1
ATOM 3187 O O . LEU A 1 405 ? 5.979 -6.595 -16.728 1.00 91.12 405 LEU A O 1
ATOM 3191 N N . SER A 1 406 ? 4.543 -7.522 -18.190 1.00 92.62 406 SER A N 1
ATOM 3192 C CA . SER A 1 406 ? 4.525 -6.377 -19.113 1.00 92.62 406 SER A CA 1
ATOM 3193 C C . SER A 1 406 ? 4.098 -5.098 -18.404 1.00 92.62 406 SER A C 1
ATOM 3195 O O . SER A 1 406 ? 4.683 -4.042 -18.629 1.00 92.62 406 SER A O 1
ATOM 3197 N N . GLN A 1 407 ? 3.081 -5.184 -17.543 1.00 92.62 407 GLN A N 1
ATOM 3198 C CA . GLN A 1 407 ? 2.590 -4.030 -16.807 1.00 92.62 407 GLN A CA 1
ATOM 3199 C C . GLN A 1 407 ? 3.605 -3.531 -15.775 1.00 92.62 407 GLN A C 1
ATOM 3201 O O . GLN A 1 407 ? 3.895 -2.339 -15.765 1.00 92.62 407 GLN A O 1
ATOM 3206 N N . SER A 1 408 ? 4.184 -4.420 -14.960 1.00 93.81 408 SER A N 1
ATOM 3207 C CA . SER A 1 408 ? 5.184 -4.036 -13.952 1.00 93.81 408 SER A CA 1
ATOM 3208 C C . SER A 1 408 ? 6.495 -3.540 -14.577 1.00 93.81 408 SER A C 1
ATOM 3210 O O . SER A 1 408 ? 7.070 -2.564 -14.103 1.00 93.81 408 SER A O 1
ATOM 3212 N N . ALA A 1 409 ? 6.947 -4.138 -15.683 1.00 95.50 409 ALA A N 1
ATOM 3213 C CA . ALA A 1 409 ? 8.091 -3.629 -16.439 1.00 95.50 409 ALA A CA 1
ATOM 3214 C C . ALA A 1 409 ? 7.789 -2.250 -17.049 1.00 95.50 409 ALA A C 1
ATOM 3216 O O . ALA A 1 409 ? 8.639 -1.359 -17.022 1.00 95.50 409 ALA A O 1
ATOM 3217 N N . GLY A 1 410 ? 6.564 -2.056 -17.551 1.00 95.75 410 GLY A N 1
ATOM 3218 C CA . GLY A 1 410 ? 6.091 -0.771 -18.059 1.00 95.75 410 GLY A CA 1
ATOM 3219 C C . GLY A 1 410 ? 6.019 0.310 -16.977 1.00 95.75 410 GLY A C 1
ATOM 3220 O O . GLY A 1 410 ? 6.352 1.457 -17.249 1.00 95.75 410 GLY A O 1
ATOM 3221 N N . GLU A 1 411 ? 5.650 -0.043 -15.744 1.00 95.88 411 GLU A N 1
ATOM 3222 C CA . GLU A 1 411 ? 5.666 0.862 -14.585 1.00 95.88 411 GLU A CA 1
ATOM 3223 C C . GLU A 1 411 ? 7.087 1.343 -14.265 1.00 95.88 411 GLU A C 1
ATOM 3225 O O . GLU A 1 411 ? 7.316 2.550 -14.189 1.00 95.88 411 GLU A O 1
ATOM 3230 N N . VAL A 1 412 ? 8.064 0.429 -14.172 1.00 96.31 412 VAL A N 1
ATOM 3231 C CA . VAL A 1 412 ? 9.486 0.793 -13.991 1.00 96.31 412 VAL A CA 1
ATOM 3232 C C . VAL A 1 412 ? 9.973 1.671 -15.146 1.00 96.31 412 VAL A C 1
ATOM 3234 O O . VAL A 1 412 ? 10.637 2.686 -14.923 1.00 96.31 412 VAL A O 1
ATOM 3237 N N . PHE A 1 413 ? 9.615 1.314 -16.384 1.00 96.62 413 PHE A N 1
ATOM 3238 C CA . PHE A 1 413 ? 10.032 2.070 -17.559 1.00 96.62 413 PHE A CA 1
ATOM 3239 C C . PHE A 1 413 ? 9.482 3.500 -17.550 1.00 96.62 413 PHE A C 1
ATOM 3241 O O . PHE A 1 413 ? 10.209 4.454 -17.836 1.00 96.62 413 PHE A O 1
ATOM 3248 N N . ALA A 1 414 ? 8.199 3.649 -17.216 1.00 95.38 414 ALA A N 1
ATOM 3249 C CA . ALA A 1 414 ? 7.528 4.938 -17.137 1.00 95.38 414 ALA A CA 1
ATOM 3250 C C . ALA A 1 414 ? 8.106 5.815 -16.029 1.00 95.38 414 ALA A C 1
ATOM 3252 O O . ALA A 1 414 ? 8.326 7.004 -16.249 1.00 95.38 414 ALA A O 1
ATOM 3253 N N . LEU A 1 415 ? 8.381 5.223 -14.863 1.00 96.06 415 LEU A N 1
ATOM 3254 C CA . LEU A 1 415 ? 8.944 5.931 -13.722 1.00 96.06 415 LEU A CA 1
ATOM 3255 C C . LEU A 1 415 ? 10.278 6.593 -14.091 1.00 96.06 415 LEU A C 1
ATOM 3257 O O . LEU A 1 415 ? 10.448 7.786 -13.854 1.00 96.06 415 LEU A O 1
ATOM 3261 N N . LEU A 1 416 ? 11.180 5.859 -14.747 1.00 95.12 416 LEU A N 1
ATOM 3262 C CA . LEU A 1 416 ? 12.437 6.417 -15.258 1.00 95.12 416 LEU A CA 1
ATOM 3263 C C . LEU A 1 416 ? 12.193 7.437 -16.380 1.00 95.12 416 LEU A C 1
ATOM 3265 O O . LEU A 1 416 ? 12.798 8.502 -16.417 1.00 95.12 416 LEU A O 1
ATOM 3269 N N . ALA A 1 417 ? 11.251 7.175 -17.285 1.00 92.94 417 ALA A N 1
ATOM 3270 C CA . ALA A 1 417 ? 10.977 8.094 -18.387 1.00 92.94 417 ALA A CA 1
ATOM 3271 C C . ALA A 1 417 ? 10.540 9.502 -17.925 1.00 92.94 417 ALA A C 1
ATOM 3273 O O . ALA A 1 417 ? 10.856 10.488 -18.591 1.00 92.94 417 ALA A O 1
ATOM 3274 N N . VAL A 1 418 ? 9.833 9.607 -16.794 1.00 91.50 418 VAL A N 1
ATOM 3275 C CA . VAL A 1 418 ? 9.350 10.887 -16.244 1.00 91.50 418 VAL A CA 1
ATOM 3276 C C . VAL A 1 418 ? 10.443 11.660 -15.493 1.00 91.50 418 VAL A C 1
ATOM 3278 O O . VAL A 1 418 ? 10.357 12.882 -15.402 1.00 91.50 418 VAL A O 1
ATOM 3281 N N . HIS A 1 419 ? 11.489 10.985 -15.010 1.00 92.19 419 HIS A N 1
ATOM 3282 C CA . HIS A 1 419 ? 12.538 11.581 -14.172 1.00 92.19 419 HIS A CA 1
ATOM 3283 C C . HIS A 1 419 ? 13.866 11.807 -14.917 1.00 92.19 419 HIS A C 1
ATOM 3285 O O . HIS A 1 419 ? 14.932 11.891 -14.298 1.00 92.19 419 HIS A O 1
ATOM 3291 N N . PHE A 1 420 ? 13.852 11.881 -16.250 1.00 89.25 420 PHE A N 1
ATOM 3292 C CA . PHE A 1 420 ? 14.978 12.461 -16.990 1.00 89.25 420 PHE A CA 1
ATOM 3293 C C . PHE A 1 420 ? 15.015 13.985 -16.799 1.00 89.25 420 PHE A C 1
ATOM 3295 O O . PHE A 1 420 ? 13.987 14.620 -16.563 1.00 89.25 420 PHE A O 1
ATOM 3302 N N . SER A 1 421 ? 16.206 14.586 -16.890 1.00 75.00 421 SER A N 1
ATOM 3303 C CA . SER A 1 421 ? 16.363 16.042 -16.804 1.00 75.00 421 SER A CA 1
ATOM 3304 C C . SER A 1 421 ? 15.553 16.763 -17.887 1.00 75.00 421 SER A C 1
ATOM 3306 O O . SER A 1 421 ? 15.376 16.242 -18.986 1.00 75.00 421 SER A O 1
ATOM 3308 N N . SER A 1 422 ? 15.124 17.999 -17.617 1.00 65.56 422 SER A N 1
ATOM 3309 C CA . SER A 1 422 ? 14.388 18.828 -18.588 1.00 65.56 422 SER A CA 1
ATOM 3310 C C . SER A 1 422 ? 15.188 19.152 -19.856 1.00 65.56 422 SER A C 1
ATOM 3312 O O . SER A 1 422 ? 14.605 19.444 -20.900 1.00 65.56 422 SER A O 1
ATOM 3314 N N . THR A 1 423 ? 16.518 19.091 -19.786 1.00 72.56 423 THR A N 1
ATOM 3315 C CA . THR A 1 423 ? 17.405 19.133 -20.948 1.00 72.56 423 THR A CA 1
ATOM 3316 C C . THR A 1 423 ? 17.448 17.765 -21.618 1.00 72.56 423 THR A C 1
ATOM 3318 O O . THR A 1 423 ? 17.786 16.783 -20.957 1.00 72.56 423 THR A O 1
ATOM 3321 N N . GLU A 1 424 ? 17.147 17.705 -22.922 1.00 75.44 424 GLU A N 1
ATOM 3322 C CA . GLU A 1 424 ? 17.264 16.471 -23.709 1.00 75.44 424 GLU A CA 1
ATOM 3323 C C . GLU A 1 424 ? 18.698 15.936 -23.655 1.00 75.44 424 GLU A C 1
ATOM 3325 O O . GLU A 1 424 ? 19.594 16.435 -24.342 1.00 75.44 424 GLU A O 1
ATOM 3330 N N . SER A 1 425 ? 18.901 14.905 -22.844 1.00 84.88 425 SER A N 1
ATOM 3331 C CA . SER A 1 425 ? 20.181 14.236 -22.705 1.00 84.88 425 SER A CA 1
ATOM 3332 C C . SER A 1 425 ? 20.300 13.052 -23.657 1.00 84.88 425 SER A C 1
ATOM 3334 O O . SER A 1 425 ? 19.317 12.527 -24.192 1.00 84.88 425 SER A O 1
ATOM 3336 N N . GLU A 1 426 ? 21.530 12.601 -23.872 1.00 86.62 426 GLU A N 1
ATOM 3337 C CA . GLU A 1 426 ? 21.783 11.435 -24.708 1.00 86.62 426 GLU A CA 1
ATOM 3338 C C . GLU A 1 426 ? 21.187 10.154 -24.106 1.00 86.62 426 GLU A C 1
ATOM 3340 O O . GLU A 1 426 ? 20.602 9.350 -24.830 1.00 86.62 426 GLU A O 1
ATOM 3345 N N . ALA A 1 427 ? 21.237 10.004 -22.779 1.00 88.31 427 ALA A N 1
ATOM 3346 C CA . ALA A 1 427 ? 20.624 8.881 -22.079 1.00 88.31 427 ALA A CA 1
ATOM 3347 C C . ALA A 1 427 ? 19.097 8.871 -22.229 1.00 88.31 427 ALA A C 1
ATOM 3349 O O . ALA A 1 427 ? 18.519 7.810 -22.458 1.00 88.31 427 ALA A O 1
ATOM 3350 N N . MET A 1 428 ? 18.447 10.040 -22.168 1.00 89.94 428 MET A N 1
ATOM 3351 C CA . MET A 1 428 ? 17.012 10.163 -22.425 1.00 89.94 428 MET A CA 1
ATOM 3352 C C . MET A 1 428 ? 16.683 9.731 -23.858 1.00 89.94 428 MET A C 1
ATOM 3354 O O . MET A 1 428 ? 15.783 8.922 -24.068 1.00 89.94 428 MET A O 1
ATOM 3358 N N . ARG A 1 429 ? 17.432 10.216 -24.859 1.00 88.94 429 ARG A N 1
ATOM 3359 C CA . ARG A 1 429 ? 17.231 9.809 -26.261 1.00 88.94 429 ARG A CA 1
ATOM 3360 C C . ARG A 1 429 ? 17.429 8.310 -26.448 1.00 88.94 429 ARG A C 1
ATOM 3362 O O . ARG A 1 429 ? 16.618 7.677 -27.117 1.00 88.94 429 ARG A O 1
ATOM 3369 N N . ALA A 1 430 ? 18.463 7.741 -25.834 1.00 90.38 430 ALA A N 1
ATOM 3370 C CA . ALA A 1 430 ? 18.737 6.310 -25.864 1.00 90.38 430 ALA A CA 1
ATOM 3371 C C . ALA A 1 430 ? 17.595 5.504 -25.231 1.00 90.38 430 ALA A C 1
ATOM 3373 O O . ALA A 1 430 ? 17.149 4.515 -25.810 1.00 90.38 430 ALA A O 1
ATOM 3374 N N . TRP A 1 431 ? 17.070 5.975 -24.096 1.00 92.88 431 TRP A N 1
ATOM 3375 C CA . TRP A 1 431 ? 15.927 5.390 -23.401 1.00 92.88 431 TRP A CA 1
ATOM 3376 C C . TRP A 1 431 ? 14.667 5.378 -24.268 1.00 92.88 431 TRP A C 1
ATOM 3378 O O . TRP A 1 431 ? 14.053 4.329 -24.445 1.00 92.88 431 TRP A O 1
ATOM 3388 N N . LEU A 1 432 ? 14.306 6.511 -24.880 1.00 90.50 432 LEU A N 1
ATOM 3389 C CA . LEU A 1 432 ? 13.167 6.597 -25.804 1.00 90.50 432 LEU A CA 1
ATOM 3390 C C . LEU A 1 432 ? 13.361 5.710 -27.034 1.00 90.50 432 LEU A C 1
ATOM 3392 O O . LEU A 1 432 ? 12.429 5.040 -27.485 1.00 90.50 432 LEU A O 1
ATOM 3396 N N . PHE A 1 433 ? 14.583 5.692 -27.560 1.00 90.69 433 PHE A N 1
ATOM 3397 C CA . PHE A 1 433 ? 14.934 4.918 -28.738 1.00 90.69 433 PHE A CA 1
ATOM 3398 C C . PHE A 1 433 ? 14.793 3.407 -28.514 1.00 90.69 433 PHE A C 1
ATOM 3400 O O . PHE A 1 433 ? 14.519 2.691 -29.475 1.00 90.69 433 PHE A O 1
ATOM 3407 N N . THR A 1 434 ? 14.874 2.908 -27.274 1.00 92.81 434 THR A N 1
ATOM 3408 C CA . THR A 1 434 ? 14.614 1.484 -26.982 1.00 92.81 434 THR A CA 1
ATOM 3409 C C . THR A 1 434 ? 13.252 1.022 -27.493 1.00 92.81 434 THR A C 1
ATOM 3411 O O . THR A 1 434 ? 13.165 -0.047 -28.087 1.00 92.81 434 THR A O 1
ATOM 3414 N N . LEU A 1 435 ? 12.199 1.838 -27.357 1.00 92.94 435 LEU A N 1
ATOM 3415 C CA . LEU A 1 435 ? 10.857 1.504 -27.845 1.00 92.94 435 LEU A CA 1
ATOM 3416 C C . LEU A 1 435 ? 10.817 1.412 -29.367 1.00 92.94 435 LEU A C 1
ATOM 3418 O O . LEU A 1 435 ? 10.185 0.516 -29.919 1.00 92.94 435 LEU A O 1
ATOM 3422 N N . VAL A 1 436 ? 11.510 2.329 -30.041 1.00 90.88 436 VAL A N 1
ATOM 3423 C CA . VAL A 1 436 ? 11.612 2.369 -31.503 1.00 90.88 436 VAL A CA 1
ATOM 3424 C C . VAL A 1 436 ? 12.376 1.150 -32.008 1.00 90.88 436 VAL A C 1
ATOM 3426 O O . VAL A 1 436 ? 11.937 0.483 -32.941 1.00 90.88 436 VAL A O 1
ATOM 3429 N N . TRP A 1 437 ? 13.507 0.845 -31.375 1.00 90.19 437 TRP A N 1
ATOM 3430 C CA . TRP A 1 437 ? 14.348 -0.290 -31.720 1.00 90.19 437 TRP A CA 1
ATOM 3431 C C . TRP A 1 437 ? 13.631 -1.617 -31.489 1.00 90.19 437 TRP A C 1
ATOM 3433 O O . TRP A 1 437 ? 13.574 -2.447 -32.392 1.00 90.19 437 TRP A O 1
ATOM 3443 N N . MET A 1 438 ? 13.042 -1.801 -30.306 1.00 91.56 438 MET A N 1
ATOM 3444 C CA . MET A 1 438 ? 12.329 -3.023 -29.940 1.00 91.56 438 MET A CA 1
ATOM 3445 C C . MET A 1 438 ? 11.071 -3.238 -30.777 1.00 91.56 438 MET A C 1
ATOM 3447 O O . MET A 1 438 ? 10.751 -4.379 -31.095 1.00 91.56 438 MET A O 1
ATOM 3451 N N . ALA A 1 439 ? 10.396 -2.168 -31.205 1.00 89.06 439 ALA A N 1
ATOM 3452 C CA . ALA A 1 439 ? 9.255 -2.274 -32.111 1.00 89.06 439 ALA A CA 1
ATOM 3453 C C . ALA A 1 439 ? 9.630 -2.856 -33.486 1.00 89.06 439 ALA A C 1
ATOM 3455 O O . ALA A 1 439 ? 8.770 -3.436 -34.135 1.00 89.06 439 ALA A O 1
ATOM 3456 N N . LYS A 1 440 ? 10.891 -2.732 -33.921 1.00 85.06 440 LYS A N 1
ATOM 3457 C CA . LYS A 1 440 ? 11.398 -3.350 -35.162 1.00 85.06 440 LYS A CA 1
ATOM 3458 C C . LYS A 1 440 ? 11.863 -4.791 -34.984 1.00 85.06 440 LYS A C 1
ATOM 3460 O O . LYS A 1 440 ? 12.171 -5.460 -35.958 1.00 85.06 440 LYS A O 1
ATOM 3465 N N . GLN A 1 441 ? 12.003 -5.261 -33.749 1.00 85.44 441 GLN A N 1
ATOM 3466 C CA . GLN A 1 441 ? 12.426 -6.634 -33.511 1.00 85.44 441 GLN A CA 1
ATOM 3467 C C . GLN A 1 441 ? 11.244 -7.579 -33.720 1.00 85.44 441 GLN A C 1
ATOM 3469 O O . GLN A 1 441 ? 10.099 -7.215 -33.468 1.00 85.44 441 GLN A O 1
ATOM 3474 N N . LEU A 1 442 ? 11.524 -8.835 -34.072 1.00 78.44 442 LEU A N 1
ATOM 3475 C CA . LEU A 1 442 ? 10.496 -9.862 -34.296 1.00 78.44 442 LEU A CA 1
ATOM 3476 C C . LEU A 1 442 ? 9.544 -10.049 -33.095 1.00 78.44 442 LEU A C 1
ATOM 3478 O O . LEU A 1 442 ? 8.378 -10.389 -33.267 1.00 78.44 442 LEU A O 1
ATOM 3482 N N . ARG A 1 443 ? 10.038 -9.826 -31.869 1.00 76.69 443 ARG A N 1
ATOM 3483 C CA . ARG A 1 443 ? 9.230 -9.896 -30.638 1.00 76.69 443 ARG A CA 1
ATOM 3484 C C . ARG A 1 443 ? 8.353 -8.658 -30.406 1.00 76.69 443 ARG A C 1
ATOM 3486 O O . ARG A 1 443 ? 7.379 -8.757 -29.666 1.00 76.69 443 ARG A O 1
ATOM 3493 N N . GLY A 1 444 ? 8.679 -7.524 -31.027 1.00 84.75 444 GLY A N 1
ATOM 3494 C CA . GLY A 1 444 ? 7.973 -6.256 -30.861 1.00 84.75 444 GLY A CA 1
ATOM 3495 C C . GLY A 1 444 ? 7.960 -5.733 -29.419 1.00 84.75 444 GLY A C 1
ATOM 3496 O O . GLY A 1 444 ? 8.766 -6.129 -28.576 1.00 84.75 444 GLY A O 1
ATOM 3497 N N . VAL A 1 445 ? 7.011 -4.833 -29.137 1.00 90.50 445 VAL A N 1
ATOM 3498 C CA . VAL A 1 445 ? 6.715 -4.331 -27.785 1.00 90.50 445 VAL A CA 1
ATOM 3499 C C . VAL A 1 445 ? 5.289 -4.731 -27.408 1.00 90.50 445 VAL A C 1
ATOM 3501 O O . VAL A 1 445 ? 4.351 -4.516 -28.175 1.00 90.50 445 VAL A O 1
ATOM 3504 N N . SER A 1 446 ? 5.116 -5.309 -26.218 1.00 90.81 446 SER A N 1
ATOM 3505 C CA . SER A 1 446 ? 3.806 -5.719 -25.701 1.00 90.81 446 SER A CA 1
ATOM 3506 C C . SER A 1 446 ? 2.848 -4.529 -25.570 1.00 90.81 446 SER A C 1
ATOM 3508 O O . SER A 1 446 ? 3.207 -3.477 -25.040 1.00 90.81 446 SER A O 1
ATOM 3510 N N . HIS A 1 447 ? 1.589 -4.705 -25.980 1.00 88.81 447 HIS A N 1
ATOM 3511 C CA . HIS A 1 447 ? 0.555 -3.678 -25.808 1.00 88.81 447 HIS A CA 1
ATOM 3512 C C . HIS A 1 447 ? 0.320 -3.342 -24.330 1.00 88.81 447 HIS A C 1
ATOM 3514 O O . HIS A 1 447 ? 0.188 -2.174 -23.988 1.00 88.81 447 HIS A O 1
ATOM 3520 N N . ALA A 1 448 ? 0.335 -4.345 -23.444 1.00 89.81 448 ALA A N 1
ATOM 3521 C CA . ALA A 1 448 ? 0.149 -4.134 -22.008 1.00 89.81 448 ALA A CA 1
ATOM 3522 C C . ALA A 1 448 ? 1.281 -3.294 -21.388 1.00 89.81 448 ALA A C 1
ATOM 3524 O O . ALA A 1 448 ? 1.043 -2.530 -20.452 1.00 89.81 448 ALA A O 1
ATOM 3525 N N . PHE A 1 449 ? 2.494 -3.415 -21.937 1.00 94.31 449 PHE A N 1
ATOM 3526 C CA . PHE A 1 449 ? 3.637 -2.582 -21.574 1.00 94.31 449 PHE A CA 1
ATOM 3527 C C . PHE A 1 449 ? 3.420 -1.138 -22.045 1.00 94.31 449 PHE A C 1
ATOM 3529 O O . PHE A 1 449 ? 3.489 -0.211 -21.240 1.00 94.31 449 PHE A O 1
ATOM 3536 N N . LEU A 1 450 ? 3.088 -0.942 -23.328 1.00 92.12 450 LEU A N 1
ATOM 3537 C CA . LEU A 1 450 ? 2.847 0.385 -23.909 1.00 92.12 450 LEU A CA 1
ATOM 3538 C C . LEU A 1 450 ? 1.694 1.125 -23.221 1.00 92.12 450 LEU A C 1
ATOM 3540 O O . LEU A 1 450 ? 1.841 2.303 -22.901 1.00 92.12 450 LEU A O 1
ATOM 3544 N N . ASP A 1 451 ? 0.590 0.431 -22.932 1.00 89.75 451 ASP A N 1
ATOM 3545 C CA . ASP A 1 451 ? -0.551 0.993 -22.209 1.00 89.75 451 ASP A CA 1
ATOM 3546 C C . ASP A 1 451 ? -0.101 1.552 -20.851 1.00 89.75 451 ASP A C 1
ATOM 3548 O O . ASP A 1 451 ? -0.446 2.679 -20.496 1.00 89.75 451 ASP A O 1
ATOM 3552 N N . LYS A 1 452 ? 0.693 0.800 -20.076 1.00 91.94 452 LYS A N 1
ATOM 3553 C CA . LYS A 1 452 ? 1.199 1.279 -18.780 1.00 91.94 452 LYS A CA 1
ATOM 3554 C C . LYS A 1 452 ? 2.157 2.451 -18.931 1.00 91.94 452 LYS A C 1
ATOM 3556 O O . LYS A 1 452 ? 1.970 3.457 -18.247 1.00 91.94 452 LYS A O 1
ATOM 3561 N N . VAL A 1 453 ? 3.111 2.354 -19.856 1.00 93.12 453 VAL A N 1
ATOM 3562 C CA . VAL A 1 453 ? 4.082 3.422 -20.105 1.00 93.12 453 VAL A CA 1
ATOM 3563 C C . VAL A 1 453 ? 3.389 4.721 -20.489 1.00 93.12 453 VAL A C 1
ATOM 3565 O O . VAL A 1 453 ? 3.680 5.761 -19.914 1.00 93.12 453 VAL A O 1
ATOM 3568 N N . PHE A 1 454 ? 2.437 4.683 -21.416 1.00 90.00 454 PHE A N 1
ATOM 3569 C CA . PHE A 1 454 ? 1.786 5.895 -21.906 1.00 90.00 454 PHE A CA 1
ATOM 3570 C C . PHE A 1 454 ? 0.797 6.482 -20.896 1.00 90.00 454 PHE A C 1
ATOM 3572 O O . PHE A 1 454 ? 0.684 7.706 -20.810 1.00 90.00 454 PHE A O 1
ATOM 3579 N N . ASN A 1 455 ? 0.146 5.642 -20.081 1.00 88.38 455 ASN A N 1
ATOM 3580 C CA . ASN A 1 455 ? -0.691 6.099 -18.968 1.00 88.38 455 ASN A CA 1
ATOM 3581 C C . ASN A 1 455 ? 0.117 6.847 -17.895 1.00 88.38 455 ASN A C 1
ATOM 3583 O O . ASN A 1 455 ? -0.348 7.868 -17.393 1.00 88.38 455 ASN A O 1
ATOM 3587 N N . LEU A 1 456 ? 1.309 6.353 -17.546 1.00 90.06 456 LEU A N 1
ATOM 3588 C CA . LEU A 1 456 ? 2.128 6.904 -16.459 1.00 90.06 456 LEU A CA 1
ATOM 3589 C C . LEU A 1 456 ? 3.125 7.980 -16.927 1.00 90.06 456 LEU A C 1
ATOM 3591 O O . LEU A 1 456 ? 3.462 8.874 -16.158 1.00 90.06 456 LEU A O 1
ATOM 3595 N N . ALA A 1 457 ? 3.535 7.949 -18.198 1.00 89.38 457 ALA A N 1
ATOM 3596 C CA . ALA A 1 457 ? 4.401 8.935 -18.844 1.00 89.38 457 ALA A CA 1
ATOM 3597 C C . ALA A 1 457 ? 3.704 9.547 -20.083 1.00 89.38 457 ALA A C 1
ATOM 3599 O O . ALA A 1 457 ? 4.075 9.262 -21.225 1.00 89.38 457 ALA A O 1
ATOM 3600 N N . PRO A 1 458 ? 2.686 10.411 -19.906 1.00 82.94 458 PRO A N 1
ATOM 3601 C CA . PRO A 1 458 ? 1.842 10.898 -21.006 1.00 82.94 458 PRO A CA 1
ATOM 3602 C C . PRO A 1 458 ? 2.558 11.819 -22.010 1.00 82.94 458 PRO A C 1
ATOM 3604 O O . PRO A 1 458 ? 2.043 12.053 -23.103 1.00 82.94 458 PRO A O 1
ATOM 3607 N N . SER A 1 459 ? 3.741 12.341 -21.676 1.00 83.56 459 SER A N 1
ATOM 3608 C CA . SER A 1 459 ? 4.592 13.104 -22.600 1.00 83.56 459 SER A CA 1
ATOM 3609 C C . SER A 1 459 ? 5.334 12.210 -23.602 1.00 83.56 459 SER A C 1
ATOM 3611 O O . SER A 1 459 ? 5.669 12.667 -24.699 1.00 83.56 459 SER A O 1
ATOM 3613 N N . LEU A 1 460 ? 5.548 10.933 -23.264 1.00 87.81 460 LEU A N 1
ATOM 3614 C CA . LEU A 1 460 ? 6.338 9.990 -24.056 1.00 87.81 460 LEU A CA 1
ATOM 3615 C C . LEU A 1 460 ? 5.791 9.762 -25.469 1.00 87.81 460 LEU A C 1
ATOM 3617 O O . LEU A 1 460 ? 6.568 9.871 -26.418 1.00 87.81 460 LEU A O 1
ATOM 3621 N N . PRO A 1 461 ? 4.482 9.493 -25.661 1.00 86.44 461 PRO A N 1
ATOM 3622 C CA . PRO A 1 461 ? 3.919 9.263 -26.991 1.00 86.44 461 PRO A CA 1
ATOM 3623 C C . PRO A 1 461 ? 4.158 10.440 -27.937 1.00 86.44 461 PRO A C 1
ATOM 3625 O O . PRO A 1 461 ? 4.545 10.248 -29.088 1.00 86.44 461 PRO A O 1
ATOM 3628 N N . SER A 1 462 ? 3.994 11.667 -27.434 1.00 82.56 462 SER A N 1
ATOM 3629 C CA . SER A 1 462 ? 4.207 12.884 -28.221 1.00 82.56 462 SER A CA 1
ATOM 3630 C C . SER A 1 462 ? 5.680 13.052 -28.601 1.00 82.56 462 SER A C 1
ATOM 3632 O O . SER A 1 462 ? 5.975 13.414 -29.739 1.00 82.56 462 SER A O 1
ATOM 3634 N N . ALA A 1 463 ? 6.607 12.749 -27.685 1.00 84.56 463 ALA A N 1
ATOM 3635 C CA . ALA A 1 463 ? 8.042 12.765 -27.964 1.00 84.56 463 ALA A CA 1
ATOM 3636 C C . ALA A 1 463 ? 8.436 11.702 -29.006 1.00 84.56 463 ALA A C 1
ATOM 3638 O O . ALA A 1 463 ? 9.188 12.005 -29.931 1.00 84.56 463 ALA A O 1
ATOM 3639 N N . LEU A 1 464 ? 7.878 10.488 -28.914 1.00 87.38 464 LEU A N 1
ATOM 3640 C CA . LEU A 1 464 ? 8.094 9.420 -29.896 1.00 87.38 464 LEU A CA 1
ATOM 3641 C C . LEU A 1 464 ? 7.626 9.827 -31.293 1.00 87.38 464 LEU A C 1
ATOM 3643 O O . LEU A 1 464 ? 8.364 9.678 -32.265 1.00 87.38 464 LEU A O 1
ATOM 3647 N N . ILE A 1 465 ? 6.420 10.388 -31.385 1.00 83.44 465 ILE A N 1
ATOM 3648 C CA . ILE A 1 465 ? 5.858 10.866 -32.647 1.00 83.44 465 ILE A CA 1
ATOM 3649 C C . ILE A 1 465 ? 6.721 11.999 -33.216 1.00 83.44 465 ILE A C 1
ATOM 3651 O O . ILE A 1 465 ? 7.127 11.952 -34.377 1.00 83.44 465 ILE A O 1
ATOM 3655 N N . LYS A 1 466 ? 7.044 13.008 -32.409 1.00 83.94 466 LYS A N 1
ATOM 3656 C CA . LYS A 1 466 ? 7.798 14.177 -32.872 1.00 83.94 466 LYS A CA 1
ATOM 3657 C C . LYS A 1 466 ? 9.205 13.811 -33.351 1.00 83.94 466 LYS A C 1
ATOM 3659 O O . LYS A 1 466 ? 9.634 14.311 -34.386 1.00 83.94 466 LYS A O 1
ATOM 3664 N N . ASN A 1 467 ? 9.900 12.948 -32.612 1.00 84.75 467 ASN A N 1
ATOM 3665 C CA . ASN A 1 467 ? 11.337 12.741 -32.792 1.00 84.75 467 ASN A CA 1
ATOM 3666 C C . ASN A 1 467 ? 11.680 11.462 -33.572 1.00 84.75 467 ASN A C 1
ATOM 3668 O O . ASN A 1 467 ? 12.761 11.388 -34.146 1.00 84.75 467 ASN A O 1
ATOM 3672 N N . TYR A 1 468 ? 10.785 10.467 -33.621 1.00 86.31 468 TYR A N 1
ATOM 3673 C CA . TYR A 1 468 ? 11.106 9.134 -34.149 1.00 86.31 468 TYR A CA 1
ATOM 3674 C C . TYR A 1 468 ? 10.084 8.569 -35.148 1.00 86.31 468 TYR A C 1
ATOM 3676 O O . TYR A 1 468 ? 10.233 7.423 -35.565 1.00 86.31 468 TYR A O 1
ATOM 3684 N N . THR A 1 469 ? 9.073 9.332 -35.596 1.00 82.88 469 THR A N 1
ATOM 3685 C CA . THR A 1 469 ? 8.075 8.828 -36.573 1.00 82.88 469 THR A CA 1
ATOM 3686 C C . THR A 1 469 ? 8.726 8.235 -37.825 1.00 82.88 469 THR A C 1
ATOM 3688 O O . THR A 1 469 ? 8.319 7.169 -38.275 1.00 82.88 469 THR A O 1
ATOM 3691 N N . GLN A 1 470 ? 9.767 8.882 -38.358 1.00 83.94 470 GLN A N 1
ATOM 3692 C CA . GLN A 1 470 ? 10.486 8.411 -39.550 1.00 83.94 470 GLN A CA 1
ATOM 3693 C C . GLN A 1 470 ? 11.266 7.113 -39.308 1.00 83.94 470 GLN A C 1
ATOM 3695 O O . GLN A 1 470 ? 11.585 6.395 -40.251 1.00 83.94 470 GLN A O 1
ATOM 3700 N N . CYS A 1 471 ? 11.574 6.799 -38.049 1.00 82.44 471 CYS A N 1
ATOM 3701 C CA . CYS A 1 471 ? 12.296 5.592 -37.695 1.00 82.44 471 CYS A CA 1
ATOM 3702 C C . CYS A 1 471 ? 11.386 4.362 -37.693 1.00 82.44 471 CYS A C 1
ATOM 3704 O O . CYS A 1 471 ? 11.919 3.263 -37.788 1.00 82.44 471 CYS A O 1
ATOM 3706 N N . PHE A 1 472 ? 10.062 4.492 -37.584 1.00 81.69 472 PHE A N 1
ATOM 3707 C CA . PHE A 1 472 ? 9.162 3.337 -37.563 1.00 81.69 472 PHE A CA 1
ATOM 3708 C C . PHE A 1 472 ? 8.961 2.759 -38.972 1.00 81.69 472 PHE A C 1
ATOM 3710 O O . PHE A 1 472 ? 8.443 3.420 -39.869 1.00 81.69 472 PHE A O 1
ATOM 3717 N N . THR A 1 473 ? 9.375 1.504 -39.155 1.00 79.38 473 THR A N 1
ATOM 3718 C CA . THR A 1 473 ? 9.145 0.701 -40.369 1.00 79.38 473 THR A CA 1
ATOM 3719 C C . THR A 1 473 ? 7.784 -0.002 -40.303 1.00 79.38 473 THR A C 1
ATOM 3721 O O . THR A 1 473 ? 7.050 0.163 -39.328 1.00 79.38 473 THR A O 1
ATOM 3724 N N . GLU A 1 474 ? 7.437 -0.812 -41.312 1.00 77.00 474 GLU A N 1
ATOM 3725 C CA . GLU A 1 474 ? 6.204 -1.622 -41.294 1.00 77.00 474 GLU A CA 1
ATOM 3726 C C . GLU A 1 474 ? 6.086 -2.492 -40.031 1.00 77.00 474 GLU A C 1
ATOM 3728 O O . GLU A 1 474 ? 5.005 -2.588 -39.453 1.00 77.00 474 GLU A O 1
ATOM 3733 N N . GLU A 1 475 ? 7.201 -3.049 -39.553 1.00 75.00 475 GLU A N 1
ATOM 3734 C CA . GLU A 1 475 ? 7.261 -3.885 -38.346 1.00 75.00 475 GLU A CA 1
ATOM 3735 C C . GLU A 1 475 ? 6.994 -3.084 -37.061 1.00 75.00 475 GLU A C 1
ATOM 3737 O O . GLU A 1 475 ? 6.278 -3.547 -36.176 1.00 75.00 475 GLU A O 1
ATOM 3742 N N . GLY A 1 476 ? 7.482 -1.841 -36.986 1.00 79.94 476 GLY A N 1
ATOM 3743 C CA . GLY A 1 476 ? 7.272 -0.952 -35.839 1.00 79.94 476 GLY A CA 1
ATOM 3744 C C . GLY A 1 476 ? 5.989 -0.115 -35.900 1.00 79.94 476 GLY A C 1
ATOM 3745 O O . GLY A 1 476 ? 5.709 0.658 -34.979 1.00 79.94 476 GLY A O 1
ATOM 3746 N N . LEU A 1 477 ? 5.206 -0.245 -36.976 1.00 80.62 477 LEU A N 1
ATOM 3747 C CA . LEU A 1 477 ? 4.040 0.597 -37.232 1.00 80.62 477 LEU A CA 1
ATOM 3748 C C . LEU A 1 477 ? 2.987 0.462 -36.124 1.00 80.62 477 LEU A C 1
ATOM 3750 O O . LEU A 1 477 ? 2.407 1.461 -35.716 1.00 80.62 477 LEU A O 1
ATOM 3754 N N . SER A 1 478 ? 2.768 -0.734 -35.577 1.00 80.62 478 SER A N 1
ATOM 3755 C CA . SER A 1 478 ? 1.786 -0.968 -34.504 1.00 80.62 478 SER A CA 1
ATOM 3756 C C . SER A 1 478 ? 2.027 -0.087 -33.267 1.00 80.62 478 SER A C 1
ATOM 3758 O O . SER A 1 478 ? 1.091 0.552 -32.780 1.00 80.62 478 SER A O 1
ATOM 3760 N N . THR A 1 479 ? 3.276 0.015 -32.803 1.00 84.69 479 THR A N 1
ATOM 3761 C CA . THR A 1 479 ? 3.686 0.852 -31.663 1.00 84.69 479 THR A CA 1
ATOM 3762 C C . THR A 1 479 ? 3.460 2.334 -31.945 1.00 84.69 479 THR A C 1
ATOM 3764 O O . THR A 1 479 ? 2.897 3.046 -31.109 1.00 84.69 479 THR A O 1
ATOM 3767 N N . LEU A 1 480 ? 3.832 2.798 -33.143 1.00 82.94 480 LEU A N 1
ATOM 3768 C CA . LEU A 1 480 ? 3.597 4.177 -33.574 1.00 82.94 480 LEU A CA 1
ATOM 3769 C C . LEU A 1 480 ? 2.095 4.515 -33.560 1.00 82.94 480 LEU A C 1
ATOM 3771 O O . LEU A 1 480 ? 1.690 5.573 -33.080 1.00 82.94 480 LEU A O 1
ATOM 3775 N N . LEU A 1 481 ? 1.245 3.600 -34.026 1.00 79.31 481 LEU A N 1
ATOM 3776 C CA . LEU A 1 481 ? -0.209 3.786 -34.025 1.00 79.31 481 LEU A CA 1
ATOM 3777 C C . LEU A 1 481 ? -0.830 3.741 -32.648 1.00 79.31 481 LEU A C 1
ATOM 3779 O O . LEU A 1 481 ? -1.777 4.483 -32.380 1.00 79.31 481 LEU A O 1
ATOM 3783 N N . HIS A 1 482 ? -0.291 2.908 -31.770 1.00 83.62 482 HIS A N 1
ATOM 3784 C CA . HIS A 1 482 ? -0.688 2.900 -30.377 1.00 83.62 482 HIS A CA 1
ATOM 3785 C C . HIS A 1 482 ? -0.396 4.261 -29.721 1.00 83.62 482 HIS A C 1
ATOM 3787 O O . HIS A 1 482 ? -1.276 4.816 -29.062 1.00 83.62 482 HIS A O 1
ATOM 3793 N N . ALA A 1 483 ? 0.771 4.860 -29.996 1.00 81.25 483 ALA A N 1
ATOM 3794 C CA . ALA A 1 483 ? 1.113 6.208 -29.536 1.00 81.25 483 ALA A CA 1
ATOM 3795 C C . ALA A 1 483 ? 0.147 7.280 -30.080 1.00 81.25 483 ALA A C 1
ATOM 3797 O O . ALA A 1 483 ? -0.391 8.067 -29.301 1.00 81.25 483 ALA A O 1
ATOM 3798 N N . TYR A 1 484 ? -0.158 7.274 -31.387 1.00 77.44 484 TYR A N 1
ATOM 3799 C CA . TYR A 1 484 ? -1.146 8.198 -31.967 1.00 77.44 484 TYR A CA 1
ATOM 3800 C C . TYR A 1 484 ? -2.530 8.038 -31.342 1.00 77.44 484 TYR A C 1
ATOM 3802 O O . TYR A 1 484 ? -3.157 9.024 -30.958 1.00 77.44 484 TYR A O 1
ATOM 3810 N N . ARG A 1 485 ? -3.014 6.796 -31.219 1.00 76.38 485 ARG A N 1
ATOM 3811 C CA . ARG A 1 485 ? -4.314 6.503 -30.608 1.00 76.38 485 ARG A CA 1
ATOM 3812 C C . ARG A 1 485 ? -4.368 7.030 -29.181 1.00 76.38 485 ARG A C 1
ATOM 3814 O O . ARG A 1 485 ? -5.367 7.638 -28.805 1.00 76.38 485 ARG A O 1
ATOM 3821 N N . TYR A 1 486 ? -3.312 6.818 -28.401 1.00 76.31 486 TYR A N 1
ATOM 3822 C CA . TYR A 1 486 ? -3.245 7.313 -27.035 1.00 76.31 486 TYR A CA 1
ATOM 3823 C C . TYR A 1 486 ? -3.430 8.838 -26.988 1.00 76.31 486 TYR A C 1
ATOM 3825 O O . TYR A 1 486 ? -4.345 9.316 -26.315 1.00 76.31 486 TYR A O 1
ATOM 3833 N N . CYS A 1 487 ? -2.668 9.583 -27.796 1.00 71.38 487 CYS A N 1
ATOM 3834 C CA . CYS A 1 487 ? -2.756 11.044 -27.889 1.00 71.38 487 CYS A CA 1
ATOM 3835 C C . CYS A 1 487 ? -4.110 11.574 -28.392 1.00 71.38 487 CYS A C 1
ATOM 3837 O O . CYS A 1 487 ? -4.503 12.681 -28.033 1.00 71.38 487 CYS A O 1
ATOM 3839 N N . LEU A 1 488 ? -4.826 10.807 -29.221 1.00 67.75 488 LEU A N 1
ATOM 3840 C CA . LEU A 1 488 ? -6.134 11.193 -29.768 1.00 67.75 488 LEU A CA 1
ATOM 3841 C C . LEU A 1 488 ? -7.307 10.909 -28.813 1.00 67.75 488 LEU A C 1
ATOM 3843 O O . LEU A 1 488 ? -8.389 11.473 -28.978 1.00 67.75 488 LEU A O 1
ATOM 3847 N N . THR A 1 489 ? -7.140 10.022 -27.829 1.00 65.75 489 THR A N 1
ATOM 3848 C CA . THR A 1 489 ? -8.244 9.595 -26.954 1.00 65.75 489 THR A CA 1
ATOM 3849 C C . THR A 1 489 ? -8.382 10.440 -25.689 1.00 65.75 489 THR A C 1
ATOM 3851 O O . THR A 1 489 ? -7.422 10.961 -25.130 1.00 65.75 489 THR A O 1
ATOM 3854 N N . LYS A 1 490 ? -9.606 10.471 -25.145 1.00 49.03 490 LYS A N 1
ATOM 3855 C CA . LYS A 1 490 ? -9.959 11.089 -23.853 1.00 49.03 490 LYS A CA 1
ATOM 3856 C C . LYS A 1 490 ? -9.310 10.401 -22.631 1.00 49.03 490 LYS A C 1
ATOM 3858 O O . LYS A 1 490 ? -9.632 10.776 -21.516 1.00 49.03 490 LYS A O 1
ATOM 3863 N N . LYS A 1 491 ? -8.456 9.382 -22.797 1.00 50.59 491 LYS A N 1
ATOM 3864 C CA . LYS A 1 491 ? -7.592 8.868 -21.715 1.00 50.59 491 LYS A CA 1
ATOM 3865 C C . LYS A 1 491 ? -6.240 9.600 -21.668 1.00 50.59 491 LYS A C 1
ATOM 3867 O O . LYS A 1 491 ? -5.733 9.808 -20.577 1.00 50.59 491 LYS A O 1
ATOM 3872 N N . GLY A 1 492 ? -5.745 10.130 -22.792 1.00 49.44 492 GLY A N 1
ATOM 3873 C CA . GLY A 1 492 ? -4.581 11.032 -22.862 1.00 49.44 492 GLY A CA 1
ATOM 3874 C C . GLY A 1 492 ? -4.911 12.499 -22.538 1.00 49.44 492 GLY A C 1
ATOM 3875 O O . GLY A 1 492 ? -4.402 13.411 -23.184 1.00 49.44 492 GLY A O 1
ATOM 3876 N N . LEU A 1 493 ? -5.847 12.737 -21.610 1.00 43.75 493 LEU A N 1
ATOM 3877 C CA . LEU A 1 493 ? -6.630 13.976 -21.477 1.00 43.75 493 LEU A CA 1
ATOM 3878 C C . LEU A 1 493 ? -5.835 15.294 -21.600 1.00 43.75 493 LEU A C 1
ATOM 3880 O O . LEU A 1 493 ? -5.049 15.671 -20.735 1.00 43.75 493 LEU A O 1
ATOM 3884 N N . LYS A 1 494 ? -6.229 16.077 -22.617 1.00 44.50 494 LYS A N 1
ATOM 3885 C CA . LYS A 1 494 ? -6.159 17.551 -22.707 1.00 44.50 494 LYS A CA 1
ATOM 3886 C C . LYS A 1 494 ? -4.784 18.231 -22.795 1.00 44.50 494 LYS A C 1
ATOM 3888 O O . LYS A 1 494 ? -4.754 19.460 -22.746 1.00 44.50 494 LYS A O 1
ATOM 3893 N N . ARG A 1 495 ? -3.662 17.528 -22.967 1.00 46.50 495 ARG A N 1
ATOM 3894 C CA . ARG A 1 495 ? -2.343 18.194 -23.017 1.00 46.50 495 ARG A CA 1
ATOM 3895 C C . ARG A 1 495 ? -1.399 17.594 -24.052 1.00 46.50 495 ARG A C 1
ATOM 3897 O O . ARG A 1 495 ? -0.555 16.777 -23.713 1.00 46.50 495 ARG A O 1
ATOM 3904 N N . SER A 1 496 ? -1.534 18.043 -25.298 1.00 42.84 496 SER A N 1
ATOM 3905 C CA . SER A 1 496 ? -0.436 18.500 -26.174 1.00 42.84 496 SER A CA 1
ATOM 3906 C C . SER A 1 496 ? -0.976 18.646 -27.602 1.00 42.84 496 SER A C 1
ATOM 3908 O O . SER A 1 496 ? -1.508 17.673 -28.136 1.00 42.84 496 SER A O 1
ATOM 3910 N N . PRO A 1 497 ? -0.893 19.828 -28.239 1.00 45.56 497 PRO A N 1
ATOM 3911 C CA . PRO A 1 497 ? -1.198 19.942 -29.657 1.00 45.56 497 PRO A CA 1
ATOM 3912 C C . PRO A 1 497 ? -0.149 19.145 -30.434 1.00 45.56 497 PRO A C 1
ATOM 3914 O O . PRO A 1 497 ? 1.032 19.483 -30.423 1.00 45.56 497 PRO A O 1
ATOM 3917 N N . ILE A 1 498 ? -0.572 18.068 -31.088 1.00 49.03 498 ILE A N 1
ATOM 3918 C CA . ILE A 1 498 ? 0.258 17.392 -32.081 1.00 49.03 498 ILE A CA 1
ATOM 3919 C C . ILE A 1 498 ? -0.056 18.049 -33.417 1.00 49.03 498 ILE A C 1
ATOM 3921 O O . ILE A 1 498 ? -1.204 18.032 -33.864 1.00 49.03 498 ILE A O 1
ATOM 3925 N N . THR A 1 499 ? 0.951 18.633 -34.061 1.00 49.03 499 THR A N 1
ATOM 3926 C CA . THR A 1 499 ? 0.874 18.953 -35.487 1.00 49.03 499 THR A CA 1
ATOM 3927 C C . THR A 1 499 ? 0.772 17.614 -36.221 1.00 49.03 499 THR A C 1
ATOM 3929 O O . THR A 1 499 ? 1.682 16.798 -36.066 1.00 49.03 499 THR A O 1
ATOM 3932 N N . PRO A 1 500 ? -0.330 17.322 -36.931 1.00 44.59 500 PRO A N 1
ATOM 3933 C CA . PRO A 1 500 ? -0.584 15.986 -37.455 1.00 44.59 500 PRO A CA 1
ATOM 3934 C C . PRO A 1 500 ? 0.547 15.574 -38.403 1.00 44.59 500 PRO A C 1
ATOM 3936 O O . PRO A 1 500 ? 0.807 16.287 -39.374 1.00 44.59 500 PRO A O 1
ATOM 3939 N N . PRO A 1 501 ? 1.227 14.444 -38.157 1.00 49.41 501 PRO A N 1
ATOM 3940 C CA . PRO A 1 501 ? 2.130 13.868 -39.135 1.00 49.41 501 PRO A CA 1
ATOM 3941 C C . PRO A 1 501 ? 1.296 13.328 -40.288 1.00 49.41 501 PRO A C 1
ATOM 3943 O O . PRO A 1 501 ? 0.141 12.941 -40.102 1.00 49.41 501 PRO A O 1
ATOM 3946 N N . ASP A 1 502 ? 1.901 13.373 -41.468 1.00 51.19 502 ASP A N 1
ATOM 3947 C CA . ASP A 1 502 ? 1.336 13.079 -42.780 1.00 51.19 502 ASP A CA 1
ATOM 3948 C C . ASP A 1 502 ? 0.071 12.192 -42.739 1.00 51.19 502 ASP A C 1
ATOM 3950 O O . ASP A 1 502 ? 0.123 11.013 -42.376 1.00 51.19 502 ASP A O 1
ATOM 3954 N N . LEU A 1 503 ? -1.085 12.760 -43.114 1.00 50.88 503 LEU A N 1
ATOM 3955 C CA . LEU A 1 503 ? -2.390 12.074 -43.171 1.00 50.88 503 LEU A CA 1
ATOM 3956 C C . LEU A 1 503 ? -2.321 10.752 -43.966 1.00 50.88 503 LEU A C 1
ATOM 3958 O O . LEU A 1 503 ? -3.133 9.846 -43.757 1.00 50.88 503 LEU A O 1
ATOM 3962 N N . ALA A 1 504 ? -1.326 10.603 -44.845 1.00 52.66 504 ALA A N 1
ATOM 3963 C CA . ALA A 1 504 ? -1.009 9.370 -45.558 1.00 52.66 504 ALA A CA 1
ATOM 3964 C C . ALA A 1 504 ? -0.559 8.206 -44.642 1.00 52.66 504 ALA A C 1
ATOM 3966 O O . ALA A 1 504 ? -0.936 7.057 -44.881 1.00 52.66 504 ALA A O 1
ATOM 3967 N N . LEU A 1 505 ? 0.203 8.473 -43.574 1.00 53.53 505 LEU A N 1
ATOM 3968 C CA . LEU A 1 505 ? 0.659 7.459 -42.610 1.00 53.53 505 LEU A CA 1
ATOM 3969 C C . LEU A 1 505 ? -0.477 7.018 -41.682 1.00 53.53 505 LEU A C 1
ATOM 3971 O O . LEU A 1 505 ? -0.696 5.819 -41.502 1.00 53.53 505 LEU A O 1
ATOM 3975 N N . LEU A 1 506 ? -1.257 7.975 -41.167 1.00 52.59 506 LEU A N 1
ATOM 3976 C CA . LEU A 1 506 ? -2.446 7.700 -40.350 1.00 52.59 506 LEU A CA 1
ATOM 3977 C C . LEU A 1 506 ? -3.521 6.938 -41.145 1.00 52.59 506 LEU A C 1
ATOM 3979 O O . LEU A 1 506 ? -4.129 6.002 -40.631 1.00 52.59 506 LEU A O 1
ATOM 3983 N N . SER A 1 507 ? -3.731 7.269 -42.422 1.00 50.75 507 SER A N 1
ATOM 3984 C CA . SER A 1 507 ? -4.702 6.562 -43.271 1.00 50.75 507 SER A CA 1
ATOM 3985 C C . SER A 1 507 ? -4.259 5.149 -43.676 1.00 50.75 507 SER A C 1
ATOM 3987 O O . SER A 1 507 ? -5.104 4.255 -43.741 1.00 50.75 507 SER A O 1
ATOM 3989 N N . ARG A 1 508 ? -2.959 4.892 -43.893 1.00 51.28 508 ARG A N 1
ATOM 3990 C CA . ARG A 1 508 ? -2.424 3.522 -44.086 1.00 51.28 508 ARG A CA 1
ATOM 3991 C C . ARG A 1 508 ? -2.593 2.646 -42.848 1.00 51.28 508 ARG A C 1
ATOM 3993 O O . ARG A 1 508 ? -2.815 1.446 -42.959 1.00 51.28 508 ARG A O 1
ATOM 4000 N N . ALA A 1 509 ? -2.525 3.264 -41.686 1.00 47.72 509 ALA A N 1
ATOM 4001 C CA . ALA A 1 509 ? -2.616 2.624 -40.394 1.00 47.72 509 ALA A CA 1
ATOM 4002 C C . ALA A 1 509 ? -4.026 2.240 -39.942 1.00 47.72 509 ALA A C 1
ATOM 4004 O O . ALA A 1 509 ? -4.236 1.148 -39.421 1.00 47.72 509 ALA A O 1
ATOM 4005 N N . PHE A 1 510 ? -5.019 3.097 -40.185 1.00 48.81 510 PHE A N 1
ATOM 4006 C CA . PHE A 1 510 ? -6.414 2.705 -39.968 1.00 48.81 510 PHE A CA 1
ATOM 4007 C C . PHE A 1 510 ? -6.825 1.548 -40.894 1.00 48.81 510 PHE A C 1
ATOM 4009 O O . PHE A 1 510 ? -7.602 0.692 -40.491 1.00 48.81 510 PHE A O 1
ATOM 4016 N N . ARG A 1 511 ? -6.220 1.443 -42.087 1.00 44.41 511 ARG A N 1
ATOM 4017 C CA . ARG A 1 511 ? -6.430 0.313 -43.011 1.00 44.41 511 ARG A CA 1
ATOM 4018 C C . ARG A 1 511 ? -5.756 -0.998 -42.574 1.00 44.41 511 ARG A C 1
ATOM 4020 O O . ARG A 1 511 ? -6.144 -2.052 -43.069 1.00 44.41 511 ARG A O 1
ATOM 4027 N N . SER A 1 512 ? -4.751 -0.972 -41.689 1.00 44.94 512 SER A N 1
ATOM 4028 C CA . SER A 1 512 ? -4.069 -2.192 -41.218 1.00 44.94 512 SER A CA 1
ATOM 4029 C C . SER A 1 512 ? -4.738 -2.833 -39.996 1.00 44.94 512 SER A C 1
ATOM 4031 O O . SER A 1 512 ? -4.619 -4.047 -39.815 1.00 44.94 512 SER A O 1
ATOM 4033 N N . GLN A 1 513 ? -5.519 -2.076 -39.213 1.00 43.78 513 GLN A N 1
ATOM 4034 C CA . GLN A 1 513 ? -6.356 -2.640 -38.142 1.00 43.78 513 GLN A CA 1
ATOM 4035 C C . GLN A 1 513 ? -7.478 -3.536 -38.685 1.00 43.78 513 GLN A C 1
ATOM 4037 O O . GLN A 1 513 ? -7.740 -4.583 -38.095 1.00 43.78 513 GLN A O 1
ATOM 4042 N N . ASP A 1 514 ? -8.030 -3.227 -39.863 1.00 38.88 514 ASP A N 1
ATOM 4043 C CA . ASP A 1 514 ? -8.984 -4.114 -40.546 1.00 38.88 514 ASP A CA 1
ATOM 4044 C C . ASP A 1 514 ? -8.351 -5.443 -40.995 1.00 38.88 514 ASP A C 1
ATOM 4046 O O . ASP A 1 514 ? -9.061 -6.422 -41.199 1.00 38.88 514 ASP A O 1
ATOM 4050 N N . ARG A 1 515 ? -7.017 -5.541 -41.103 1.00 33.16 515 ARG A N 1
ATOM 4051 C CA . ARG A 1 515 ? -6.330 -6.809 -41.421 1.00 33.16 515 ARG A CA 1
ATOM 4052 C C . ARG A 1 515 ? -5.926 -7.617 -40.189 1.00 33.16 515 ARG A C 1
ATOM 4054 O O . ARG A 1 515 ? -5.945 -8.843 -40.255 1.00 33.16 515 ARG A O 1
ATOM 4061 N N . GLN A 1 516 ? -5.599 -6.979 -39.063 1.00 34.97 516 GLN A N 1
ATOM 4062 C CA . GLN A 1 516 ? -5.238 -7.704 -37.834 1.00 34.97 516 GLN A CA 1
ATOM 4063 C C . GLN A 1 516 ? -6.442 -8.319 -37.103 1.00 34.97 516 GLN A C 1
ATOM 4065 O O . GLN A 1 516 ? -6.262 -9.294 -36.378 1.00 34.97 516 GLN A O 1
ATOM 4070 N N . VAL A 1 517 ? -7.669 -7.841 -37.346 1.00 32.59 517 VAL A N 1
ATOM 4071 C CA . VAL A 1 517 ? -8.894 -8.522 -36.878 1.00 32.59 517 VAL A CA 1
ATOM 4072 C C . VAL A 1 517 ? -9.167 -9.818 -37.667 1.00 32.59 517 VAL A C 1
ATOM 4074 O O . VAL A 1 517 ? -9.781 -10.737 -37.134 1.00 32.59 517 VAL A O 1
ATOM 4077 N N . TYR A 1 518 ? -8.642 -9.949 -38.892 1.00 27.97 518 TYR A N 1
ATOM 4078 C CA . TYR A 1 518 ? -8.880 -11.098 -39.782 1.00 27.97 518 TYR A CA 1
ATOM 4079 C C . TYR A 1 518 ? -7.740 -12.130 -39.847 1.00 27.97 518 TYR A C 1
ATOM 4081 O O . TYR A 1 518 ? -7.903 -13.180 -40.463 1.00 27.97 518 TYR A O 1
ATOM 4089 N N . LEU A 1 519 ? -6.601 -11.885 -39.192 1.00 27.20 519 LEU A N 1
ATOM 4090 C CA . LEU A 1 519 ? -5.457 -12.808 -39.160 1.00 27.20 519 LEU A CA 1
ATOM 4091 C C . LEU A 1 519 ? -5.237 -13.400 -37.757 1.00 27.20 519 LEU A C 1
ATOM 4093 O O . LEU A 1 519 ? -4.130 -13.418 -37.231 1.00 27.20 519 LEU A O 1
ATOM 4097 N N . ARG A 1 520 ? -6.305 -13.943 -37.162 1.00 29.38 520 ARG A N 1
ATOM 4098 C CA . ARG A 1 520 ? -6.211 -15.101 -36.258 1.00 29.38 520 ARG A CA 1
ATOM 4099 C C . ARG A 1 520 ? -6.707 -16.342 -37.012 1.00 29.38 520 ARG A C 1
ATOM 4101 O O . ARG A 1 520 ? -7.900 -16.631 -36.957 1.00 29.38 520 ARG A O 1
ATOM 4108 N N . PRO A 1 521 ? -5.849 -17.112 -37.697 1.00 31.47 521 PRO A N 1
ATOM 4109 C CA . PRO A 1 521 ? -6.176 -18.490 -38.007 1.00 31.47 521 PRO A CA 1
ATOM 4110 C C . PRO A 1 521 ? -5.748 -19.363 -36.821 1.00 31.47 521 PRO A C 1
ATOM 4112 O O . PRO A 1 521 ? -4.567 -19.445 -36.496 1.00 31.47 521 PRO A O 1
ATOM 4115 N N . GLY A 1 522 ? -6.718 -20.010 -36.176 1.00 29.53 522 GLY A N 1
ATOM 4116 C CA . GLY A 1 522 ? -6.459 -21.095 -35.227 1.00 29.53 522 GLY A CA 1
ATOM 4117 C C . GLY A 1 522 ? -6.897 -20.805 -33.798 1.00 29.53 522 GLY A C 1
ATOM 4118 O O . GLY A 1 522 ? -6.059 -20.577 -32.940 1.00 29.53 522 GLY A O 1
ATOM 4119 N N . CYS A 1 523 ? -8.209 -20.814 -33.563 1.00 27.44 523 CYS A N 1
ATOM 4120 C CA . CYS A 1 523 ? -8.836 -21.315 -32.332 1.00 27.44 523 CYS A CA 1
ATOM 4121 C C . CYS A 1 523 ? -10.362 -21.259 -32.495 1.00 27.44 523 CYS A C 1
ATOM 4123 O O . CYS A 1 523 ? -11.005 -20.514 -31.781 1.00 27.44 523 CYS A O 1
ATOM 4125 N N . TYR A 1 524 ? -10.928 -21.985 -33.464 1.00 26.56 524 TYR A N 1
ATOM 4126 C CA . TYR A 1 524 ? -12.308 -22.493 -33.410 1.00 26.56 524 TYR A CA 1
ATOM 4127 C C . TYR A 1 524 ? -12.418 -23.651 -34.406 1.00 26.56 524 TYR A C 1
ATOM 4129 O O . TYR A 1 524 ? -12.630 -23.468 -35.601 1.00 26.56 524 TYR A O 1
ATOM 4137 N N . SER A 1 525 ? -12.176 -24.859 -33.908 1.00 27.39 525 SER A N 1
ATOM 4138 C CA . SER A 1 525 ? -12.451 -26.107 -34.609 1.00 27.39 525 SER A CA 1
ATOM 4139 C C . SER A 1 525 ? -13.889 -26.550 -34.322 1.00 27.39 525 SER A C 1
ATOM 4141 O O . SER A 1 525 ? -14.156 -27.077 -33.245 1.00 27.39 525 SER A O 1
ATOM 4143 N N . GLY A 1 526 ? -14.761 -26.382 -35.322 1.00 22.78 526 GLY A N 1
ATOM 4144 C CA . GLY A 1 526 ? -15.985 -27.168 -35.548 1.00 22.78 526 GLY A CA 1
ATOM 4145 C C . GLY A 1 526 ? -17.243 -26.810 -34.735 1.00 22.78 526 GLY A C 1
ATOM 4146 O O . GLY A 1 526 ? -17.180 -26.025 -33.795 1.00 22.78 526 GLY A O 1
ATOM 4147 N N . PRO A 1 527 ? -18.391 -27.429 -35.073 1.00 36.53 527 PRO A N 1
ATOM 4148 C CA . PRO A 1 527 ? -19.254 -27.033 -36.197 1.00 36.53 527 PRO A CA 1
ATOM 4149 C C . PRO A 1 527 ? -20.726 -26.860 -35.762 1.00 36.53 527 PRO A C 1
ATOM 4151 O O . PRO A 1 527 ? -21.089 -27.353 -34.699 1.00 36.53 527 PRO A O 1
ATOM 4154 N N . SER A 1 528 ? -21.551 -26.216 -36.600 1.00 24.27 528 SER A N 1
ATOM 4155 C CA . SER A 1 528 ? -23.041 -26.238 -36.702 1.00 24.27 528 SER A CA 1
ATOM 4156 C C . SER A 1 528 ? -23.540 -24.826 -37.042 1.00 24.27 528 SER A C 1
ATOM 4158 O O . SER A 1 528 ? -23.178 -23.855 -36.389 1.00 24.27 528 SER A O 1
ATOM 4160 N N . ASP A 1 529 ? -24.089 -24.622 -38.239 1.00 26.44 529 ASP A N 1
ATOM 4161 C CA . ASP A 1 529 ? -25.515 -24.786 -38.568 1.00 26.44 529 ASP A CA 1
ATOM 4162 C C . ASP A 1 529 ? -26.413 -23.857 -37.739 1.00 26.44 529 ASP A C 1
ATOM 4164 O O . ASP A 1 529 ? -26.511 -24.018 -36.528 1.00 26.44 529 ASP A O 1
ATOM 4168 N N . PHE A 1 530 ? -27.057 -22.896 -38.412 1.00 26.72 530 PHE A N 1
ATOM 4169 C CA . PHE A 1 530 ? -28.507 -22.622 -38.418 1.00 26.72 530 PHE A CA 1
ATOM 4170 C C . PHE A 1 530 ? -28.781 -21.166 -38.864 1.00 26.72 530 PHE A C 1
ATOM 4172 O O . PHE A 1 530 ? -28.555 -20.234 -38.100 1.00 26.72 530 PHE A O 1
ATOM 4179 N N . PHE A 1 531 ? -29.309 -21.067 -40.096 1.00 35.84 531 PHE A N 1
ATOM 4180 C CA . PHE A 1 531 ? -29.965 -19.955 -40.819 1.00 35.84 531 PHE A CA 1
ATOM 4181 C C . PHE A 1 531 ? -29.250 -18.616 -41.036 1.00 35.84 531 PHE A C 1
ATOM 4183 O O . PHE A 1 531 ? -28.986 -17.875 -40.067 1.00 35.84 531 PHE A O 1
#

pLDDT: mean 74.26, std 18.02, range [22.78, 96.62]

Sequence (531 aa):
MDLTEVSHLQCELSKFISRELKHVCSNDCPHNEELDMLVAHGLSLCETNSTRLQFLSKIYKPAHVFVSKETLEQNFTSLLDLLSAASSKSEYNDTQVILCLRIFASMISGSSNLKWLFSSSDLDKLARIQSDLFERVTSFNCLLTNSVLLAQGLCSLEGGSVSEKVQQLLMNPIFNQLIGTTAEKSESFSRLYSKIMMRSDFPSRRLAVIFGVLSIVSESDFADVASSMLNQIIPQNRNDDPLVGLLTSYCFRQWSIHVVKSTNESLVNHLILNDELAPIFEFIFHRQSDPIDALREAVMDTFELLVCLLVRCSTVTVTPPFLHSLLTRVLEQPLWMRNTLVLIHRFLSAVFMETNRTSEQVIEWLVSTGFPVIDMAHPSELSSSATRPFALGCTLILTAHDVALSQSAGEVFALLAVHFSSTESEAMRAWLFTLVWMAKQLRGVSHAFLDKVFNLAPSLPSALIKNYTQCFTEEGLSTLLHAYRYCLTKKGLKRSPITPPDLALLSRAFRSQDRQVYLRPGCYSGPSDFF